Protein AF-A0A820VS15-F1 (afdb_monomer)

Solvent-accessible surface area (backbone atoms only — not comparable to full-atom values): 35017 Å² total; per-residue (Å²): 124,70,59,99,60,93,46,75,66,57,49,56,54,47,49,38,39,74,73,64,60,33,42,81,54,77,65,89,62,62,23,29,46,58,104,88,53,72,44,51,61,71,81,47,76,33,34,84,70,58,46,81,32,54,43,76,52,43,66,37,80,79,81,24,73,90,77,27,42,25,49,75,45,65,45,69,68,70,96,58,81,75,72,72,84,62,80,67,60,41,66,32,73,90,68,40,40,60,69,56,23,52,52,42,31,51,55,49,61,64,72,57,71,96,79,78,78,79,83,51,75,65,49,51,52,53,50,50,49,49,54,53,48,31,50,50,54,17,44,66,77,22,30,52,69,31,78,68,76,71,87,68,77,75,70,48,71,69,38,53,52,29,51,50,51,26,51,53,29,43,55,47,20,75,73,66,70,44,65,72,35,47,52,52,20,52,52,30,49,54,53,30,55,53,40,53,52,49,36,51,49,50,53,50,49,52,49,52,54,54,52,73,73,44,68,56,78,43,65,68,54,57,55,49,53,43,56,72,67,70,51,79,80,73,75,77,69,82,74,60,49,72,57,95,90,45,72,22,80,49,73,64,48,40,52,53,52,48,52,52,47,46,57,67,77,71,45,78,93,67,83,90,82,69,60,70,72,60,61,62,62,58,59,34,54,46,64,56,74,55,96,90,44,71,48,76,74,43,76,52,90,70,85,63,57,87,87,46,86,59,35,64,57,52,49,50,64,75,49,66,63,58,65,70,75,48,50,94,75,50,47,68,36,58,53,93,92,48,76,49,77,51,68,82,63,98,44,69,67,62,37,52,53,52,52,48,53,34,48,53,41,40,51,53,47,30,57,75,70,76,47,80,84,58,72,92,75,63,80,87,86,86,83,76,84,81,65,78,79,72,79,52,74,52,77,64,68,42,83,50,60,29,53,39,77,75,80,54,96,44,79,72,50,49,24,37,34,17,48,43,75,40,86,88,72,28,31,42,25,34,64,63,80,62,29,33,82,68,42,88,74,50,68,86,50,81,86,49,43,49,64,41,17,45,47,76,39,83,89,67,26,30,42,27,33,67,64,76,67,24,20,44,26,57,38,86,88,81,49,57,38,61,48,74,40,81,72,76,74,46,49,54,28,20,46,48,74,38,86,87,78,25,32,39,20,36,60,70,80,60,30,16,46,28,58,46,74,31,23,45,40,40,53,44,82,42,99,84,75,23,34,39,35,37,44,36,29,58,38,94,68,65,64,42,63,49,71,49,45,28,64,74,74,77,39,59,81,68,44,46,25,39,38,27,37,60,84,79,72,39,76,77,49,74,37,60,36,42,52,70,49,75,68,38,42,45,69,32,74,47,45,35,41,39,35,68,57,80,85,126

pLDDT: mean 73.95, std 14.26, range [26.06, 96.38]

Structure (mmCIF, N/CA/C/O backbone):
data_AF-A0A820VS15-F1
#
_entry.id   AF-A0A820VS15-F1
#
loop_
_atom_site.group_PDB
_atom_site.id
_atom_site.type_symbol
_atom_site.label_atom_id
_atom_site.label_alt_id
_atom_site.label_comp_id
_atom_site.label_asym_id
_atom_site.label_entity_id
_atom_site.label_seq_id
_atom_site.pdbx_PDB_ins_code
_atom_site.Cartn_x
_atom_site.Cartn_y
_atom_site.Cartn_z
_atom_site.occupancy
_atom_site.B_iso_or_equiv
_atom_site.auth_seq_id
_atom_site.auth_comp_id
_atom_site.auth_asym_id
_atom_site.auth_atom_id
_atom_site.pdbx_PDB_model_num
ATOM 1 N N . MET A 1 1 ? -3.963 -10.106 38.540 1.00 57.19 1 MET A N 1
ATOM 2 C CA . MET A 1 1 ? -3.828 -9.564 37.169 1.00 57.19 1 MET A CA 1
ATOM 3 C C . MET A 1 1 ? -5.202 -9.360 36.516 1.00 57.19 1 MET A C 1
ATOM 5 O O . MET A 1 1 ? -5.654 -10.214 35.766 1.00 57.19 1 MET A O 1
ATOM 9 N N . GLY A 1 2 ? -5.914 -8.279 36.854 1.00 57.19 2 GLY A N 1
ATOM 10 C CA . GLY A 1 2 ? -7.120 -7.813 36.137 1.00 57.19 2 GLY A CA 1
ATOM 11 C C . GLY A 1 2 ? -8.437 -8.606 36.242 1.00 57.19 2 GLY A C 1
ATOM 12 O O . GLY A 1 2 ? -9.450 -8.146 35.731 1.00 57.19 2 GLY A O 1
ATOM 13 N N . SER A 1 3 ? -8.481 -9.766 36.907 1.00 63.12 3 SER A N 1
ATOM 14 C CA . SER A 1 3 ? -9.743 -10.456 37.231 1.00 63.12 3 SER A CA 1
ATOM 15 C C . SER A 1 3 ? -10.062 -10.340 38.719 1.00 63.12 3 SER A C 1
ATOM 17 O O . SER A 1 3 ? -9.196 -10.596 39.554 1.00 63.12 3 SER A O 1
ATOM 19 N N . ARG A 1 4 ? -11.319 -10.018 39.059 1.00 64.31 4 ARG A N 1
ATOM 20 C CA . ARG A 1 4 ? -11.813 -9.967 40.452 1.00 64.31 4 ARG A CA 1
ATOM 21 C C . ARG A 1 4 ? -12.012 -11.350 41.085 1.00 64.31 4 ARG A C 1
ATOM 23 O O . ARG A 1 4 ? -12.305 -11.438 42.272 1.00 64.31 4 ARG A O 1
ATOM 30 N N . LYS A 1 5 ? -11.883 -12.428 40.302 1.00 69.38 5 LYS A N 1
ATOM 31 C CA . LYS A 1 5 ? -11.987 -13.815 40.769 1.00 69.38 5 LYS A CA 1
ATOM 32 C C . LYS A 1 5 ? -10.745 -14.599 40.359 1.00 69.38 5 LYS A C 1
ATOM 34 O O . LYS A 1 5 ? -10.354 -14.594 39.193 1.00 69.38 5 LYS A O 1
ATOM 39 N N . THR A 1 6 ? -10.154 -15.318 41.305 1.00 73.25 6 THR A N 1
ATOM 40 C CA . THR A 1 6 ? -9.020 -16.209 41.042 1.00 73.25 6 THR A CA 1
ATOM 41 C C . THR A 1 6 ? -9.462 -17.365 40.142 1.00 73.25 6 THR A C 1
ATOM 43 O O . THR A 1 6 ? -10.419 -18.068 40.459 1.00 73.25 6 THR A O 1
ATOM 46 N N . ASN A 1 7 ? -8.769 -17.585 39.023 1.00 81.12 7 ASN A N 1
ATOM 47 C CA . ASN A 1 7 ? -9.028 -18.701 38.109 1.00 81.12 7 ASN A CA 1
ATOM 48 C C . ASN A 1 7 ? -7.788 -19.604 37.969 1.00 81.12 7 ASN A C 1
ATOM 50 O O . ASN A 1 7 ? -6.697 -19.265 38.430 1.00 81.12 7 ASN A O 1
ATOM 54 N N . ALA A 1 8 ? -7.952 -20.784 37.362 1.00 81.56 8 ALA A N 1
ATOM 55 C CA . ALA A 1 8 ? -6.876 -21.773 37.244 1.00 81.56 8 ALA A CA 1
ATOM 56 C C . ALA A 1 8 ? -5.645 -21.246 36.482 1.00 81.56 8 ALA A C 1
ATOM 58 O O . ALA A 1 8 ? -4.520 -21.544 36.866 1.00 81.56 8 ALA A O 1
ATOM 59 N N . ARG A 1 9 ? -5.847 -20.416 35.451 1.00 78.56 9 ARG A N 1
ATOM 60 C CA . ARG A 1 9 ? -4.754 -19.815 34.669 1.00 78.56 9 ARG A CA 1
ATOM 61 C C . ARG A 1 9 ? -3.994 -18.750 35.456 1.00 78.56 9 ARG A C 1
ATOM 63 O O . ARG A 1 9 ? -2.775 -18.701 35.381 1.00 78.56 9 ARG A O 1
ATOM 70 N N . GLY A 1 10 ? -4.702 -17.947 36.248 1.00 80.06 10 GLY A N 1
ATOM 71 C CA . GLY A 1 10 ? -4.102 -16.975 37.157 1.00 80.06 10 GLY A CA 1
ATOM 72 C C . GLY A 1 10 ? -3.250 -17.641 38.236 1.00 80.06 10 GLY A C 1
ATOM 73 O O . GLY A 1 10 ? -2.190 -17.117 38.549 1.00 80.06 10 GLY A O 1
ATOM 74 N N . ARG A 1 11 ? -3.666 -18.814 38.742 1.00 82.81 11 ARG A N 1
ATOM 75 C CA . ARG A 1 11 ? -2.846 -19.626 39.661 1.00 82.81 11 ARG A CA 1
ATOM 76 C C . ARG A 1 11 ? -1.567 -20.124 38.997 1.00 82.81 11 ARG A C 1
ATOM 78 O O . ARG A 1 11 ? -0.503 -19.810 39.493 1.00 82.81 11 ARG A O 1
ATOM 85 N N . GLN A 1 12 ? -1.664 -20.752 37.824 1.00 85.62 12 GLN A N 1
ATOM 86 C CA . GLN A 1 12 ? -0.480 -21.204 37.075 1.00 85.62 12 GLN A CA 1
ATOM 87 C C . GLN A 1 12 ? 0.514 -20.069 36.802 1.00 85.62 12 GLN A C 1
ATOM 89 O O . GLN A 1 12 ? 1.720 -20.248 36.910 1.00 85.62 12 GLN A O 1
ATOM 94 N N . LEU A 1 13 ? 0.009 -18.888 36.448 1.00 82.19 13 LEU A N 1
ATOM 95 C CA . LEU A 1 13 ? 0.856 -17.730 36.202 1.00 82.19 13 LEU A CA 1
ATOM 96 C C . LEU A 1 13 ? 1.487 -17.184 37.493 1.00 82.19 13 LEU A C 1
ATOM 98 O O . LEU A 1 13 ? 2.638 -16.765 37.473 1.00 82.19 13 LEU A O 1
ATOM 102 N N . GLN A 1 14 ? 0.751 -17.212 38.607 1.00 82.88 14 GLN A N 1
ATOM 103 C CA . GLN A 1 14 ? 1.275 -16.869 39.928 1.00 82.88 14 GLN A CA 1
ATOM 104 C C . GLN A 1 14 ? 2.352 -17.862 40.380 1.00 82.88 14 GLN A C 1
ATOM 106 O O . GLN A 1 14 ? 3.358 -17.433 40.934 1.00 82.88 14 GLN A O 1
ATOM 111 N N . ASP A 1 15 ? 2.171 -19.154 40.109 1.00 88.25 15 ASP A N 1
ATOM 112 C CA . ASP A 1 15 ? 3.145 -20.199 40.426 1.00 88.25 15 ASP A CA 1
ATOM 113 C C . ASP A 1 15 ? 4.448 -19.958 39.651 1.00 88.25 15 ASP A C 1
ATOM 115 O O . ASP A 1 15 ? 5.509 -19.892 40.259 1.00 88.25 15 ASP A O 1
ATOM 119 N N . LEU A 1 16 ? 4.374 -19.657 38.347 1.00 86.88 16 LEU A N 1
ATOM 120 C CA . LEU A 1 16 ? 5.550 -19.304 37.533 1.00 86.88 16 LEU A CA 1
ATOM 121 C C . LEU A 1 16 ? 6.292 -18.050 38.027 1.00 86.88 16 LEU A C 1
ATOM 123 O O . LEU A 1 16 ? 7.511 -17.955 37.866 1.00 86.88 16 LEU A O 1
ATOM 127 N N . ILE A 1 17 ? 5.568 -17.086 38.606 1.00 83.75 17 ILE A N 1
ATOM 128 C CA . ILE A 1 17 ? 6.161 -15.890 39.221 1.00 83.75 17 ILE A CA 1
ATOM 129 C C . ILE A 1 17 ? 6.823 -16.242 40.556 1.00 83.75 17 ILE A C 1
ATOM 131 O O . ILE A 1 17 ? 7.958 -15.839 40.801 1.00 83.75 17 ILE A O 1
ATOM 135 N N . ASN A 1 18 ? 6.142 -17.014 41.404 1.00 86.56 18 ASN A N 1
ATOM 136 C CA . ASN A 1 18 ? 6.648 -17.433 42.712 1.00 86.56 18 ASN A CA 1
ATOM 137 C C . ASN A 1 18 ? 7.875 -18.350 42.588 1.00 86.56 18 ASN A C 1
ATOM 139 O O . ASN A 1 18 ? 8.787 -18.275 43.406 1.00 86.56 18 ASN A O 1
ATOM 143 N N . GLU A 1 19 ? 7.906 -19.190 41.555 1.00 88.38 19 GLU A N 1
ATOM 144 C CA . GLU A 1 19 ? 9.021 -20.079 41.217 1.00 88.38 19 GLU A CA 1
ATOM 145 C C . GLU A 1 19 ? 10.185 -19.342 40.525 1.00 88.38 19 GLU A C 1
ATOM 147 O O . GLU A 1 19 ? 11.243 -19.928 40.305 1.00 88.38 19 GLU A O 1
ATOM 152 N N . GLY A 1 20 ? 10.024 -18.054 40.194 1.00 82.81 20 GLY A N 1
ATOM 153 C CA . GLY A 1 20 ? 11.084 -17.212 39.632 1.00 82.81 20 GLY A CA 1
ATOM 154 C C . GLY A 1 20 ? 11.374 -17.433 38.144 1.00 82.81 20 GLY A C 1
ATOM 155 O O . GLY A 1 20 ? 12.362 -16.908 37.632 1.00 82.81 20 GLY A O 1
ATOM 156 N N . TYR A 1 21 ? 10.526 -18.176 37.423 1.00 85.12 21 TYR A N 1
ATOM 157 C CA . TYR A 1 21 ? 10.678 -18.380 35.977 1.00 85.12 21 TYR A CA 1
ATOM 158 C C . TYR A 1 21 ? 10.348 -17.123 35.168 1.00 85.12 21 TYR A C 1
ATOM 160 O O . TYR A 1 21 ? 10.897 -16.912 34.083 1.00 85.12 21 TYR A O 1
ATOM 168 N N . ILE A 1 22 ? 9.431 -16.297 35.675 1.00 87.38 22 ILE A N 1
ATOM 169 C CA . ILE A 1 22 ? 8.965 -15.077 35.019 1.00 87.38 22 ILE A CA 1
ATOM 170 C C . ILE A 1 22 ? 8.866 -13.969 36.062 1.00 87.38 22 ILE A C 1
ATOM 172 O O . ILE A 1 22 ? 8.254 -14.142 37.111 1.00 87.38 22 ILE A O 1
ATOM 176 N N . ASN A 1 23 ? 9.417 -12.803 35.750 1.00 85.81 23 ASN A N 1
ATOM 177 C CA . ASN A 1 23 ? 9.306 -11.614 36.576 1.00 85.81 23 ASN A CA 1
ATOM 178 C C . ASN A 1 23 ? 8.305 -10.637 35.967 1.00 85.81 23 ASN A C 1
ATOM 180 O O . ASN A 1 23 ? 8.228 -10.465 34.747 1.00 85.81 23 ASN A O 1
ATOM 184 N N . CYS A 1 24 ? 7.567 -9.968 36.845 1.00 84.31 24 CYS A N 1
ATOM 185 C CA . CYS A 1 24 ? 6.717 -8.853 36.483 1.00 84.31 24 CYS A CA 1
ATOM 186 C C . CYS A 1 24 ? 7.526 -7.554 36.512 1.00 84.31 24 CYS A C 1
ATOM 188 O O . CYS A 1 24 ? 8.234 -7.299 37.483 1.00 84.31 24 CYS A O 1
ATOM 190 N N . ILE A 1 25 ? 7.436 -6.762 35.446 1.00 83.88 25 ILE A N 1
ATOM 191 C CA . ILE A 1 25 ? 8.106 -5.466 35.318 1.00 83.88 25 ILE A CA 1
ATOM 192 C C . ILE A 1 25 ? 7.035 -4.422 35.055 1.00 83.88 25 ILE A C 1
ATOM 194 O O . ILE A 1 25 ? 6.225 -4.580 34.146 1.00 83.88 25 ILE A O 1
ATOM 198 N N . ASP A 1 26 ? 7.004 -3.360 35.841 1.00 79.31 26 ASP A N 1
ATOM 199 C CA . ASP A 1 26 ? 6.044 -2.284 35.659 1.00 79.31 26 ASP A CA 1
ATOM 200 C C . ASP A 1 26 ? 6.521 -0.996 36.353 1.00 79.31 26 ASP A C 1
ATOM 202 O O . ASP A 1 26 ? 7.593 -0.971 36.955 1.00 79.31 26 ASP A O 1
ATOM 206 N N . ASP A 1 27 ? 5.747 0.078 36.207 1.00 76.56 27 ASP A N 1
ATOM 207 C CA . ASP A 1 27 ? 5.980 1.396 36.807 1.00 76.56 27 ASP A CA 1
ATOM 208 C C . ASP A 1 27 ? 4.975 1.717 37.931 1.00 76.56 27 ASP A C 1
ATOM 210 O O . ASP A 1 27 ? 4.694 2.885 38.193 1.00 76.56 27 ASP A O 1
ATOM 214 N N . ASP A 1 28 ? 4.358 0.689 38.534 1.00 77.44 28 ASP A N 1
ATOM 215 C CA . ASP A 1 28 ? 3.269 0.785 39.525 1.00 77.44 28 ASP A CA 1
ATOM 216 C C . ASP A 1 28 ? 1.990 1.530 39.088 1.00 77.44 28 ASP A C 1
ATOM 218 O O . ASP A 1 28 ? 0.978 1.497 39.794 1.00 77.44 28 ASP A O 1
ATOM 222 N N . SER A 1 29 ? 1.962 2.106 37.887 1.00 79.31 29 SER A N 1
ATOM 223 C CA . SER A 1 29 ? 0.817 2.862 37.390 1.00 79.31 29 SER A CA 1
ATOM 224 C C . SER A 1 29 ? -0.347 1.958 36.978 1.00 79.31 29 SER A C 1
ATOM 226 O O . SER A 1 29 ? -0.192 0.806 36.557 1.00 79.31 29 SER A O 1
ATOM 228 N N . THR A 1 30 ? -1.560 2.503 37.070 1.00 80.50 30 THR A N 1
ATOM 229 C CA . THR A 1 30 ? -2.770 1.856 36.557 1.00 80.50 30 THR A CA 1
ATOM 230 C C . THR A 1 30 ? -2.774 1.921 35.036 1.00 80.50 30 THR A C 1
ATOM 232 O O . THR A 1 30 ? -2.475 2.957 34.447 1.00 80.50 30 THR A O 1
ATOM 235 N N . THR A 1 31 ? -3.121 0.815 34.384 1.00 80.25 31 THR A N 1
ATOM 236 C CA . THR A 1 31 ? -3.110 0.699 32.917 1.00 80.25 31 THR A CA 1
ATOM 237 C C . THR A 1 31 ? -4.502 0.775 32.308 1.00 80.25 31 THR A C 1
ATOM 239 O O . THR A 1 31 ? -4.650 0.787 31.091 1.00 80.25 31 THR A O 1
ATOM 242 N N . PHE A 1 32 ? -5.538 0.902 33.137 1.00 78.19 32 PHE A N 1
ATOM 243 C CA . PHE A 1 32 ? -6.913 1.072 32.700 1.00 78.19 32 PHE A CA 1
ATOM 244 C C . PHE A 1 32 ? -7.690 2.015 33.616 1.00 78.19 32 PHE A C 1
ATOM 246 O O . PHE A 1 32 ? -7.588 1.939 34.838 1.00 78.19 32 PHE A O 1
ATOM 253 N N . GLU A 1 33 ? -8.487 2.893 33.016 1.00 75.69 33 GLU A N 1
ATOM 254 C CA . GLU A 1 33 ? -9.312 3.888 33.695 1.00 75.69 33 GLU A CA 1
ATOM 255 C C . GLU A 1 33 ? -10.688 3.968 33.029 1.00 75.69 33 GLU A C 1
ATOM 257 O O . GLU A 1 33 ? -10.807 4.147 31.811 1.00 75.69 33 GLU A O 1
ATOM 262 N N . LYS A 1 34 ? -11.752 3.857 33.833 1.00 68.00 34 LYS A N 1
ATOM 263 C CA . LYS A 1 34 ? -13.126 4.025 33.354 1.00 68.00 34 LYS A CA 1
ATOM 264 C C . LYS A 1 34 ? -13.999 4.701 34.403 1.00 68.00 34 LYS A C 1
ATOM 266 O O . LYS A 1 34 ? -14.364 4.068 35.388 1.00 68.00 34 LYS A O 1
ATOM 271 N N . ASN A 1 35 ? -14.408 5.936 34.103 1.00 60.00 35 ASN A N 1
ATOM 272 C CA . ASN A 1 35 ? -15.332 6.808 34.843 1.00 60.00 35 ASN A CA 1
ATOM 273 C C . ASN A 1 35 ? -14.988 7.044 36.333 1.00 60.00 35 ASN A C 1
ATOM 275 O O . ASN A 1 35 ? -14.732 8.191 36.669 1.00 60.00 35 ASN A O 1
ATOM 279 N N . ASP A 1 36 ? -14.936 6.003 37.177 1.00 58.91 36 ASP A N 1
ATOM 280 C CA . ASP A 1 36 ? -14.798 6.091 38.645 1.00 58.91 36 ASP A CA 1
ATOM 281 C C . ASP A 1 36 ? -13.816 5.073 39.273 1.00 58.91 36 ASP A C 1
ATOM 283 O O . ASP A 1 36 ? -13.703 5.000 40.496 1.00 58.91 36 ASP A O 1
ATOM 287 N N . TYR A 1 37 ? -13.109 4.252 38.486 1.00 68.44 37 TYR A N 1
ATOM 288 C CA . TYR A 1 37 ? -12.071 3.362 39.024 1.00 68.44 37 TYR A CA 1
ATOM 289 C C . TYR A 1 37 ? -10.889 3.188 38.070 1.00 68.44 37 TYR A C 1
ATOM 291 O O . TYR A 1 37 ? -11.037 3.219 36.842 1.00 68.44 37 TYR A O 1
ATOM 299 N N . GLU A 1 38 ? -9.718 2.977 38.666 1.00 74.06 38 GLU A N 1
ATOM 300 C CA . GLU A 1 38 ? -8.478 2.663 37.971 1.00 74.06 38 GLU A CA 1
ATOM 301 C C . GLU A 1 38 ? -8.000 1.260 38.359 1.00 74.06 38 GLU A C 1
ATOM 303 O O . GLU A 1 38 ? -7.950 0.914 39.539 1.00 74.06 38 GLU A O 1
ATOM 308 N N . GLU A 1 39 ? -7.653 0.439 37.370 1.00 78.50 39 GLU A N 1
ATOM 309 C CA . GLU A 1 39 ? -7.163 -0.926 37.580 1.00 78.50 39 GLU A CA 1
ATOM 310 C C . GLU A 1 39 ? -5.922 -1.193 36.711 1.00 78.50 39 GLU A C 1
ATOM 312 O O . GLU A 1 39 ? -5.727 -0.603 35.645 1.00 78.50 39 GLU A O 1
ATOM 317 N N . LYS A 1 40 ? -5.056 -2.100 37.174 1.00 79.25 40 LYS A N 1
ATOM 318 C CA . LYS A 1 40 ? -3.865 -2.550 36.445 1.00 79.25 40 LYS A CA 1
ATOM 319 C C . LYS A 1 40 ? -4.143 -3.888 35.770 1.00 79.25 40 LYS A C 1
ATOM 321 O O . LYS A 1 40 ? -4.205 -4.942 36.418 1.00 79.25 40 LYS A O 1
ATOM 3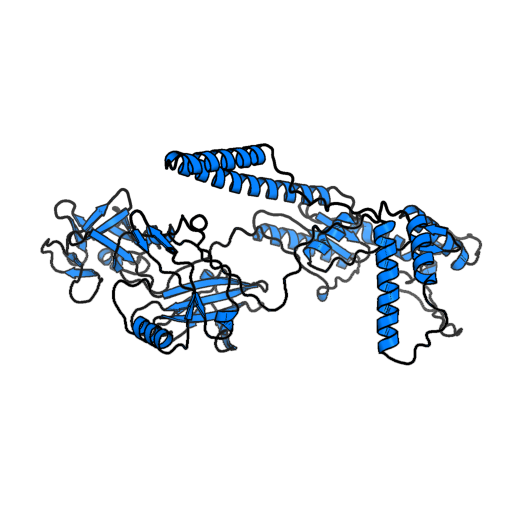26 N N . ILE A 1 41 ? -4.366 -3.836 34.463 1.00 80.06 41 ILE A N 1
ATOM 327 C CA . ILE A 1 41 ? -4.795 -4.993 33.665 1.00 80.06 41 ILE A CA 1
ATOM 328 C C . ILE A 1 41 ? -3.794 -5.370 32.575 1.00 80.06 41 ILE A C 1
ATOM 330 O O . ILE A 1 41 ? -3.727 -6.541 32.213 1.00 80.06 41 ILE A O 1
ATOM 334 N N . ASP A 1 42 ? -2.975 -4.420 32.133 1.00 81.88 42 ASP A N 1
ATOM 335 C CA . ASP A 1 42 ? -1.847 -4.642 31.233 1.00 81.88 42 ASP A CA 1
ATOM 336 C C . ASP A 1 42 ? -0.554 -4.799 32.054 1.00 81.88 42 ASP A C 1
ATOM 338 O O . ASP A 1 42 ? -0.274 -3.976 32.928 1.00 81.88 42 ASP A O 1
ATOM 342 N N . TRP A 1 43 ? 0.201 -5.871 31.795 1.00 82.75 43 TRP A N 1
ATOM 343 C CA . TRP A 1 43 ? 1.391 -6.281 32.554 1.00 82.75 43 TRP A CA 1
ATOM 344 C C . TRP A 1 43 ? 2.543 -6.622 31.600 1.00 82.75 43 TRP A C 1
ATOM 346 O O . TRP A 1 43 ? 2.305 -7.214 30.545 1.00 82.75 43 TRP A O 1
ATOM 356 N N . ILE A 1 44 ? 3.787 -6.306 31.977 1.00 85.81 44 ILE A N 1
ATOM 357 C CA . ILE A 1 44 ? 4.985 -6.758 31.253 1.00 85.81 44 ILE A CA 1
ATOM 358 C C . ILE A 1 44 ? 5.590 -7.923 32.033 1.00 85.81 44 ILE A C 1
ATOM 360 O O . ILE A 1 44 ? 5.938 -7.800 33.206 1.00 85.81 44 ILE A O 1
ATOM 364 N N . LEU A 1 45 ? 5.701 -9.070 31.369 1.00 88.44 45 LEU A N 1
ATOM 365 C CA . LEU A 1 45 ? 6.237 -10.301 31.934 1.00 88.44 45 LEU A CA 1
ATOM 366 C C . LEU A 1 45 ? 7.485 -10.706 31.152 1.00 88.44 45 LEU A C 1
ATOM 368 O O . LEU A 1 45 ? 7.426 -10.840 29.929 1.00 88.44 45 LEU A O 1
ATOM 372 N N . ALA A 1 46 ? 8.603 -10.913 31.843 1.00 87.69 46 ALA A N 1
ATOM 373 C CA . ALA A 1 46 ? 9.857 -11.311 31.214 1.00 87.69 46 ALA A CA 1
ATOM 374 C C . ALA A 1 46 ? 10.622 -12.317 32.076 1.00 87.69 46 ALA A C 1
ATOM 376 O O . ALA A 1 46 ? 10.719 -12.160 33.291 1.00 87.69 46 ALA A O 1
ATOM 377 N N . SER A 1 47 ? 11.196 -13.334 31.438 1.00 89.00 47 SER A N 1
ATOM 378 C CA . SER A 1 47 ? 12.155 -14.245 32.065 1.00 89.00 47 SER A CA 1
ATOM 379 C C . SER A 1 47 ? 13.574 -13.677 31.977 1.00 89.00 47 SER A C 1
ATOM 381 O O . SER A 1 47 ? 13.865 -12.784 31.174 1.00 89.00 47 SER A O 1
ATOM 383 N N . GLN A 1 48 ? 14.503 -14.220 32.757 1.00 82.19 48 GLN A N 1
ATOM 384 C CA . GLN A 1 48 ? 15.928 -13.945 32.558 1.00 82.19 48 GLN A CA 1
ATOM 385 C C . GLN A 1 48 ? 16.428 -14.569 31.235 1.00 82.19 48 GLN A C 1
ATOM 387 O O . GLN A 1 48 ? 15.908 -15.612 30.828 1.00 82.19 48 GLN A O 1
ATOM 392 N N . PRO A 1 49 ? 17.403 -13.951 30.531 1.00 80.38 49 PRO A N 1
ATOM 393 C CA . PRO A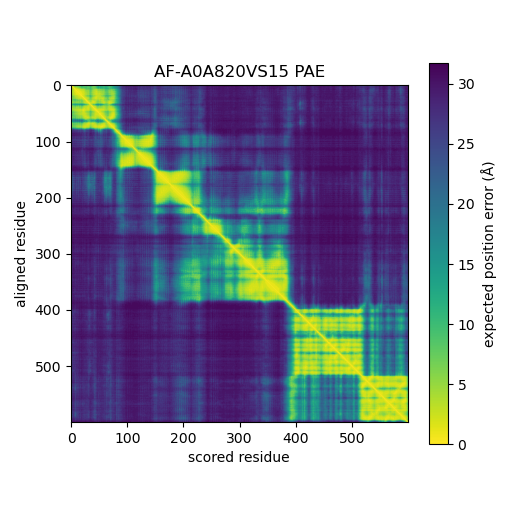 1 49 ? 18.083 -12.687 30.842 1.00 80.38 49 PRO A CA 1
ATOM 394 C C . PRO A 1 49 ? 17.310 -11.436 30.384 1.00 80.38 49 PRO A C 1
ATOM 396 O O . PRO A 1 49 ? 17.739 -10.320 30.656 1.00 80.38 49 PRO A O 1
ATOM 399 N N . LEU A 1 50 ? 16.181 -11.591 29.683 1.00 80.56 50 LEU A N 1
ATOM 400 C CA . LEU A 1 50 ? 15.433 -10.477 29.088 1.00 80.56 50 LEU A CA 1
ATOM 401 C C . LEU A 1 50 ? 14.965 -9.458 30.136 1.00 80.56 50 LEU A C 1
ATOM 403 O O . LEU A 1 50 ? 15.001 -8.261 29.869 1.00 80.56 50 LEU A O 1
ATOM 407 N N . HIS A 1 51 ? 14.600 -9.921 31.334 1.00 82.75 51 HIS A N 1
ATOM 408 C CA . HIS A 1 51 ? 14.256 -9.054 32.462 1.00 82.75 51 HIS A CA 1
ATOM 409 C C . HIS A 1 51 ? 15.347 -8.013 32.761 1.00 82.75 51 HIS A C 1
ATOM 411 O O . HIS A 1 51 ? 15.038 -6.845 32.959 1.00 82.75 51 HIS A O 1
ATOM 417 N N . SER A 1 52 ? 16.623 -8.414 32.715 1.00 82.06 52 SER A N 1
ATOM 418 C CA . SER A 1 52 ? 17.770 -7.526 32.965 1.00 82.06 52 SER A CA 1
ATOM 419 C C . SER A 1 52 ? 18.015 -6.486 31.863 1.00 82.06 52 SER A C 1
ATOM 421 O O . SER A 1 52 ? 18.763 -5.534 32.068 1.00 82.06 52 SER A O 1
ATOM 423 N N . LEU A 1 53 ? 17.389 -6.662 30.696 1.00 83.19 53 LEU A N 1
ATOM 424 C CA . LEU A 1 53 ? 17.534 -5.779 29.538 1.00 83.19 53 LEU A CA 1
ATOM 425 C C . LEU A 1 53 ? 16.397 -4.759 29.425 1.00 83.19 53 LEU A C 1
ATOM 427 O O . LEU A 1 53 ? 16.494 -3.859 28.592 1.00 83.19 53 LEU A O 1
ATOM 431 N N . ILE A 1 54 ? 15.323 -4.911 30.204 1.00 85.38 54 ILE A N 1
ATOM 432 C CA . ILE A 1 54 ? 14.158 -4.028 30.156 1.00 85.38 54 ILE A CA 1
ATOM 433 C C . ILE A 1 54 ? 14.383 -2.826 31.083 1.00 85.38 54 ILE A C 1
ATOM 435 O O . ILE A 1 54 ? 14.693 -2.989 32.260 1.00 85.38 54 ILE A O 1
ATOM 439 N N . SER A 1 55 ? 14.205 -1.614 30.558 1.00 80.94 55 SER A N 1
ATOM 440 C CA . SER A 1 55 ? 14.355 -0.344 31.281 1.00 80.94 55 SER A CA 1
ATOM 441 C C . SER A 1 55 ? 13.298 0.675 30.841 1.00 80.94 55 SER A C 1
ATOM 443 O O . SER A 1 55 ? 12.591 0.443 29.866 1.00 80.94 55 SER A O 1
ATOM 445 N N . ASN A 1 56 ? 13.192 1.818 31.529 1.00 80.50 56 ASN A N 1
ATOM 446 C CA . ASN A 1 56 ? 12.290 2.927 31.167 1.00 80.50 56 ASN A CA 1
ATOM 447 C C . ASN A 1 56 ? 10.829 2.497 30.957 1.00 80.50 56 ASN A C 1
ATOM 449 O O . ASN A 1 56 ? 10.193 2.870 29.970 1.00 80.50 56 ASN A O 1
ATOM 453 N N . VAL A 1 57 ? 10.309 1.668 31.864 1.00 82.31 57 VAL A N 1
ATOM 454 C CA . VAL A 1 57 ? 8.891 1.313 31.832 1.00 82.31 57 VAL A CA 1
ATOM 455 C C . VAL A 1 57 ? 8.069 2.543 32.206 1.00 82.31 57 VAL A C 1
ATOM 457 O O . VAL A 1 57 ? 8.273 3.120 33.268 1.00 82.31 57 VAL A O 1
ATOM 460 N N . GLU A 1 58 ? 7.162 2.947 31.324 1.00 79.31 58 GLU A N 1
ATOM 461 C CA . GLU A 1 58 ? 6.294 4.108 31.504 1.00 79.31 58 GLU A CA 1
ATOM 462 C C . GLU A 1 58 ? 4.881 3.807 31.002 1.00 79.31 58 GLU A C 1
ATOM 464 O O . GLU A 1 58 ? 4.672 3.361 29.868 1.00 79.31 58 GLU A O 1
ATOM 469 N N . THR A 1 59 ? 3.888 4.123 31.823 1.00 78.75 59 THR A N 1
ATOM 470 C CA . THR A 1 59 ? 2.480 4.129 31.444 1.00 78.75 59 THR A CA 1
ATOM 471 C C . THR A 1 59 ? 2.092 5.509 30.909 1.00 78.75 59 THR A C 1
ATOM 473 O O . THR A 1 59 ? 2.266 6.527 31.573 1.00 78.75 59 THR A O 1
ATOM 476 N N . HIS A 1 60 ? 1.519 5.571 29.702 1.00 72.56 60 HIS A N 1
ATOM 477 C CA . HIS A 1 60 ? 1.145 6.816 29.017 1.00 72.56 60 HIS A CA 1
ATOM 478 C C . HIS A 1 60 ? -0.337 7.164 29.229 1.00 72.56 60 HIS A C 1
ATOM 480 O O . HIS A 1 60 ? -1.186 6.775 28.415 1.00 72.56 60 HIS A O 1
ATOM 486 N N . PRO A 1 61 ? -0.698 7.995 30.228 1.00 58.22 61 PRO A N 1
ATOM 487 C CA . PRO A 1 61 ? -2.095 8.244 30.605 1.00 58.22 61 PRO A CA 1
ATOM 488 C C . PRO A 1 61 ? -2.914 8.985 29.535 1.00 58.22 61 PRO A C 1
ATOM 490 O O . PRO A 1 61 ? -4.126 9.136 29.650 1.00 58.22 61 PRO A O 1
ATOM 493 N N . THR A 1 62 ? -2.275 9.487 28.474 1.00 53.56 62 THR A N 1
ATOM 494 C CA . THR A 1 62 ? -2.918 10.356 27.475 1.00 53.56 62 THR A CA 1
ATOM 495 C C . THR A 1 62 ? -3.155 9.702 26.112 1.00 53.56 62 THR A C 1
ATOM 497 O O . THR A 1 62 ? -3.900 10.264 25.303 1.00 53.56 62 THR A O 1
ATOM 500 N N . ILE A 1 63 ? -2.578 8.523 25.843 1.00 51.25 63 ILE A N 1
ATOM 501 C CA . ILE A 1 63 ? -2.537 7.934 24.490 1.00 51.25 63 ILE A CA 1
ATOM 502 C C . ILE A 1 63 ? -3.721 6.979 24.207 1.00 51.25 63 ILE A C 1
ATOM 504 O O . ILE A 1 63 ? -4.074 6.804 23.042 1.00 51.25 63 ILE A O 1
ATOM 508 N N . GLY A 1 64 ? -4.433 6.465 25.223 1.00 46.00 64 GLY A N 1
ATOM 509 C CA . GLY A 1 64 ? -5.538 5.497 25.040 1.00 46.00 64 GLY A CA 1
ATOM 510 C C . GLY A 1 64 ? -6.897 5.852 25.677 1.00 46.00 64 GLY A C 1
ATOM 511 O O . GLY A 1 64 ? -7.790 5.007 25.762 1.00 46.00 64 GLY A O 1
ATOM 512 N N . THR A 1 65 ? -7.115 7.132 25.998 1.00 49.16 65 THR A N 1
ATOM 513 C CA . THR A 1 65 ? -8.324 7.680 26.668 1.00 49.16 65 THR A CA 1
ATOM 514 C C . THR A 1 65 ? -9.681 7.432 25.978 1.00 49.16 65 THR A C 1
ATOM 516 O O . THR A 1 65 ? -10.716 7.762 26.546 1.00 49.16 65 THR A O 1
ATOM 519 N N . LEU A 1 66 ? -9.715 6.855 24.770 1.00 47.50 66 LEU A N 1
ATOM 520 C CA . LEU A 1 66 ? -10.953 6.446 24.083 1.00 47.50 66 LEU A CA 1
ATOM 521 C C . LEU A 1 66 ? -11.395 5.010 24.419 1.00 47.50 66 LEU A C 1
ATOM 523 O O . LEU A 1 66 ? -12.563 4.690 24.229 1.00 47.50 66 LEU A O 1
ATOM 527 N N . SER A 1 67 ? -10.479 4.155 24.889 1.00 59.47 67 SER A N 1
ATOM 528 C CA . SER A 1 67 ? -10.754 2.749 25.245 1.00 59.47 67 SER A CA 1
ATOM 529 C C . SER A 1 67 ? -10.719 2.478 26.751 1.00 59.47 67 SER A C 1
ATOM 531 O O . SER A 1 67 ? -11.120 1.404 27.186 1.00 59.47 67 SER A O 1
ATOM 533 N N . GLY A 1 68 ? -10.219 3.437 27.534 1.00 67.38 68 GLY A N 1
ATOM 534 C CA . GLY A 1 68 ? -9.903 3.270 28.952 1.00 67.38 68 GLY A CA 1
ATOM 535 C C . GLY A 1 68 ? -8.495 2.728 29.206 1.00 67.38 68 GLY A C 1
ATOM 536 O O . GLY A 1 68 ? -7.940 3.006 30.257 1.00 67.38 68 GLY A O 1
ATOM 537 N N . HIS A 1 69 ? -7.861 2.048 28.244 1.00 77.94 69 HIS A N 1
ATOM 538 C CA . HIS A 1 69 ? -6.479 1.578 28.398 1.00 77.94 69 HIS A CA 1
ATOM 539 C C . HIS A 1 69 ? -5.455 2.719 28.291 1.00 77.94 69 HIS A C 1
ATOM 541 O O . HIS A 1 69 ? -5.560 3.587 27.422 1.00 77.94 69 HIS A O 1
ATOM 547 N N . LYS A 1 70 ? -4.427 2.691 29.139 1.00 77.81 70 LYS A N 1
ATOM 548 C CA . LYS A 1 70 ? -3.257 3.574 29.146 1.00 77.81 70 LYS A CA 1
ATOM 549 C C . LYS A 1 70 ? -2.066 2.753 28.611 1.00 77.81 70 LYS A C 1
ATOM 551 O O . LYS A 1 70 ? -1.688 1.772 29.241 1.00 77.81 70 LYS A O 1
ATOM 556 N N . PRO A 1 71 ? -1.503 3.081 27.433 1.00 78.56 71 PRO A N 1
ATOM 557 C CA . PRO A 1 71 ? -0.435 2.278 26.831 1.00 78.56 71 PRO A CA 1
ATOM 558 C C . PRO A 1 71 ? 0.832 2.224 27.689 1.00 78.56 71 PRO A C 1
ATOM 560 O O . PRO A 1 71 ? 1.282 3.266 28.153 1.00 78.56 71 PRO A O 1
ATOM 563 N N . LEU A 1 72 ? 1.433 1.040 27.814 1.00 79.12 72 LEU A N 1
ATOM 564 C CA . LEU A 1 72 ? 2.757 0.831 28.407 1.00 79.12 72 LEU A CA 1
ATOM 565 C C . LEU A 1 72 ? 3.850 0.931 27.336 1.00 79.12 72 LEU A C 1
ATOM 567 O O . LEU A 1 72 ? 3.726 0.349 26.255 1.00 79.12 72 LEU A O 1
ATOM 571 N N . THR A 1 73 ? 4.937 1.625 27.648 1.00 80.88 73 THR A N 1
ATOM 572 C CA . THR A 1 73 ? 6.183 1.605 26.875 1.00 80.88 73 THR A CA 1
ATOM 573 C C . THR A 1 73 ? 7.324 1.156 27.759 1.00 80.88 73 THR A C 1
ATOM 575 O O . THR A 1 73 ? 7.315 1.433 28.949 1.00 80.88 73 THR A O 1
ATOM 578 N N . PHE A 1 74 ? 8.306 0.487 27.175 1.00 85.69 74 PHE A N 1
ATOM 579 C CA . PHE A 1 74 ? 9.551 0.131 27.832 1.00 85.69 74 PHE A CA 1
ATOM 580 C C . PHE A 1 74 ? 10.641 -0.005 26.776 1.00 85.69 74 PHE A C 1
ATOM 582 O O . PHE A 1 74 ? 10.359 -0.314 25.614 1.00 85.69 74 PHE A O 1
ATOM 589 N N . ASP A 1 75 ? 11.878 0.203 27.192 1.00 80.19 75 ASP A N 1
ATOM 590 C CA . ASP A 1 75 ? 13.058 0.017 26.367 1.00 80.19 75 ASP A CA 1
ATOM 591 C C . ASP A 1 75 ? 13.644 -1.371 26.608 1.00 80.19 75 ASP A C 1
ATOM 593 O O . ASP A 1 75 ? 13.670 -1.860 27.735 1.00 80.19 75 ASP A O 1
ATOM 597 N N . ILE A 1 76 ? 14.143 -2.002 25.545 1.00 83.56 76 ILE A N 1
ATOM 598 C CA . ILE A 1 76 ? 14.966 -3.209 25.645 1.00 83.56 76 ILE A CA 1
ATOM 599 C C . ILE A 1 76 ? 16.365 -2.836 25.170 1.00 83.56 76 ILE A C 1
ATOM 601 O O . ILE A 1 76 ? 16.578 -2.554 23.987 1.00 83.56 76 ILE A O 1
ATOM 605 N N . SER A 1 77 ? 17.326 -2.850 26.086 1.00 72.06 77 SER A N 1
ATOM 606 C CA . SER A 1 77 ? 18.724 -2.522 25.816 1.00 72.06 77 SER A CA 1
ATOM 607 C C . SER A 1 77 ? 19.424 -3.674 25.089 1.00 72.06 77 SER A C 1
ATOM 609 O O . SER A 1 77 ? 20.176 -4.450 25.670 1.00 72.06 77 SER A O 1
ATOM 611 N N . ILE A 1 78 ? 19.175 -3.812 23.786 1.00 71.25 78 ILE A N 1
ATOM 612 C CA . ILE A 1 78 ? 19.825 -4.822 22.939 1.00 71.25 78 ILE A CA 1
ATOM 613 C C . ILE A 1 78 ? 21.147 -4.253 22.419 1.00 71.25 78 ILE A C 1
ATOM 615 O O . ILE A 1 78 ? 21.197 -3.800 21.281 1.00 71.25 78 ILE A O 1
ATOM 619 N N . GLY A 1 79 ? 22.187 -4.240 23.266 1.00 55.38 79 GLY A N 1
ATOM 620 C CA . GLY A 1 79 ? 23.633 -4.255 22.943 1.00 55.38 79 GLY A CA 1
ATOM 621 C C . GLY A 1 79 ? 24.202 -3.343 21.842 1.00 55.38 79 GLY A C 1
ATOM 622 O O . GLY A 1 79 ? 25.369 -3.457 21.487 1.00 55.38 79 GLY A O 1
ATOM 623 N N . THR A 1 80 ? 23.412 -2.444 21.283 1.00 47.50 80 THR A N 1
ATOM 624 C CA . THR A 1 80 ? 23.775 -1.498 20.244 1.00 47.50 80 THR A CA 1
ATOM 625 C C . THR A 1 80 ? 22.926 -0.280 20.517 1.00 47.50 80 THR A C 1
ATOM 627 O O . THR A 1 80 ? 21.722 -0.290 20.268 1.00 47.50 80 THR A O 1
ATOM 630 N N . GLU A 1 81 ? 23.532 0.761 21.085 1.00 41.47 81 GLU A N 1
ATOM 631 C CA . GLU A 1 81 ? 22.872 2.058 21.108 1.00 41.47 81 GLU A CA 1
ATOM 632 C C . GLU A 1 81 ? 22.427 2.358 19.670 1.00 41.47 81 GLU A C 1
ATOM 634 O O . GLU A 1 81 ? 23.274 2.376 18.760 1.00 41.47 81 GLU A O 1
ATOM 639 N N . PRO A 1 82 ? 21.122 2.556 19.401 1.00 44.47 82 PRO A N 1
ATOM 640 C CA . PRO A 1 82 ? 20.737 3.147 18.141 1.00 44.47 82 PRO A CA 1
ATOM 641 C C . PRO A 1 82 ? 21.465 4.482 18.111 1.00 44.47 82 PRO A C 1
ATOM 643 O O . PRO A 1 82 ? 21.200 5.335 18.958 1.00 44.47 82 PRO A O 1
ATOM 646 N N . LYS A 1 83 ? 22.429 4.629 17.183 1.00 41.00 83 LYS A N 1
ATOM 647 C CA . LYS A 1 83 ? 23.155 5.890 16.990 1.00 41.00 83 LYS A CA 1
ATOM 648 C C . LYS A 1 83 ? 22.126 7.006 17.140 1.00 41.00 83 LYS A C 1
ATOM 650 O O . LYS A 1 83 ? 21.136 6.949 16.394 1.00 41.00 83 LYS A O 1
ATOM 655 N N . PRO A 1 84 ? 22.310 7.963 18.077 1.00 40.88 84 PRO A N 1
ATOM 656 C CA . PRO A 1 84 ? 21.367 9.059 18.226 1.00 40.88 84 PRO A CA 1
ATOM 657 C C . PRO A 1 84 ? 21.116 9.593 16.829 1.00 40.88 84 PRO A C 1
ATOM 659 O O . PRO A 1 84 ? 22.062 9.659 16.034 1.00 40.88 84 PRO A O 1
ATOM 662 N N . ALA A 1 85 ? 19.851 9.859 16.493 1.00 42.09 85 ALA A N 1
ATOM 663 C CA . ALA A 1 85 ? 19.498 10.413 15.199 1.00 42.09 85 ALA A CA 1
ATOM 664 C C . ALA A 1 85 ? 20.232 11.746 15.073 1.00 42.09 85 ALA A C 1
ATOM 666 O O . ALA A 1 85 ? 19.731 12.796 15.471 1.00 42.09 85 ALA A O 1
ATOM 667 N N . SER A 1 86 ? 21.464 11.691 14.571 1.00 42.19 86 SER A N 1
ATOM 668 C CA . SER A 1 86 ? 22.259 12.862 14.321 1.00 42.19 86 SER A CA 1
ATOM 669 C C . SER A 1 86 ? 21.413 13.676 13.360 1.00 42.19 86 SER A C 1
ATOM 671 O O . SER A 1 86 ? 20.825 13.097 12.430 1.00 42.19 86 SER A O 1
ATOM 673 N N . PRO A 1 87 ? 21.257 14.993 13.585 1.00 42.28 87 PRO A N 1
ATOM 674 C CA . PRO A 1 87 ? 20.674 15.829 12.558 1.00 42.28 87 PRO A CA 1
ATOM 675 C C . PRO A 1 87 ? 21.457 15.483 11.298 1.00 42.28 87 PRO A C 1
ATOM 677 O O . PRO A 1 87 ? 22.678 15.639 11.282 1.00 42.28 87 PRO A O 1
ATOM 680 N N . ARG A 1 88 ? 20.789 14.876 10.305 1.00 46.59 88 ARG A N 1
ATOM 681 C CA . ARG A 1 88 ? 21.422 14.475 9.048 1.00 46.59 88 ARG A CA 1
ATOM 682 C C . ARG A 1 88 ? 21.758 15.766 8.318 1.00 46.59 88 ARG A C 1
ATOM 684 O O . ARG A 1 88 ? 21.032 16.208 7.433 1.00 46.59 88 ARG A O 1
ATOM 691 N N . LEU A 1 89 ? 22.823 16.413 8.773 1.00 53.88 89 LEU A N 1
ATOM 692 C CA . LEU A 1 89 ? 23.492 17.512 8.125 1.00 53.88 89 LEU A CA 1
ATOM 693 C C . LEU A 1 89 ? 24.014 16.915 6.828 1.00 53.88 89 LEU A C 1
ATOM 695 O O . LEU A 1 89 ? 24.990 16.171 6.794 1.00 53.88 89 LEU A O 1
ATOM 699 N N . SER A 1 90 ? 23.252 17.143 5.769 1.00 59.09 90 SER A N 1
ATOM 700 C CA . SER A 1 90 ? 23.561 16.642 4.444 1.00 59.09 90 SER A CA 1
ATOM 701 C C . SER A 1 90 ? 24.562 17.613 3.842 1.00 59.09 90 SER A C 1
ATOM 703 O O . SER A 1 90 ? 24.286 18.813 3.755 1.00 59.09 90 SER A O 1
ATOM 705 N N . LEU A 1 91 ? 25.731 17.114 3.458 1.00 73.50 91 LEU A N 1
ATOM 706 C CA . LEU A 1 91 ? 26.753 17.906 2.785 1.00 73.50 91 LEU A CA 1
ATOM 707 C C . LEU A 1 91 ? 26.176 18.541 1.515 1.00 73.50 91 LEU A C 1
ATOM 709 O O . LEU A 1 91 ? 25.604 17.856 0.665 1.00 73.50 91 LEU A O 1
ATOM 713 N N . ASN A 1 92 ? 26.306 19.859 1.387 1.00 77.69 92 ASN A N 1
ATOM 714 C CA . ASN A 1 92 ? 25.860 20.579 0.205 1.00 77.69 92 ASN A CA 1
ATOM 715 C C . ASN A 1 92 ? 26.965 20.587 -0.854 1.00 77.69 92 ASN A C 1
ATOM 717 O O . ASN A 1 92 ? 27.704 21.560 -0.995 1.00 77.69 92 ASN A O 1
ATOM 721 N N . PHE A 1 93 ? 27.043 19.512 -1.637 1.00 76.94 93 PHE A N 1
ATOM 722 C CA . PHE A 1 93 ? 28.037 19.383 -2.707 1.00 76.94 93 PHE A CA 1
ATOM 723 C C . PHE A 1 93 ? 27.920 20.458 -3.802 1.00 76.94 93 PHE A C 1
ATOM 725 O O . PHE A 1 93 ? 28.899 20.711 -4.498 1.00 76.94 93 PHE A O 1
ATOM 732 N N . LYS A 1 94 ? 26.768 21.137 -3.942 1.00 72.31 94 LYS A N 1
ATOM 733 C CA . LYS A 1 94 ? 26.625 22.267 -4.880 1.00 72.31 94 LYS A CA 1
ATOM 734 C C . LYS A 1 94 ? 27.387 23.513 -4.428 1.00 72.31 94 LYS A C 1
ATOM 736 O O . LYS A 1 94 ? 27.777 24.312 -5.266 1.00 72.31 94 LYS A O 1
ATOM 741 N N . ALA A 1 95 ? 27.588 23.671 -3.122 1.00 78.56 95 ALA A N 1
ATOM 742 C CA . ALA A 1 95 ? 28.352 24.766 -2.529 1.00 78.56 95 ALA A CA 1
ATOM 743 C C . ALA A 1 95 ? 29.761 24.317 -2.090 1.00 78.56 95 ALA A C 1
ATOM 745 O O . ALA A 1 95 ? 30.391 24.982 -1.270 1.00 78.56 95 ALA A O 1
ATOM 746 N N . ALA A 1 96 ? 30.243 23.172 -2.587 1.00 85.88 96 ALA A N 1
ATOM 747 C CA . ALA A 1 96 ? 31.555 22.641 -2.237 1.00 85.88 96 ALA A CA 1
ATOM 748 C C . ALA A 1 96 ? 32.686 23.524 -2.785 1.00 85.88 96 ALA A C 1
ATOM 750 O O . ALA A 1 96 ? 32.735 23.827 -3.978 1.00 85.88 96 ALA A O 1
ATOM 751 N N . ASN A 1 97 ? 33.644 23.876 -1.926 1.00 89.31 97 ASN A N 1
ATOM 752 C CA . ASN A 1 97 ? 34.875 24.544 -2.336 1.00 89.31 97 ASN A CA 1
ATOM 753 C C . ASN A 1 97 ? 35.911 23.495 -2.774 1.00 89.31 97 ASN A C 1
ATOM 755 O O . ASN A 1 97 ? 36.764 23.067 -1.995 1.00 89.31 97 ASN A O 1
ATOM 759 N N . TRP A 1 98 ? 35.822 23.055 -4.031 1.00 85.81 98 TRP A N 1
ATOM 760 C CA . TRP A 1 98 ? 36.706 22.026 -4.594 1.00 85.81 98 TRP A CA 1
ATOM 761 C C . TRP A 1 98 ? 38.208 22.368 -4.550 1.00 85.81 98 TRP A C 1
ATOM 763 O O . TRP A 1 98 ? 38.994 21.463 -4.259 1.00 85.81 98 TRP A O 1
ATOM 773 N N . PRO A 1 99 ? 38.645 23.628 -4.760 1.00 90.44 99 PRO A N 1
ATOM 774 C CA . PRO A 1 99 ? 40.043 24.009 -4.550 1.00 90.44 99 PRO A CA 1
ATOM 775 C C . PRO A 1 99 ? 40.523 23.783 -3.109 1.00 90.44 99 PRO A C 1
ATOM 777 O O . PRO A 1 99 ? 41.577 23.178 -2.902 1.00 90.44 99 PRO A O 1
ATOM 780 N N . LYS A 1 100 ? 39.726 24.189 -2.108 1.00 89.88 100 LYS A N 1
ATOM 781 C CA . LYS A 1 100 ? 40.028 23.943 -0.687 1.00 89.88 100 LYS A CA 1
ATOM 782 C C . LYS A 1 100 ? 40.042 22.444 -0.378 1.00 89.88 100 LYS A C 1
ATOM 784 O O . LYS A 1 100 ? 40.953 21.980 0.303 1.00 89.88 100 LYS A O 1
ATOM 789 N N . PHE A 1 101 ? 39.085 21.686 -0.923 1.00 91.25 101 PHE A N 1
ATOM 790 C CA . PHE A 1 101 ? 39.021 20.227 -0.780 1.00 91.25 101 PHE A CA 1
ATOM 791 C C . PHE A 1 101 ? 40.293 19.559 -1.303 1.00 91.25 101 PHE A C 1
ATOM 793 O O . PHE A 1 101 ? 40.904 18.763 -0.599 1.00 91.25 101 PHE A O 1
ATOM 800 N N . ARG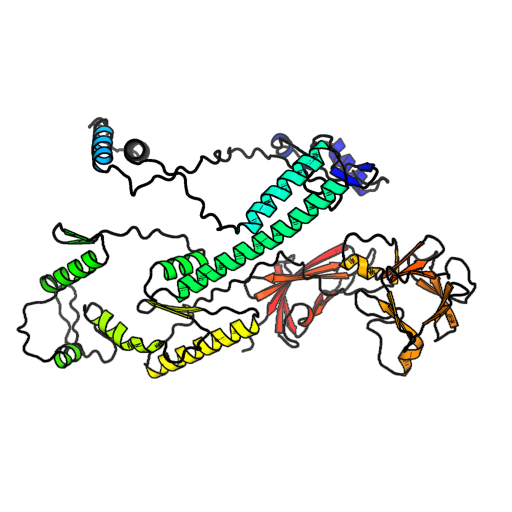 A 1 102 ? 40.722 19.915 -2.520 1.00 88.62 102 ARG A N 1
ATOM 801 C CA . ARG A 1 102 ? 41.924 19.355 -3.148 1.00 88.62 102 ARG A CA 1
ATOM 802 C C . ARG A 1 102 ? 43.185 19.699 -2.358 1.00 88.62 102 ARG A C 1
ATOM 804 O O . ARG A 1 102 ? 44.001 18.814 -2.132 1.00 88.62 102 ARG A O 1
ATOM 811 N N . SER A 1 103 ? 43.328 20.951 -1.921 1.00 91.50 103 SER A N 1
ATOM 812 C CA . SER A 1 103 ? 44.468 21.383 -1.103 1.00 91.50 103 SER A CA 1
ATOM 813 C C . SER A 1 103 ? 44.547 20.593 0.208 1.00 91.50 103 SER A C 1
ATOM 815 O O . SER A 1 103 ? 45.576 19.990 0.506 1.00 91.50 103 SER A O 1
ATOM 817 N N . LYS A 1 104 ? 43.425 20.487 0.933 1.00 88.25 104 LYS A N 1
ATOM 818 C CA . LYS A 1 104 ? 43.372 19.758 2.206 1.00 88.25 104 LYS A CA 1
ATOM 819 C C . LYS A 1 104 ? 43.526 18.252 2.047 1.00 88.25 104 LYS A C 1
ATOM 821 O O . LYS A 1 104 ? 44.192 17.635 2.867 1.00 88.25 104 LYS A O 1
ATOM 826 N N . LEU A 1 105 ? 42.966 17.654 0.998 1.00 90.44 105 LEU A N 1
ATOM 827 C CA . LEU A 1 105 ? 43.164 16.232 0.726 1.00 90.44 105 LEU A CA 1
ATOM 828 C C . LEU A 1 105 ? 44.636 15.931 0.428 1.00 90.44 105 LEU A C 1
ATOM 830 O O . LEU A 1 105 ? 45.180 14.981 0.978 1.00 90.44 105 LEU A O 1
ATOM 834 N N . ASN A 1 106 ? 45.291 16.761 -0.386 1.00 88.06 106 ASN A N 1
ATOM 835 C CA . ASN A 1 106 ? 46.712 16.603 -0.680 1.00 88.06 106 ASN A CA 1
ATOM 836 C C . ASN A 1 106 ? 47.568 16.762 0.583 1.00 88.06 106 ASN A C 1
ATOM 838 O O . ASN A 1 106 ? 48.426 15.924 0.826 1.00 88.06 106 ASN A O 1
ATOM 842 N N . GLU A 1 107 ? 47.305 17.767 1.421 1.00 87.94 107 GLU A N 1
ATOM 843 C CA . GLU A 1 107 ? 47.983 17.937 2.716 1.00 87.94 107 GLU A CA 1
ATOM 844 C C . GLU A 1 107 ? 47.833 16.690 3.603 1.00 87.94 107 GLU A C 1
ATOM 846 O O . GLU A 1 107 ? 48.820 16.182 4.127 1.00 87.94 107 GLU A O 1
ATOM 851 N N . GLN A 1 108 ? 46.619 16.140 3.704 1.00 84.75 108 GLN A N 1
ATOM 852 C CA . GLN A 1 108 ? 46.337 14.950 4.511 1.00 84.75 108 GLN A CA 1
ATOM 853 C C . GLN A 1 108 ? 47.010 13.685 3.967 1.00 84.75 108 GLN A C 1
ATOM 855 O O . GLN A 1 108 ? 47.501 12.873 4.745 1.00 84.75 108 GLN A O 1
ATOM 860 N N . LEU A 1 109 ? 47.066 13.512 2.645 1.00 83.31 109 LEU A N 1
ATOM 861 C CA . LEU A 1 109 ? 47.733 12.365 2.025 1.00 83.31 109 LEU A CA 1
ATOM 862 C C . LEU A 1 109 ? 49.265 12.446 2.142 1.00 83.31 109 LEU A C 1
ATOM 864 O O . LEU A 1 109 ? 49.923 11.409 2.205 1.00 83.31 109 LEU A O 1
ATOM 868 N N . MET A 1 110 ? 49.828 13.657 2.225 1.00 81.06 110 MET A N 1
ATOM 869 C CA . MET A 1 110 ? 51.271 13.889 2.393 1.00 81.06 110 MET A CA 1
ATOM 870 C C . MET A 1 110 ? 51.776 13.597 3.813 1.00 81.06 110 MET A C 1
ATOM 872 O O . MET A 1 110 ? 52.977 13.423 3.998 1.00 81.06 110 MET A O 1
ATOM 876 N N . LEU A 1 111 ? 50.884 13.487 4.806 1.00 75.62 111 LEU A N 1
ATOM 877 C CA . LEU A 1 111 ? 51.233 13.099 6.181 1.00 75.62 111 LEU A CA 1
ATOM 878 C C . LEU A 1 111 ? 51.631 11.620 6.318 1.00 75.62 111 LEU A C 1
ATOM 880 O O . LEU A 1 111 ? 52.096 11.202 7.378 1.00 75.62 111 LEU A O 1
ATOM 884 N N . ARG A 1 112 ? 51.472 10.808 5.265 1.00 69.94 112 ARG A N 1
ATOM 885 C CA . ARG A 1 112 ? 51.905 9.410 5.291 1.00 69.94 112 ARG A CA 1
ATOM 886 C C . ARG A 1 112 ? 53.417 9.302 5.112 1.00 69.94 112 ARG A C 1
ATOM 888 O O . ARG A 1 112 ? 53.999 9.838 4.172 1.00 69.94 112 ARG A O 1
ATOM 895 N N . ASN A 1 113 ? 54.039 8.489 5.959 1.00 61.09 113 ASN A N 1
ATOM 896 C CA . ASN A 1 113 ? 55.442 8.130 5.823 1.00 61.09 113 ASN A CA 1
ATOM 897 C C . ASN A 1 113 ? 55.646 7.205 4.597 1.00 61.09 113 ASN A C 1
ATOM 899 O O . ASN A 1 113 ? 54.924 6.219 4.427 1.00 61.09 113 ASN A O 1
ATOM 903 N N . LYS A 1 114 ? 56.623 7.505 3.725 1.00 58.50 114 LYS A N 1
ATOM 904 C CA . LYS A 1 114 ? 56.856 6.813 2.431 1.00 58.50 114 LYS A CA 1
ATOM 905 C C . LYS A 1 114 ? 57.220 5.315 2.531 1.00 58.50 114 LYS A C 1
ATOM 907 O O . LYS A 1 114 ? 57.325 4.666 1.499 1.00 58.50 114 LYS A O 1
ATOM 912 N N . HIS A 1 115 ? 57.375 4.761 3.735 1.00 53.00 115 HIS A N 1
ATOM 913 C CA . HIS A 1 115 ? 58.043 3.471 3.974 1.00 53.00 115 HIS A CA 1
ATOM 914 C C . HIS A 1 115 ? 57.130 2.325 4.439 1.00 53.00 115 HIS A C 1
ATOM 916 O O . HIS A 1 115 ? 57.617 1.287 4.871 1.00 53.00 115 HIS A O 1
ATOM 922 N N . CYS A 1 116 ? 55.808 2.474 4.370 1.00 57.81 116 CYS A N 1
ATOM 923 C CA . CYS A 1 116 ? 54.904 1.389 4.753 1.00 57.81 116 CYS A CA 1
ATOM 924 C C . CYS A 1 116 ? 54.629 0.486 3.535 1.00 57.81 116 CYS A C 1
ATOM 926 O O . CYS A 1 116 ? 53.845 0.847 2.647 1.00 57.81 116 CYS A O 1
ATOM 928 N N . HIS A 1 117 ? 55.353 -0.640 3.492 1.00 63.09 117 HIS A N 1
ATOM 929 C CA . HIS A 1 117 ? 55.172 -1.747 2.555 1.00 63.09 117 HIS A CA 1
ATOM 930 C C . HIS A 1 117 ? 53.938 -2.557 2.955 1.00 63.09 117 HIS A C 1
ATOM 932 O O . HIS A 1 117 ? 53.829 -2.988 4.095 1.00 63.09 117 HIS A O 1
ATOM 938 N N . ILE A 1 118 ? 53.017 -2.755 2.014 1.00 73.25 118 ILE A N 1
ATOM 939 C CA . ILE A 1 118 ? 51.799 -3.538 2.236 1.00 73.25 118 ILE A CA 1
ATOM 940 C C . ILE A 1 118 ? 52.179 -5.014 2.100 1.00 73.25 118 ILE A C 1
ATOM 942 O O . ILE A 1 118 ? 52.422 -5.476 0.984 1.00 73.25 118 ILE A O 1
ATOM 946 N N . THR A 1 119 ? 52.274 -5.738 3.214 1.00 76.25 119 THR A N 1
ATOM 947 C CA . THR A 1 119 ? 52.654 -7.162 3.221 1.00 76.25 119 THR A CA 1
ATOM 948 C C . THR A 1 119 ? 51.590 -8.057 3.851 1.00 76.25 119 THR A C 1
ATOM 950 O O . THR A 1 119 ? 51.617 -9.268 3.636 1.00 76.25 119 THR A O 1
ATOM 953 N N . SER A 1 120 ? 50.614 -7.484 4.561 1.00 79.75 120 SER A N 1
ATOM 954 C CA . SER A 1 120 ? 49.520 -8.203 5.216 1.00 79.75 120 SER A CA 1
ATOM 955 C C . SER A 1 120 ? 48.140 -7.601 4.916 1.00 79.75 120 SER A C 1
ATOM 957 O O . SER A 1 120 ? 48.004 -6.462 4.470 1.00 79.75 120 SER A O 1
ATOM 959 N N . SER A 1 121 ? 47.082 -8.369 5.193 1.00 76.25 121 SER A N 1
ATOM 960 C CA . SER A 1 121 ? 45.696 -7.890 5.104 1.00 76.25 121 SER A CA 1
ATOM 961 C C . SER A 1 121 ? 45.385 -6.773 6.105 1.00 76.25 121 SER A C 1
ATOM 963 O O . SER A 1 121 ? 44.551 -5.919 5.820 1.00 76.25 121 SER A O 1
ATOM 965 N N . LEU A 1 122 ? 46.079 -6.745 7.246 1.00 75.56 122 LEU A N 1
ATOM 966 C CA . LEU A 1 122 ? 45.921 -5.707 8.263 1.00 75.56 122 LEU A CA 1
ATOM 967 C C . LEU A 1 122 ? 46.429 -4.347 7.754 1.00 75.56 122 LEU A C 1
ATOM 969 O O . LEU A 1 122 ? 45.772 -3.327 7.953 1.00 75.56 122 LEU A O 1
ATOM 973 N N . ASP A 1 123 ? 47.526 -4.346 6.991 1.00 75.19 123 ASP A N 1
ATOM 974 C CA . ASP A 1 123 ? 48.073 -3.129 6.373 1.00 75.19 123 ASP A CA 1
ATOM 975 C C . ASP A 1 123 ? 47.105 -2.527 5.341 1.00 75.19 123 ASP A C 1
ATOM 977 O O . ASP A 1 123 ? 47.035 -1.309 5.166 1.00 75.19 123 ASP A O 1
ATOM 981 N N . ILE A 1 124 ? 46.331 -3.376 4.651 1.00 75.00 124 ILE A N 1
ATOM 982 C CA . ILE A 1 124 ? 45.302 -2.943 3.692 1.00 75.00 124 ILE A CA 1
ATOM 983 C C . ILE A 1 124 ? 44.156 -2.238 4.423 1.00 75.00 124 ILE A C 1
ATOM 985 O O . ILE A 1 124 ? 43.677 -1.197 3.960 1.00 75.00 124 ILE A O 1
ATOM 989 N N . GLU A 1 125 ? 43.710 -2.779 5.556 1.00 76.88 125 GLU A N 1
ATOM 990 C CA . GLU A 1 125 ? 42.651 -2.176 6.371 1.00 76.88 125 GLU A CA 1
ATOM 991 C C . GLU A 1 125 ? 43.097 -0.837 6.963 1.00 76.88 125 GLU A C 1
ATOM 993 O O . GLU A 1 125 ? 42.362 0.152 6.874 1.00 76.88 125 GLU A O 1
ATOM 998 N N . GLU A 1 126 ? 44.326 -0.766 7.475 1.00 78.50 126 GLU A N 1
ATOM 999 C CA . GLU A 1 126 ? 44.915 0.469 7.992 1.00 78.50 126 GLU A CA 1
ATOM 1000 C C . GLU A 1 126 ? 45.048 1.530 6.889 1.00 78.50 126 GLU A C 1
ATOM 1002 O O . GLU A 1 126 ? 44.651 2.686 7.070 1.00 78.50 126 GLU A O 1
ATOM 1007 N N . TYR A 1 127 ? 45.504 1.133 5.697 1.00 80.69 127 TYR A N 1
ATOM 1008 C CA . TYR A 1 127 ? 45.612 2.027 4.545 1.00 80.69 127 TYR A CA 1
ATOM 1009 C C . TYR A 1 127 ? 44.248 2.539 4.066 1.00 80.69 127 TYR A C 1
ATOM 1011 O O . TYR A 1 127 ? 44.073 3.729 3.784 1.00 80.69 127 TYR A O 1
ATOM 1019 N N . THR A 1 128 ? 43.256 1.653 4.016 1.00 79.06 128 THR A N 1
ATOM 1020 C CA . THR A 1 128 ? 41.886 2.002 3.627 1.00 79.06 128 THR A CA 1
ATOM 1021 C C . THR A 1 128 ? 41.265 2.957 4.642 1.00 79.06 128 THR A C 1
ATOM 1023 O O . THR A 1 128 ? 40.623 3.941 4.258 1.00 79.06 128 THR A O 1
ATOM 1026 N N . SER A 1 129 ? 41.500 2.719 5.935 1.00 80.81 129 SER A N 1
ATOM 1027 C CA . SER A 1 129 ? 41.068 3.596 7.023 1.00 80.81 129 SER A CA 1
ATOM 1028 C C . SER A 1 129 ? 41.718 4.978 6.919 1.00 80.81 129 SER A C 1
ATOM 1030 O O . SER A 1 129 ? 41.017 5.992 6.983 1.00 80.81 129 SER A O 1
ATOM 1032 N N . PHE A 1 130 ? 43.026 5.036 6.645 1.00 84.31 130 PHE A N 1
ATOM 1033 C CA . PHE A 1 130 ? 43.762 6.284 6.448 1.00 84.31 130 PHE A CA 1
ATOM 1034 C C . PHE A 1 130 ? 43.181 7.116 5.299 1.00 84.31 130 PHE A C 1
ATOM 1036 O O . PHE A 1 130 ? 42.764 8.251 5.528 1.00 84.31 130 PHE A O 1
ATOM 1043 N N . ILE A 1 131 ? 43.057 6.546 4.093 1.00 82.62 131 ILE A N 1
ATOM 1044 C CA . ILE A 1 131 ? 42.489 7.252 2.929 1.00 82.62 131 ILE A CA 1
ATOM 1045 C C . ILE A 1 131 ? 41.070 7.735 3.227 1.00 82.62 131 ILE A C 1
ATOM 1047 O O . ILE A 1 131 ? 40.720 8.885 2.946 1.00 82.62 131 ILE A O 1
ATOM 1051 N N . THR A 1 132 ? 40.248 6.866 3.816 1.00 80.12 132 THR A N 1
ATOM 1052 C CA . THR A 1 132 ? 38.863 7.194 4.159 1.00 80.12 132 THR A CA 1
ATOM 1053 C C . THR A 1 132 ? 38.810 8.373 5.130 1.00 80.12 132 THR A C 1
ATOM 1055 O O . THR A 1 132 ? 38.000 9.288 4.958 1.00 80.12 132 THR A O 1
ATOM 1058 N N . ASN A 1 133 ? 39.704 8.404 6.119 1.00 84.44 133 ASN A N 1
ATOM 1059 C CA . ASN A 1 133 ? 39.777 9.487 7.086 1.00 84.44 133 ASN A CA 1
ATOM 1060 C C . ASN A 1 133 ? 40.304 10.791 6.462 1.00 84.44 133 ASN A C 1
ATOM 1062 O O . ASN A 1 133 ? 39.725 11.849 6.711 1.00 84.44 133 ASN A O 1
ATOM 1066 N N . SER A 1 134 ? 41.314 10.729 5.589 1.00 87.38 134 SER A N 1
ATOM 1067 C CA . SER A 1 134 ? 41.826 11.892 4.846 1.00 87.38 134 SER A CA 1
ATOM 1068 C C . SER A 1 134 ? 40.738 12.534 3.978 1.00 87.38 134 SER A C 1
ATOM 1070 O O . SER A 1 134 ? 40.551 13.753 4.009 1.00 87.38 134 SER A O 1
ATOM 1072 N N . ILE A 1 135 ? 39.957 11.719 3.259 1.00 85.56 135 ILE A N 1
ATOM 1073 C CA . ILE A 1 135 ? 38.814 12.185 2.460 1.00 85.56 135 ILE A CA 1
ATOM 1074 C C . ILE A 1 135 ? 37.752 12.813 3.363 1.00 85.56 135 ILE A C 1
ATOM 1076 O O . ILE A 1 135 ? 37.227 13.884 3.046 1.00 85.56 135 ILE A O 1
ATOM 1080 N N . ARG A 1 136 ? 37.437 12.189 4.502 1.00 83.62 136 ARG A N 1
ATOM 1081 C CA . ARG A 1 136 ? 36.441 12.696 5.453 1.00 83.62 136 ARG A CA 1
ATOM 1082 C C . ARG A 1 136 ? 36.838 14.059 6.028 1.00 83.62 136 ARG A C 1
ATOM 1084 O O . ARG A 1 136 ? 35.990 14.947 6.080 1.00 83.62 136 ARG A O 1
ATOM 1091 N N . ILE A 1 137 ? 38.102 14.242 6.411 1.00 85.56 137 ILE A N 1
ATOM 1092 C CA . ILE A 1 137 ? 38.628 15.512 6.939 1.00 85.56 137 ILE A CA 1
ATOM 1093 C C . ILE A 1 137 ? 38.548 16.606 5.868 1.00 85.56 137 ILE A C 1
ATOM 1095 O O . ILE A 1 137 ? 37.976 17.668 6.113 1.00 85.56 137 ILE A O 1
ATOM 1099 N N . ALA A 1 138 ? 39.022 16.327 4.648 1.00 88.56 138 ALA A N 1
ATOM 1100 C CA . ALA A 1 138 ? 38.931 17.276 3.537 1.00 88.56 138 ALA A CA 1
ATOM 1101 C C . ALA A 1 138 ? 37.472 17.645 3.210 1.00 88.56 138 ALA A C 1
ATOM 1103 O O . ALA A 1 138 ? 37.161 18.802 2.923 1.00 88.56 138 ALA A O 1
ATOM 1104 N N . THR A 1 139 ? 36.562 16.672 3.306 1.00 85.25 139 THR A N 1
ATOM 1105 C CA . THR A 1 139 ? 35.122 16.860 3.091 1.00 85.25 139 THR A CA 1
ATOM 1106 C C . THR A 1 139 ? 34.513 17.809 4.125 1.00 85.25 139 THR A C 1
ATOM 1108 O O . THR A 1 139 ? 33.779 18.719 3.751 1.00 85.25 139 THR A O 1
ATOM 1111 N N . GLN A 1 140 ? 34.825 17.623 5.411 1.00 84.38 140 GLN A N 1
ATOM 1112 C CA . GLN A 1 140 ? 34.301 18.459 6.499 1.00 84.38 140 GLN A CA 1
ATOM 1113 C C . GLN A 1 140 ? 34.788 19.910 6.410 1.00 84.38 140 GLN A C 1
ATOM 1115 O O . GLN A 1 140 ? 34.036 20.831 6.712 1.00 84.38 140 GLN A O 1
ATOM 1120 N N . GLU A 1 141 ? 36.021 20.110 5.950 1.00 87.75 141 GLU A N 1
ATOM 1121 C CA . GLU A 1 141 ? 36.638 21.430 5.807 1.00 87.75 141 GLU A CA 1
ATOM 1122 C C . GLU A 1 141 ? 36.146 22.216 4.587 1.00 87.75 141 GLU A C 1
ATOM 1124 O O . GLU A 1 141 ? 36.100 23.450 4.607 1.00 87.75 141 GLU A O 1
ATOM 1129 N N . ALA A 1 142 ? 35.835 21.524 3.492 1.00 88.12 142 ALA A N 1
ATOM 1130 C CA . ALA A 1 142 ? 35.585 22.159 2.202 1.00 88.12 142 ALA A CA 1
ATOM 1131 C C . ALA A 1 142 ? 34.117 22.166 1.767 1.00 88.12 142 ALA A C 1
ATOM 1133 O O . ALA A 1 142 ? 33.769 22.908 0.844 1.00 88.12 142 ALA A O 1
ATOM 1134 N N . ILE A 1 143 ? 33.260 21.351 2.390 1.00 88.75 143 ILE A N 1
ATOM 1135 C CA . ILE A 1 143 ? 31.865 21.198 1.973 1.00 88.75 143 ILE A CA 1
ATOM 1136 C C . ILE A 1 143 ? 30.929 21.634 3.107 1.00 88.75 143 ILE A C 1
ATOM 1138 O O . ILE A 1 143 ? 30.841 20.950 4.129 1.00 88.75 143 ILE A O 1
ATOM 1142 N N . PRO A 1 144 ? 30.192 22.750 2.943 1.00 84.19 144 PRO A N 1
ATOM 1143 C CA . PRO A 1 144 ? 29.280 23.227 3.970 1.00 84.19 144 PRO A CA 1
ATOM 1144 C C . PRO A 1 144 ? 28.122 22.245 4.171 1.00 84.19 144 PRO A C 1
ATOM 1146 O O . PRO A 1 144 ? 27.619 21.619 3.231 1.00 84.19 144 PRO A O 1
ATOM 1149 N N . THR A 1 145 ? 27.659 22.127 5.412 1.00 75.25 145 THR A N 1
ATOM 1150 C CA . THR A 1 145 ? 26.494 21.306 5.740 1.00 75.25 145 THR A CA 1
ATOM 1151 C C . THR A 1 145 ? 25.201 22.068 5.455 1.00 75.25 145 THR A C 1
ATOM 1153 O O . THR A 1 145 ? 25.059 23.246 5.771 1.00 75.25 145 THR A O 1
ATOM 1156 N N . SER A 1 146 ? 24.228 21.391 4.848 1.00 60.69 146 SER A N 1
ATOM 1157 C CA . SER A 1 146 ? 22.857 21.890 4.720 1.00 60.69 146 SER A CA 1
ATOM 1158 C C . SER A 1 146 ? 21.944 21.176 5.709 1.00 60.69 146 SER A C 1
ATOM 1160 O O . SER A 1 146 ? 22.026 19.956 5.896 1.00 60.69 146 SER A O 1
ATOM 1162 N N . LYS A 1 147 ? 21.020 21.927 6.315 1.00 52.62 147 LYS A N 1
ATOM 1163 C CA . LYS A 1 147 ? 19.827 21.323 6.911 1.00 52.62 147 LYS A CA 1
ATOM 1164 C C . LYS A 1 147 ? 19.014 20.736 5.761 1.00 52.62 147 LYS A C 1
ATOM 1166 O O . LYS A 1 147 ? 18.685 21.465 4.825 1.00 52.62 147 LYS A O 1
ATOM 1171 N N . GLN A 1 148 ? 18.693 19.441 5.811 1.00 44.97 148 GLN A N 1
ATOM 1172 C CA . GLN A 1 148 ? 17.705 18.891 4.888 1.00 44.97 148 GLN A CA 1
ATOM 1173 C C . GLN A 1 148 ? 16.422 19.718 5.018 1.00 44.97 148 GLN A C 1
ATOM 1175 O O . GLN A 1 148 ? 15.802 19.756 6.081 1.00 44.97 148 GLN A O 1
ATOM 1180 N N . LEU A 1 149 ? 16.019 20.379 3.933 1.00 42.41 149 LEU A N 1
ATOM 1181 C CA . LEU A 1 149 ? 14.642 20.814 3.788 1.00 42.41 149 LEU A CA 1
ATOM 1182 C C . LEU A 1 149 ? 13.817 19.533 3.712 1.00 42.41 149 LEU A C 1
ATOM 1184 O O . LEU A 1 149 ? 13.805 18.851 2.686 1.00 42.41 149 LEU A O 1
ATOM 1188 N N . ASN A 1 150 ? 13.152 19.189 4.817 1.00 39.81 150 ASN A N 1
ATOM 1189 C CA . ASN A 1 150 ? 12.017 18.285 4.758 1.00 39.81 150 ASN A CA 1
ATOM 1190 C C . ASN A 1 150 ? 11.130 18.768 3.610 1.00 39.81 150 ASN A C 1
ATOM 1192 O O . ASN A 1 150 ? 10.825 19.960 3.519 1.00 39.81 150 ASN A O 1
ATOM 1196 N N . THR A 1 151 ? 10.747 17.862 2.713 1.00 44.34 151 THR A N 1
ATOM 1197 C CA . THR A 1 151 ? 9.712 18.121 1.713 1.00 44.34 151 THR A CA 1
ATOM 1198 C C . THR A 1 151 ? 8.414 18.370 2.472 1.00 44.34 151 THR A C 1
ATOM 1200 O O . THR A 1 151 ? 7.633 17.451 2.720 1.00 44.34 151 THR A O 1
ATOM 1203 N N . ASN A 1 152 ? 8.238 19.597 2.952 1.00 49.62 152 ASN A N 1
ATOM 1204 C CA . ASN A 1 152 ? 7.092 19.982 3.741 1.00 49.62 152 ASN A CA 1
ATOM 1205 C C . ASN A 1 152 ? 5.882 19.892 2.820 1.00 49.62 152 ASN A C 1
ATOM 1207 O O . ASN A 1 152 ? 5.806 20.578 1.800 1.00 49.62 152 ASN A O 1
ATOM 1211 N N . ILE A 1 153 ? 4.945 19.019 3.183 1.00 58.19 153 ILE A N 1
ATOM 1212 C CA . ILE A 1 153 ? 3.580 19.059 2.667 1.00 58.19 153 ILE A CA 1
ATOM 1213 C C . ILE A 1 153 ? 3.128 20.514 2.813 1.00 58.19 153 ILE A C 1
ATOM 1215 O O . ILE A 1 153 ? 3.147 21.053 3.921 1.00 58.19 153 ILE A O 1
ATOM 1219 N N . ARG A 1 154 ? 2.788 21.175 1.703 1.00 66.56 154 ARG A N 1
ATOM 1220 C CA . ARG A 1 154 ? 2.327 22.563 1.734 1.00 66.56 154 ARG A CA 1
ATOM 1221 C C . ARG A 1 154 ? 0.944 22.549 2.383 1.00 66.56 154 ARG A C 1
ATOM 1223 O O . ARG A 1 154 ? -0.008 22.062 1.777 1.00 66.56 154 ARG A O 1
ATOM 1230 N N . LEU A 1 155 ? 0.879 22.958 3.649 1.00 78.56 155 LEU A N 1
ATOM 1231 C CA . LEU A 1 155 ? -0.356 22.994 4.432 1.00 78.56 155 LEU A CA 1
ATOM 1232 C C . LEU A 1 155 ? -1.150 24.252 4.083 1.00 78.56 155 LEU A C 1
ATOM 1234 O O . LEU A 1 155 ? -0.564 25.334 3.973 1.00 78.56 155 LEU A O 1
ATOM 1238 N N . SER A 1 156 ? -2.465 24.112 3.931 1.00 82.19 156 SER A N 1
ATOM 1239 C CA . SER A 1 156 ? -3.364 25.249 3.740 1.00 82.19 156 SER A CA 1
ATOM 1240 C C . SER A 1 156 ? -3.440 26.105 5.005 1.00 82.19 156 SER A C 1
ATOM 1242 O O . SER A 1 156 ? -3.189 25.634 6.118 1.00 82.19 156 SER A O 1
ATOM 1244 N N . GLU A 1 157 ? -3.800 27.377 4.842 1.00 84.69 157 GLU A N 1
ATOM 1245 C CA . GLU A 1 157 ? -3.915 28.309 5.968 1.00 84.69 157 GLU A CA 1
ATOM 1246 C C . GLU A 1 157 ? -4.972 27.841 6.978 1.00 84.69 157 GLU A C 1
ATOM 1248 O O . GLU A 1 157 ? -4.739 27.852 8.185 1.00 84.69 157 GLU A O 1
ATOM 1253 N N . ALA A 1 158 ? -6.077 27.272 6.486 1.00 82.56 158 ALA A N 1
ATOM 1254 C CA . ALA A 1 158 ? -7.094 26.630 7.314 1.00 82.56 158 ALA A CA 1
ATOM 1255 C C . ALA A 1 158 ? -6.515 25.503 8.190 1.00 82.56 158 ALA A C 1
ATOM 1257 O O . ALA A 1 158 ? -6.792 25.444 9.389 1.00 82.56 158 ALA A O 1
ATOM 1258 N N . THR A 1 159 ? -5.658 24.635 7.638 1.00 83.69 159 THR A N 1
ATOM 1259 C CA . THR A 1 159 ? -4.985 23.586 8.420 1.00 83.69 159 THR A CA 1
ATOM 1260 C C . THR A 1 159 ? -4.074 24.187 9.491 1.00 83.69 159 THR A C 1
ATOM 1262 O O . THR A 1 159 ? -4.065 23.693 10.619 1.00 83.69 159 THR A O 1
ATOM 1265 N N . LYS A 1 160 ? -3.332 25.260 9.190 1.00 87.50 160 LYS A N 1
ATOM 1266 C CA . LYS A 1 160 ? -2.470 25.926 10.181 1.00 87.50 160 LYS A CA 1
ATOM 1267 C C . LYS A 1 160 ? -3.281 26.506 11.343 1.00 87.50 160 LYS A C 1
ATOM 1269 O O . LYS A 1 160 ? -2.932 26.256 12.497 1.00 87.50 160 LYS A O 1
ATOM 1274 N N . HIS A 1 161 ? -4.404 27.167 11.058 1.00 87.62 161 HIS A N 1
ATOM 1275 C CA . HIS A 1 161 ? -5.332 27.649 12.087 1.00 87.62 161 HIS A CA 1
ATOM 1276 C C . HIS A 1 161 ? -5.912 26.505 12.932 1.00 87.62 161 HIS A C 1
ATOM 1278 O O . HIS A 1 161 ? -5.998 26.609 14.155 1.00 87.62 161 HIS A O 1
ATOM 1284 N N . LEU A 1 162 ? -6.244 25.365 12.317 1.00 84.38 162 LEU A N 1
ATOM 1285 C CA . LEU A 1 162 ? -6.710 24.181 13.045 1.00 84.38 162 LEU A CA 1
ATOM 1286 C C . LEU A 1 162 ? -5.626 23.580 13.956 1.00 84.38 162 LEU A C 1
ATOM 1288 O O . LEU A 1 162 ? -5.945 23.125 15.055 1.00 84.38 162 LEU A O 1
ATOM 1292 N N . ILE A 1 163 ? -4.350 23.600 13.549 1.00 84.94 163 ILE A N 1
ATOM 1293 C CA . ILE A 1 163 ? -3.220 23.201 14.410 1.00 84.94 163 ILE A CA 1
ATOM 1294 C C . ILE A 1 163 ? -3.133 24.128 15.623 1.00 84.94 163 ILE A C 1
ATOM 1296 O O . ILE A 1 163 ? -3.023 23.648 16.755 1.00 84.94 163 ILE A O 1
ATOM 1300 N N . GLN A 1 164 ? -3.203 25.439 15.387 1.00 90.00 164 GLN A N 1
ATOM 1301 C CA . GLN A 1 164 ? -3.148 26.450 16.435 1.00 90.00 164 GLN A CA 1
ATOM 1302 C C . GLN A 1 164 ? -4.283 26.260 17.450 1.00 90.00 164 GLN A C 1
ATOM 1304 O O . GLN A 1 164 ? -4.012 26.056 18.634 1.00 90.00 164 GLN A O 1
ATOM 1309 N N . HIS A 1 165 ? -5.538 26.201 16.999 1.00 81.25 165 HIS A N 1
ATOM 1310 C CA . HIS A 1 165 ? -6.685 26.020 17.890 1.00 81.25 165 HIS A CA 1
ATOM 1311 C C . HIS A 1 165 ? -6.675 24.674 18.620 1.00 81.25 165 HIS A C 1
ATOM 1313 O O . HIS A 1 165 ? -7.044 24.613 19.795 1.00 81.25 165 HIS A O 1
ATOM 1319 N N . LYS A 1 166 ? -6.184 23.595 17.991 1.00 89.88 166 LYS A N 1
ATOM 1320 C CA . LYS A 1 166 ? -5.972 22.307 18.675 1.00 89.88 166 LYS A CA 1
ATOM 1321 C C . LYS A 1 166 ? -4.966 22.444 19.825 1.00 89.88 166 LYS A C 1
ATOM 1323 O O . LYS A 1 166 ? -5.169 21.866 20.887 1.00 89.88 166 LYS A O 1
ATOM 1328 N N . HIS A 1 167 ? -3.873 23.184 19.637 1.00 81.12 167 HIS A N 1
ATOM 1329 C CA . HIS A 1 167 ? -2.881 23.401 20.695 1.00 81.12 167 HIS A CA 1
ATOM 1330 C C . HIS A 1 167 ? -3.385 24.339 21.796 1.00 81.12 167 HIS A C 1
ATOM 1332 O O . HIS A 1 167 ? -3.166 24.059 22.971 1.00 81.12 167 HIS A O 1
ATOM 1338 N N . GLU A 1 168 ? -4.092 25.413 21.448 1.00 86.38 168 GLU A N 1
ATOM 1339 C CA . GLU A 1 168 ? -4.683 26.345 22.415 1.00 86.38 168 GLU A CA 1
ATOM 1340 C C . GLU A 1 168 ? -5.724 25.670 23.314 1.00 86.38 168 GLU A C 1
ATOM 1342 O O . GLU A 1 168 ? -5.706 25.856 24.529 1.00 86.38 168 GLU A O 1
ATOM 1347 N N . THR A 1 169 ? -6.622 24.876 22.727 1.00 78.56 169 THR A N 1
ATOM 1348 C CA . THR A 1 169 ? -7.657 24.137 23.472 1.00 78.56 169 THR A CA 1
ATOM 1349 C C . THR A 1 169 ? -7.056 23.023 24.322 1.00 78.56 169 THR A C 1
ATOM 1351 O O . THR A 1 169 ? -7.479 22.842 25.458 1.00 78.56 169 THR A O 1
ATOM 1354 N N . TYR A 1 170 ? -6.004 22.349 23.843 1.00 73.19 170 TYR A N 1
ATOM 1355 C CA . TYR A 1 170 ? -5.243 21.390 24.646 1.00 73.19 170 TYR A CA 1
ATOM 1356 C C . TYR A 1 170 ? -4.580 22.043 25.867 1.00 73.19 170 TYR A C 1
ATOM 1358 O O . TYR A 1 170 ? -4.684 21.519 26.973 1.00 73.19 170 TYR A O 1
ATOM 1366 N N . ARG A 1 171 ? -3.922 23.199 25.687 1.00 81.81 171 ARG A N 1
ATOM 1367 C CA . ARG A 1 171 ? -3.277 23.936 26.789 1.00 81.81 171 ARG A CA 1
ATOM 1368 C C . ARG A 1 171 ? -4.294 24.410 27.825 1.00 81.81 171 ARG A C 1
ATOM 1370 O O . ARG A 1 171 ? -4.032 24.293 29.017 1.00 81.81 171 ARG A O 1
ATOM 1377 N N . ARG A 1 172 ? -5.444 24.921 27.373 1.00 78.38 172 ARG A N 1
ATOM 1378 C CA . ARG A 1 172 ? -6.550 25.327 28.251 1.00 78.38 172 ARG A CA 1
ATOM 1379 C C . ARG A 1 172 ? -7.100 24.137 29.033 1.00 78.38 172 ARG A C 1
ATOM 1381 O O . ARG A 1 172 ? -7.045 24.169 30.258 1.00 78.38 172 ARG A O 1
ATOM 1388 N N . TRP A 1 173 ? -7.439 23.042 28.350 1.00 79.56 173 TRP A N 1
ATOM 1389 C CA . TRP A 1 173 ? -7.909 21.817 28.998 1.00 79.56 173 TRP A CA 1
ATOM 1390 C C . TRP A 1 173 ? -6.911 21.289 30.038 1.00 79.56 173 TRP A C 1
ATOM 1392 O O . TRP A 1 173 ? -7.302 20.967 31.155 1.00 79.56 173 TRP A O 1
ATOM 1402 N N . LYS A 1 174 ? -5.611 21.263 29.718 1.00 74.25 174 LYS A N 1
ATOM 1403 C CA . LYS A 1 174 ? -4.568 20.832 30.662 1.00 74.25 174 LYS A CA 1
ATOM 1404 C C . LYS A 1 174 ? -4.417 21.744 31.880 1.00 74.25 174 LYS A C 1
ATOM 1406 O O . LYS A 1 174 ? -3.968 21.268 32.913 1.00 74.25 174 LYS A O 1
ATOM 1411 N N . LYS A 1 175 ? -4.785 23.023 31.770 1.00 75.19 175 LYS A N 1
ATOM 1412 C CA . LYS A 1 175 ? -4.740 23.986 32.877 1.00 75.19 175 LYS A CA 1
ATOM 1413 C C . LYS A 1 175 ? -6.011 23.963 33.733 1.00 75.19 175 LYS A C 1
ATOM 1415 O O . LYS A 1 175 ? -5.926 24.193 34.931 1.00 75.19 175 LYS A O 1
ATOM 1420 N N . THR A 1 176 ? -7.178 23.746 33.128 1.00 79.62 176 THR A N 1
ATOM 1421 C CA . THR A 1 176 ? -8.479 23.897 33.803 1.00 79.62 176 THR A CA 1
ATOM 1422 C C . THR A 1 176 ? -9.132 22.572 34.194 1.00 79.62 176 THR A C 1
ATOM 1424 O O . THR A 1 176 ? -10.009 22.573 35.051 1.00 79.62 176 THR A O 1
ATOM 1427 N N . GLY A 1 177 ? -8.779 21.464 33.534 1.00 71.06 177 GLY A N 1
ATOM 1428 C CA . GLY A 1 177 ? -9.415 20.155 33.709 1.00 71.06 177 GLY A CA 1
ATOM 1429 C C . GLY A 1 177 ? -10.865 20.057 33.210 1.00 71.06 177 GLY A C 1
ATOM 1430 O O . GLY A 1 177 ? -11.469 18.995 33.326 1.00 71.06 177 GLY A O 1
ATOM 1431 N N . LYS A 1 178 ? -11.446 21.122 32.636 1.00 77.31 178 LYS A N 1
ATOM 1432 C CA . LYS A 1 178 ? -12.876 21.174 32.280 1.00 77.31 178 LYS A CA 1
ATOM 1433 C C . LYS A 1 178 ? -13.215 20.296 31.072 1.00 77.31 178 LYS A C 1
ATOM 1435 O O . LYS A 1 178 ? -12.568 20.375 30.025 1.00 77.31 178 LYS A O 1
ATOM 1440 N N . ASP A 1 179 ? -14.305 19.535 31.179 1.00 62.84 179 ASP A N 1
ATOM 1441 C CA . ASP A 1 179 ? -14.733 18.598 30.131 1.00 62.84 179 ASP A CA 1
ATOM 1442 C C . ASP A 1 179 ? -15.216 19.306 28.846 1.00 62.84 179 ASP A C 1
ATOM 1444 O O . ASP A 1 179 ? -15.006 18.824 27.732 1.00 62.84 179 ASP A O 1
ATOM 1448 N N . SER A 1 180 ? -15.743 20.530 28.959 1.00 70.06 180 SER A N 1
ATOM 1449 C CA . SER A 1 180 ? -16.102 21.364 27.802 1.00 70.06 180 SER A CA 1
ATOM 1450 C C . SER A 1 180 ? -14.891 21.742 26.932 1.00 70.06 180 SER A C 1
ATOM 1452 O O . SER A 1 180 ? -14.982 21.759 25.702 1.00 70.06 180 SER A O 1
ATOM 1454 N N . GLU A 1 181 ? -13.725 21.983 27.538 1.00 70.38 181 GLU A N 1
ATOM 1455 C CA . GLU A 1 181 ? -12.482 22.286 26.815 1.00 70.38 181 GLU A CA 1
ATOM 1456 C C . GLU A 1 181 ? -11.858 21.021 26.204 1.00 70.38 181 GLU A C 1
ATOM 1458 O O . GLU A 1 181 ? -11.305 21.072 25.100 1.00 70.38 181 GLU A O 1
ATOM 1463 N N . LYS A 1 182 ? -12.037 19.862 26.857 1.00 66.19 182 LYS A N 1
ATOM 1464 C CA . LYS A 1 182 ? -11.696 18.539 26.310 1.00 66.19 182 LYS A CA 1
ATOM 1465 C C . LYS A 1 182 ? -12.492 18.249 25.033 1.00 66.19 182 LYS A C 1
ATOM 1467 O O . LYS A 1 182 ? -11.909 17.860 24.019 1.00 66.19 182 LYS A O 1
ATOM 1472 N N . GLN A 1 183 ? -13.802 18.501 25.037 1.00 64.38 183 GLN A N 1
ATOM 1473 C CA . GLN A 1 183 ? -14.661 18.336 23.858 1.00 64.38 183 GLN A CA 1
ATOM 1474 C C . GLN A 1 183 ? -14.251 19.271 22.708 1.00 64.38 183 GLN A C 1
ATOM 1476 O O . GLN A 1 183 ? -14.179 18.840 21.552 1.00 64.38 183 GLN A O 1
ATOM 1481 N N . GLN A 1 184 ? -13.901 20.529 23.005 1.00 64.88 184 GLN A N 1
ATOM 1482 C CA . GLN A 1 184 ? -13.386 21.466 21.998 1.00 64.88 184 GLN A CA 1
ATOM 1483 C C . GLN A 1 184 ? -12.049 21.007 21.396 1.00 64.88 184 GLN A C 1
ATOM 1485 O O . GLN A 1 184 ? -11.880 21.058 20.175 1.00 64.88 184 GLN A O 1
ATOM 1490 N N . TYR A 1 185 ? -11.124 20.499 22.213 1.00 77.19 185 TYR A N 1
ATOM 1491 C CA . TYR A 1 185 ? -9.877 19.899 21.732 1.00 77.19 185 TYR A CA 1
ATOM 1492 C C . TYR A 1 185 ? -10.138 18.733 20.764 1.00 77.19 185 TYR A C 1
ATOM 1494 O O . TYR A 1 185 ? -9.564 18.690 19.670 1.00 77.19 185 TYR A O 1
ATOM 1502 N N . TYR A 1 186 ? -11.047 17.818 21.115 1.00 60.00 186 TYR A N 1
ATOM 1503 C CA . TYR A 1 186 ? -11.408 16.693 20.250 1.00 60.00 186 TYR A CA 1
ATOM 1504 C C . TYR A 1 186 ? -12.069 17.139 18.941 1.00 60.00 186 TYR A C 1
ATOM 1506 O O . TYR A 1 186 ? -11.730 16.607 17.879 1.00 60.00 186 TYR A O 1
ATOM 1514 N N . LYS A 1 187 ? -12.926 18.166 18.980 1.00 72.69 187 LYS A N 1
ATOM 1515 C CA . LYS A 1 187 ? -13.507 18.782 17.778 1.00 72.69 187 LYS A CA 1
ATOM 1516 C C . LYS A 1 187 ? -12.414 19.282 16.827 1.00 72.69 187 LYS A C 1
ATOM 1518 O O . LYS A 1 187 ? -12.398 18.899 15.656 1.00 72.69 187 LYS A O 1
ATOM 1523 N N . TYR A 1 188 ? -11.456 20.070 17.322 1.00 68.94 188 TYR A N 1
ATOM 1524 C CA . TYR A 1 188 ? -10.356 20.579 16.492 1.00 68.94 188 TYR A CA 1
ATOM 1525 C C . TYR A 1 188 ? -9.390 19.481 16.033 1.00 68.94 188 TYR A C 1
ATOM 1527 O O . TYR A 1 188 ? -8.881 19.553 14.917 1.00 68.94 188 TYR A O 1
ATOM 1535 N N . LYS A 1 189 ? -9.187 18.417 16.820 1.00 70.50 189 LYS A N 1
ATOM 1536 C CA . LYS A 1 189 ? -8.401 17.239 16.413 1.00 70.50 189 LYS A CA 1
ATOM 1537 C C . LYS A 1 189 ? -9.022 16.523 15.205 1.00 70.50 189 LYS A C 1
ATOM 1539 O O . LYS A 1 189 ? -8.302 16.166 14.268 1.00 70.50 189 LYS A O 1
ATOM 1544 N N . VAL A 1 190 ? -10.342 16.328 15.200 1.00 61.81 190 VAL A N 1
ATOM 1545 C CA . VAL A 1 190 ? -11.065 15.699 14.078 1.00 61.81 190 VAL A CA 1
ATOM 1546 C C . VAL A 1 190 ? -11.027 16.593 12.839 1.00 61.81 190 VAL A C 1
ATOM 1548 O O . VAL A 1 190 ? -10.669 16.124 11.756 1.00 61.81 190 VAL A O 1
ATOM 1551 N N . LEU A 1 191 ? -11.318 17.888 12.999 1.00 67.81 191 LEU A N 1
ATOM 1552 C CA . LEU A 1 191 ? -11.264 18.862 11.904 1.00 67.81 191 LEU A CA 1
ATOM 1553 C C . LEU A 1 191 ? -9.862 18.946 11.288 1.00 67.81 191 LEU A C 1
ATOM 1555 O O . LEU A 1 191 ? -9.725 18.877 10.067 1.00 67.81 191 LEU A O 1
ATOM 1559 N N . LEU A 1 192 ? -8.814 18.990 12.116 1.00 72.69 192 LEU A N 1
ATOM 1560 C CA . LEU A 1 192 ? -7.425 18.979 11.662 1.00 72.69 192 LEU A CA 1
ATOM 1561 C C . LEU A 1 192 ? -7.091 17.707 10.876 1.00 72.69 192 LEU A C 1
ATOM 1563 O O . LEU A 1 192 ? -6.448 17.775 9.831 1.00 72.69 192 LEU A O 1
ATOM 1567 N N . THR A 1 193 ? -7.546 16.544 11.347 1.00 62.62 193 THR A N 1
ATOM 1568 C CA . THR A 1 193 ? -7.316 15.265 10.659 1.00 62.62 193 THR A CA 1
ATOM 1569 C C . THR A 1 193 ? -7.927 15.273 9.256 1.00 62.62 193 THR A C 1
ATOM 1571 O O . THR A 1 193 ? -7.294 14.818 8.301 1.00 62.62 193 THR A O 1
ATOM 1574 N N . ASN A 1 194 ? -9.132 15.825 9.106 1.00 63.97 194 ASN A N 1
ATOM 1575 C CA . ASN A 1 194 ? -9.791 15.962 7.808 1.00 63.97 194 ASN A CA 1
ATOM 1576 C C . ASN A 1 194 ? -9.095 16.999 6.913 1.00 63.97 194 ASN A C 1
ATOM 1578 O O . ASN A 1 194 ? -8.868 16.724 5.736 1.00 63.97 194 ASN A O 1
ATOM 1582 N N . SER A 1 195 ? -8.675 18.137 7.470 1.00 72.12 195 SER A N 1
ATOM 1583 C CA . SER A 1 195 ? -7.950 19.177 6.729 1.00 72.12 195 SER A CA 1
ATOM 1584 C C . SER A 1 195 ? -6.595 18.679 6.215 1.00 72.12 195 SER A C 1
ATOM 1586 O O . SER A 1 195 ? -6.286 18.815 5.035 1.00 72.12 195 SER A O 1
ATOM 1588 N N . LEU A 1 196 ? -5.829 17.960 7.045 1.00 73.69 196 LEU A N 1
ATOM 1589 C CA . LEU A 1 196 ? -4.567 17.328 6.640 1.00 73.69 196 LEU A CA 1
ATOM 1590 C C . LEU A 1 196 ? -4.759 16.271 5.544 1.00 73.69 196 LEU A C 1
ATOM 1592 O O . LEU A 1 196 ? -3.905 16.120 4.668 1.00 73.69 196 LEU A O 1
ATOM 1596 N N . ARG A 1 197 ? -5.870 15.522 5.570 1.00 64.56 197 ARG A N 1
ATOM 1597 C CA . ARG A 1 197 ? -6.221 14.588 4.487 1.00 64.56 197 ARG A CA 1
ATOM 1598 C C . ARG A 1 197 ? -6.503 15.334 3.183 1.00 64.56 197 ARG A C 1
ATOM 1600 O O . ARG A 1 197 ? -6.048 14.882 2.133 1.00 64.56 197 ARG A O 1
ATOM 1607 N N . ASN A 1 198 ? -7.210 16.459 3.251 1.00 70.44 198 ASN A N 1
ATOM 1608 C CA . ASN A 1 198 ? -7.512 17.288 2.087 1.00 70.44 198 ASN A CA 1
ATOM 1609 C C . ASN A 1 198 ? -6.249 17.941 1.512 1.00 70.44 198 ASN A C 1
ATOM 1611 O O . ASN A 1 198 ? -6.032 17.848 0.308 1.00 70.44 198 ASN A O 1
ATOM 1615 N N . ASP A 1 199 ? -5.361 18.481 2.349 1.00 75.00 199 ASP A N 1
ATOM 1616 C CA . ASP A 1 199 ? -4.078 19.049 1.910 1.00 75.00 199 ASP A CA 1
ATOM 1617 C C . ASP A 1 199 ? -3.183 17.993 1.244 1.00 75.00 199 ASP A C 1
ATOM 1619 O O . ASP A 1 199 ? -2.518 18.263 0.243 1.00 75.00 199 ASP A O 1
ATOM 1623 N N . ARG A 1 200 ? -3.174 16.752 1.753 1.00 67.62 200 ARG A N 1
ATOM 1624 C CA . ARG A 1 200 ? -2.467 15.635 1.102 1.00 67.62 200 ARG A CA 1
ATOM 1625 C C . ARG A 1 200 ? -3.079 15.279 -0.252 1.00 67.62 200 ARG A C 1
ATOM 1627 O O . ARG A 1 200 ? -2.331 15.039 -1.195 1.00 67.62 200 ARG A O 1
ATOM 1634 N N . LYS A 1 201 ? -4.414 15.268 -0.356 1.00 63.03 201 LYS A N 1
ATOM 1635 C CA . LYS A 1 201 ? -5.137 15.030 -1.617 1.00 63.03 201 LYS A CA 1
ATOM 1636 C C . LYS A 1 201 ? -4.810 16.111 -2.648 1.00 63.03 201 LYS A C 1
ATOM 1638 O O . LYS A 1 201 ? -4.452 15.782 -3.770 1.00 63.03 201 LYS A O 1
ATOM 1643 N N . LEU A 1 202 ? -4.880 17.381 -2.254 1.00 70.56 202 LEU A N 1
ATOM 1644 C CA . LEU A 1 202 ? -4.553 18.524 -3.108 1.00 70.56 202 LEU A CA 1
ATOM 1645 C C . LEU A 1 202 ? -3.099 18.479 -3.574 1.00 70.56 202 LEU A C 1
ATOM 1647 O O . LEU A 1 202 ? -2.842 18.609 -4.762 1.00 70.56 202 LEU A O 1
ATOM 1651 N N . ASN A 1 203 ? -2.151 18.212 -2.675 1.00 68.25 203 ASN A N 1
ATOM 1652 C CA . ASN A 1 203 ? -0.742 18.097 -3.051 1.00 68.25 203 ASN A CA 1
ATOM 1653 C C . ASN A 1 203 ? -0.476 16.922 -4.008 1.00 68.25 203 ASN A C 1
ATOM 1655 O O . ASN A 1 203 ? 0.327 17.064 -4.927 1.00 68.25 203 ASN A O 1
ATOM 1659 N N . PHE A 1 204 ? -1.151 15.781 -3.829 1.00 64.88 204 PHE A N 1
ATOM 1660 C CA . PHE A 1 204 ? -1.044 14.653 -4.760 1.00 64.88 204 PHE A CA 1
ATOM 1661 C C . PHE A 1 204 ? -1.654 14.978 -6.127 1.00 64.88 204 PHE A C 1
ATOM 1663 O O . PHE A 1 204 ? -1.017 14.732 -7.146 1.00 64.88 204 PHE A O 1
ATOM 1670 N N . ASN A 1 205 ? -2.842 15.583 -6.152 1.00 64.25 205 ASN A N 1
ATOM 1671 C CA . ASN A 1 205 ? -3.489 16.001 -7.393 1.00 64.25 205 ASN A CA 1
ATOM 1672 C C . ASN A 1 205 ? -2.636 17.032 -8.137 1.00 64.25 205 ASN A C 1
ATOM 1674 O O . ASN A 1 205 ? -2.384 16.858 -9.318 1.00 64.25 205 ASN A O 1
ATOM 1678 N N . ASN A 1 206 ? -2.101 18.035 -7.437 1.00 67.25 206 ASN A N 1
ATOM 1679 C CA . ASN A 1 206 ? -1.203 19.032 -8.017 1.00 67.25 206 ASN A CA 1
ATOM 1680 C C . ASN A 1 206 ? 0.084 18.401 -8.562 1.00 67.25 206 ASN A C 1
ATOM 1682 O O . ASN A 1 206 ? 0.568 18.815 -9.611 1.00 67.25 206 ASN A O 1
ATOM 1686 N N . LEU A 1 207 ? 0.639 17.396 -7.872 1.00 67.94 207 LEU A N 1
ATOM 1687 C CA . LEU A 1 207 ? 1.776 16.633 -8.382 1.00 67.94 207 LEU A CA 1
ATOM 1688 C C . LEU A 1 207 ? 1.400 15.905 -9.676 1.00 67.94 207 LEU A C 1
ATOM 1690 O O . LEU A 1 207 ? 2.137 16.017 -10.646 1.00 67.94 207 LEU A O 1
ATOM 1694 N N . MET A 1 208 ? 0.270 15.193 -9.707 1.00 62.62 208 MET A N 1
ATOM 1695 C CA . MET A 1 208 ? -0.177 14.480 -10.908 1.00 62.62 208 MET A CA 1
ATOM 1696 C C . MET A 1 208 ? -0.449 15.445 -12.061 1.00 62.62 208 MET A C 1
ATOM 1698 O O . MET A 1 208 ? 0.134 15.270 -13.122 1.00 62.62 208 MET A O 1
ATOM 1702 N N . SER A 1 209 ? -1.198 16.527 -11.838 1.00 63.19 209 SER A N 1
ATOM 1703 C CA . SER A 1 209 ? -1.430 17.567 -12.847 1.00 63.19 209 SER A CA 1
ATOM 1704 C C . SER A 1 209 ? -0.127 18.213 -13.330 1.00 63.19 209 SER A C 1
ATOM 1706 O O . SER A 1 209 ? 0.025 18.460 -14.521 1.00 63.19 209 SER A O 1
ATOM 1708 N N . SER A 1 210 ? 0.850 18.440 -12.445 1.00 65.12 210 SER A N 1
ATOM 1709 C CA . SER A 1 210 ? 2.172 18.946 -12.838 1.00 65.12 210 SER A CA 1
ATOM 1710 C C . SER A 1 210 ? 2.967 17.951 -13.682 1.00 65.12 210 SER A C 1
ATOM 1712 O O . SER A 1 210 ? 3.800 18.391 -14.473 1.00 65.12 210 SER A O 1
ATOM 1714 N N . LEU A 1 211 ? 2.794 16.644 -13.480 1.00 63.66 211 LEU A N 1
ATOM 1715 C CA . LEU A 1 211 ? 3.429 15.632 -14.321 1.00 63.66 211 LEU A CA 1
ATOM 1716 C C . LEU A 1 211 ? 2.746 15.567 -15.689 1.00 63.66 211 LEU A C 1
ATOM 1718 O O . LEU A 1 211 ? 3.458 15.530 -16.683 1.00 63.66 211 LEU A O 1
ATOM 1722 N N . CYS A 1 212 ? 1.413 15.657 -15.734 1.00 57.62 212 CYS A N 1
ATOM 1723 C CA . CYS A 1 212 ? 0.632 15.729 -16.975 1.00 57.62 212 CYS A CA 1
ATOM 1724 C C . CYS A 1 212 ? 0.968 16.971 -17.820 1.00 57.62 212 CYS A C 1
ATOM 1726 O O . CYS A 1 212 ? 1.008 16.913 -19.039 1.00 57.62 212 CYS A O 1
ATOM 1728 N N . GLN A 1 213 ? 1.257 18.112 -17.185 1.00 58.56 213 GLN A N 1
ATOM 1729 C CA . GLN A 1 213 ? 1.579 19.364 -17.888 1.00 58.56 213 GLN A CA 1
ATOM 1730 C C . GLN A 1 213 ? 3.029 19.454 -18.395 1.00 58.56 213 GLN A C 1
ATOM 1732 O O . GLN A 1 213 ? 3.360 20.361 -19.162 1.00 58.56 213 GLN A O 1
ATOM 1737 N N . LYS A 1 214 ? 3.934 18.575 -17.951 1.00 56.56 214 LYS A N 1
ATOM 1738 C CA . LYS A 1 214 ? 5.347 18.607 -18.361 1.00 56.56 214 LYS A CA 1
ATOM 1739 C C . LYS A 1 214 ? 5.558 17.804 -19.640 1.00 56.56 214 LYS A C 1
ATOM 1741 O O . LYS A 1 214 ? 5.010 16.722 -19.794 1.00 56.56 214 LYS A O 1
ATOM 1746 N N . LYS A 1 215 ? 6.437 18.298 -20.526 1.00 53.78 215 LYS A N 1
ATOM 1747 C CA . LYS A 1 215 ? 6.848 17.562 -21.733 1.00 53.78 215 LYS A CA 1
ATOM 1748 C C . LYS A 1 215 ? 7.365 16.161 -21.364 1.00 53.78 215 LYS A C 1
ATOM 1750 O O . LYS A 1 215 ? 8.142 16.011 -20.416 1.00 53.78 215 LYS A O 1
ATOM 1755 N N . MET A 1 216 ? 6.959 15.177 -22.169 1.00 48.50 216 MET A N 1
ATOM 1756 C CA . MET A 1 216 ? 7.109 13.723 -21.976 1.00 48.50 216 MET A CA 1
ATOM 1757 C C . MET A 1 216 ? 8.540 13.235 -21.685 1.00 48.50 216 MET A C 1
ATOM 1759 O O . MET A 1 216 ? 8.718 12.174 -21.098 1.00 48.50 216 MET A O 1
ATOM 1763 N N . TYR A 1 217 ? 9.556 14.033 -22.021 1.00 53.31 217 TYR A N 1
ATOM 1764 C CA . TYR A 1 217 ? 10.975 13.698 -21.867 1.00 53.31 217 TYR A CA 1
ATOM 1765 C C . TYR A 1 217 ? 11.606 14.175 -20.547 1.00 53.31 217 TYR A C 1
ATOM 1767 O O . TYR A 1 217 ? 12.822 14.114 -20.390 1.00 53.31 217 TYR A O 1
ATOM 1775 N N . SER A 1 218 ? 10.828 14.701 -19.590 1.00 59.19 218 SER A N 1
ATOM 1776 C CA . SER A 1 218 ? 11.421 15.247 -18.362 1.00 59.19 218 SER A CA 1
ATOM 1777 C C . SER A 1 218 ? 11.863 14.154 -17.379 1.00 59.19 218 SER A C 1
ATOM 1779 O O . SER A 1 218 ? 11.063 13.311 -16.962 1.00 59.19 218 SER A O 1
ATOM 1781 N N . ASP A 1 219 ? 13.099 14.261 -16.882 1.00 59.53 219 ASP A N 1
ATOM 1782 C CA . ASP A 1 219 ? 13.631 13.442 -15.779 1.00 59.53 219 ASP A CA 1
ATOM 1783 C C . ASP A 1 219 ? 12.686 13.383 -14.574 1.00 59.53 219 ASP A C 1
ATOM 1785 O O . ASP A 1 219 ? 12.629 12.394 -13.845 1.00 59.53 219 ASP A O 1
ATOM 1789 N N . SER A 1 220 ? 11.900 14.440 -14.349 1.00 59.50 220 SER A N 1
ATOM 1790 C CA . SER A 1 220 ? 10.979 14.506 -13.218 1.00 59.50 220 SER A CA 1
ATOM 1791 C C . SER A 1 220 ? 9.839 13.481 -13.279 1.00 59.50 220 SER A C 1
ATOM 1793 O O . SER A 1 220 ? 9.419 13.002 -12.222 1.00 59.50 220 SER A O 1
ATOM 1795 N N . VAL A 1 221 ? 9.384 13.098 -14.477 1.00 62.91 221 VAL A N 1
ATOM 1796 C CA . VAL A 1 221 ? 8.368 12.048 -14.672 1.00 62.91 221 VAL A CA 1
ATOM 1797 C C . VAL A 1 221 ? 8.984 10.687 -14.353 1.00 62.91 221 VAL A C 1
ATOM 1799 O O . VAL A 1 221 ? 8.521 9.994 -13.444 1.00 62.91 221 VAL A O 1
ATOM 1802 N N . TRP A 1 222 ? 10.115 10.358 -14.980 1.00 63.91 222 TRP A N 1
ATOM 1803 C CA . TRP A 1 222 ? 10.800 9.077 -14.787 1.00 63.91 222 TRP A CA 1
ATOM 1804 C C . TRP A 1 222 ? 11.344 8.873 -13.370 1.00 63.91 222 TRP A C 1
ATOM 1806 O O . TRP A 1 222 ? 11.225 7.782 -12.812 1.00 63.91 222 TRP A O 1
ATOM 1816 N N . LEU A 1 223 ? 11.874 9.915 -12.721 1.00 65.94 223 LEU A N 1
ATOM 1817 C CA . LEU A 1 223 ? 12.280 9.852 -11.313 1.00 65.94 223 LEU A CA 1
ATOM 1818 C C . LEU A 1 223 ? 11.086 9.596 -10.386 1.00 65.94 223 LEU A C 1
ATOM 1820 O O . LEU A 1 223 ? 11.239 8.930 -9.360 1.00 65.94 223 LEU A O 1
ATOM 1824 N N . THR A 1 224 ? 9.902 10.111 -10.724 1.00 66.44 224 THR A N 1
ATOM 1825 C CA . THR A 1 224 ? 8.683 9.881 -9.937 1.00 66.44 224 THR A CA 1
ATOM 1826 C C . THR A 1 224 ? 8.159 8.457 -10.124 1.00 66.44 224 THR A C 1
ATOM 1828 O O . THR A 1 224 ? 7.857 7.799 -9.127 1.00 66.44 224 THR A O 1
ATOM 1831 N N . ILE A 1 225 ? 8.171 7.932 -11.354 1.00 64.94 225 ILE A N 1
ATOM 1832 C CA . ILE A 1 225 ? 7.851 6.526 -11.653 1.00 64.94 225 ILE A CA 1
ATOM 1833 C C . ILE A 1 225 ? 8.805 5.587 -10.895 1.00 64.94 225 ILE A C 1
ATOM 1835 O O . ILE A 1 225 ? 8.360 4.714 -10.149 1.00 64.94 225 ILE A O 1
ATOM 1839 N N . ARG A 1 226 ? 10.124 5.822 -10.958 1.00 64.81 226 ARG A N 1
ATOM 1840 C CA . ARG A 1 226 ? 11.124 5.012 -10.229 1.00 64.81 226 ARG A CA 1
ATOM 1841 C C . ARG A 1 226 ? 10.921 5.040 -8.711 1.00 64.81 226 ARG A C 1
ATOM 1843 O O . ARG A 1 226 ? 11.055 4.004 -8.063 1.00 64.81 226 ARG A O 1
ATOM 1850 N N . LYS A 1 227 ? 10.551 6.197 -8.141 1.00 65.25 227 LYS A N 1
ATOM 1851 C CA . LYS A 1 227 ? 10.171 6.315 -6.718 1.00 65.25 227 LYS A CA 1
ATOM 1852 C C . LYS A 1 227 ? 8.940 5.480 -6.382 1.00 65.25 227 LYS A C 1
ATOM 1854 O O . LYS A 1 227 ? 8.868 4.922 -5.292 1.00 65.25 227 LYS A O 1
ATOM 1859 N N . PHE A 1 228 ? 7.964 5.402 -7.284 1.00 62.12 228 PHE A N 1
ATOM 1860 C CA . PHE A 1 228 ? 6.770 4.588 -7.072 1.00 62.12 228 PHE A CA 1
ATOM 1861 C C . PHE A 1 228 ? 7.061 3.085 -7.083 1.00 62.12 228 PHE A C 1
ATOM 1863 O O . PHE A 1 228 ? 6.424 2.367 -6.320 1.00 62.12 228 PHE A O 1
ATOM 1870 N N . HIS A 1 229 ? 8.077 2.638 -7.822 1.00 54.44 229 HIS A N 1
ATOM 1871 C CA . HIS A 1 229 ? 8.537 1.245 -7.813 1.00 54.44 229 HIS A CA 1
ATOM 1872 C C . HIS A 1 229 ? 9.355 0.839 -6.575 1.00 54.44 229 HIS A C 1
ATOM 1874 O O . HIS A 1 229 ? 9.834 -0.290 -6.521 1.00 54.44 229 HIS A O 1
ATOM 1880 N N . ASN A 1 230 ? 9.571 1.725 -5.589 1.00 52.44 230 ASN A N 1
ATOM 1881 C CA . ASN A 1 230 ? 10.428 1.458 -4.419 1.00 52.44 230 ASN A CA 1
ATOM 1882 C C . ASN A 1 230 ? 11.856 0.974 -4.774 1.00 52.44 230 ASN A C 1
ATOM 1884 O O . ASN A 1 230 ? 12.594 0.499 -3.909 1.00 52.44 230 ASN A O 1
ATOM 1888 N N . LYS A 1 231 ? 12.283 1.118 -6.037 1.00 45.19 231 LYS A N 1
ATOM 1889 C CA . LYS A 1 231 ? 13.644 0.807 -6.476 1.00 45.19 231 LYS A CA 1
ATOM 1890 C C . LYS A 1 231 ? 14.559 1.861 -5.841 1.00 45.19 231 LYS A C 1
ATOM 1892 O O . LYS A 1 231 ? 14.296 3.062 -5.947 1.00 45.19 231 LYS A O 1
ATOM 1897 N N . ARG A 1 232 ? 15.608 1.421 -5.126 1.00 38.94 232 ARG A N 1
ATOM 1898 C CA . ARG A 1 232 ? 16.617 2.310 -4.515 1.00 38.94 232 ARG A CA 1
ATOM 1899 C C . ARG A 1 232 ? 17.052 3.313 -5.583 1.00 38.94 232 ARG A C 1
ATOM 1901 O O . ARG A 1 232 ? 17.502 2.904 -6.652 1.00 38.94 232 ARG A O 1
ATOM 1908 N N . ILE A 1 233 ? 16.898 4.609 -5.308 1.00 41.16 233 ILE A N 1
ATOM 1909 C CA . ILE A 1 233 ? 17.359 5.660 -6.215 1.00 41.16 233 ILE A CA 1
ATOM 1910 C C . ILE A 1 233 ? 18.883 5.550 -6.245 1.00 41.16 233 ILE A C 1
ATOM 1912 O O . ILE A 1 233 ? 19.560 6.084 -5.369 1.00 41.16 233 ILE A O 1
ATOM 1916 N N . LYS A 1 234 ? 19.444 4.849 -7.236 1.00 37.78 234 LYS A N 1
ATOM 1917 C CA . LYS A 1 234 ? 20.799 5.171 -7.667 1.00 37.78 234 LYS A CA 1
ATOM 1918 C C . LYS A 1 234 ? 20.682 6.596 -8.180 1.00 37.78 234 LYS A C 1
ATOM 1920 O O . LYS A 1 234 ? 20.001 6.828 -9.177 1.00 37.78 234 LYS A O 1
ATOM 1925 N N . GLN A 1 235 ? 21.239 7.558 -7.446 1.00 38.91 235 GLN A N 1
ATOM 1926 C CA . GLN A 1 235 ? 21.519 8.852 -8.045 1.00 38.91 235 GLN A CA 1
ATOM 1927 C C . GLN A 1 235 ? 22.329 8.528 -9.296 1.00 38.91 235 GLN A C 1
ATOM 1929 O O . GLN A 1 235 ? 23.439 8.011 -9.190 1.00 38.91 235 GLN A O 1
ATOM 1934 N N . SER A 1 236 ? 21.755 8.748 -10.477 1.00 38.56 236 SER A N 1
ATOM 1935 C CA . SER A 1 236 ? 22.589 8.948 -11.646 1.00 38.56 236 SER A CA 1
ATOM 1936 C C . SER A 1 236 ? 23.340 10.227 -11.326 1.00 38.56 236 SER A C 1
ATOM 1938 O O . SER A 1 236 ? 22.790 11.325 -11.428 1.00 38.56 236 SER A O 1
ATOM 1940 N N . HIS A 1 237 ? 24.559 10.096 -10.807 1.00 41.22 237 HIS A N 1
ATOM 1941 C CA . HIS A 1 237 ? 25.476 11.211 -10.883 1.00 41.22 237 HIS A CA 1
ATOM 1942 C C . HIS A 1 237 ? 25.492 11.616 -12.352 1.00 41.22 237 HIS A C 1
ATOM 1944 O O . HIS A 1 237 ? 25.578 10.758 -13.233 1.00 41.22 237 HIS A O 1
ATOM 1950 N N . 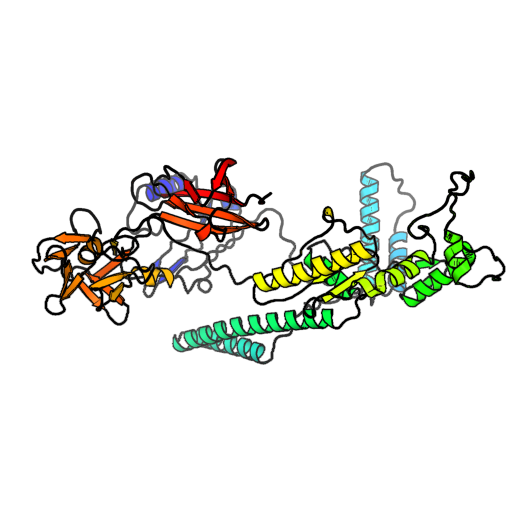PHE A 1 238 ? 25.267 12.904 -12.606 1.00 42.31 238 PHE A N 1
ATOM 1951 C CA . PHE A 1 238 ? 25.480 13.474 -13.921 1.00 42.31 238 PHE A CA 1
ATOM 1952 C C . PHE A 1 238 ? 26.929 13.154 -14.270 1.00 42.31 238 PHE A C 1
ATOM 1954 O O . PHE A 1 238 ? 27.848 13.777 -13.743 1.00 42.31 238 PHE A O 1
ATOM 1961 N N . ASN A 1 239 ? 27.136 12.103 -15.060 1.00 48.12 239 ASN A N 1
ATOM 1962 C CA . ASN A 1 239 ? 28.459 11.779 -15.540 1.00 48.12 239 ASN A CA 1
ATOM 1963 C C . ASN A 1 239 ? 28.800 12.896 -16.514 1.00 48.12 239 ASN A C 1
ATOM 1965 O O . ASN A 1 239 ? 28.172 13.035 -17.565 1.00 48.12 239 ASN A O 1
ATOM 1969 N N . ASN A 1 240 ? 29.733 13.746 -16.105 1.00 52.94 240 ASN A N 1
ATOM 1970 C CA . ASN A 1 240 ? 30.321 14.714 -17.004 1.00 52.94 240 ASN A CA 1
ATOM 1971 C C . ASN A 1 240 ? 30.991 13.924 -18.126 1.00 52.94 240 ASN A C 1
ATOM 1973 O O . ASN A 1 240 ? 31.844 13.074 -17.857 1.00 52.94 240 ASN A O 1
ATOM 1977 N N . ILE A 1 241 ? 30.580 14.175 -19.363 1.00 60.69 241 ILE A N 1
ATOM 1978 C CA . ILE A 1 241 ? 31.176 13.513 -20.519 1.00 60.69 241 ILE A CA 1
ATOM 1979 C C . ILE A 1 241 ? 32.447 14.283 -20.845 1.00 60.69 241 ILE A C 1
ATOM 1981 O O . ILE A 1 241 ? 32.413 15.508 -20.968 1.00 60.69 241 ILE A O 1
ATOM 1985 N N . LYS A 1 242 ? 33.574 13.573 -20.910 1.00 64.81 242 LYS A N 1
ATOM 1986 C CA . LYS A 1 242 ? 34.862 14.148 -21.289 1.00 64.81 242 LYS A CA 1
ATOM 1987 C C . LYS A 1 242 ? 35.290 13.582 -22.628 1.00 64.81 242 LYS A C 1
ATOM 1989 O O . LYS A 1 242 ? 35.449 12.372 -22.742 1.00 64.81 242 LYS A O 1
ATOM 1994 N N . ASN A 1 243 ? 35.514 14.464 -23.590 1.00 62.31 243 ASN A N 1
ATOM 1995 C CA . ASN A 1 243 ? 36.161 14.142 -24.853 1.00 62.31 243 ASN A CA 1
ATOM 1996 C C . ASN A 1 243 ? 37.191 15.237 -25.154 1.00 62.31 243 ASN A C 1
ATOM 1998 O O . ASN A 1 243 ? 36.880 16.414 -24.983 1.00 62.31 243 ASN A O 1
ATOM 2002 N N . ASN A 1 244 ? 38.423 14.863 -25.511 1.00 58.16 244 ASN A N 1
ATOM 2003 C CA . ASN A 1 244 ? 39.519 15.785 -25.854 1.00 58.16 244 ASN A CA 1
ATOM 2004 C C . ASN A 1 244 ? 39.663 17.005 -24.914 1.00 58.16 244 ASN A C 1
ATOM 2006 O O . ASN A 1 244 ? 39.732 18.147 -25.353 1.00 58.16 244 ASN A O 1
ATOM 2010 N N . ASN A 1 245 ? 39.704 16.763 -23.596 1.00 68.38 245 ASN A N 1
ATOM 2011 C CA . ASN A 1 245 ? 39.784 17.773 -22.521 1.00 68.38 245 ASN A CA 1
ATOM 2012 C C . ASN A 1 245 ? 38.569 18.705 -22.341 1.00 68.38 245 ASN A C 1
ATOM 2014 O O . ASN A 1 245 ? 38.539 19.462 -21.368 1.00 68.38 245 ASN A O 1
ATOM 2018 N N . VAL A 1 246 ? 37.532 18.609 -23.172 1.00 69.62 246 VAL A N 1
ATOM 2019 C CA . VAL A 1 246 ? 36.272 19.337 -22.979 1.00 69.62 246 VAL A CA 1
ATOM 2020 C C . VAL A 1 246 ? 35.361 18.518 -22.069 1.00 69.62 246 VAL A C 1
ATOM 2022 O O . VAL A 1 246 ? 35.147 17.327 -22.282 1.00 69.62 246 VAL A O 1
ATOM 2025 N N . THR A 1 247 ? 34.859 19.144 -21.002 1.00 76.88 247 THR A N 1
ATOM 2026 C CA . THR A 1 247 ? 33.958 18.507 -20.031 1.00 76.88 247 THR A CA 1
ATOM 2027 C C . THR A 1 247 ? 32.554 19.064 -20.217 1.00 76.88 247 THR A C 1
ATOM 2029 O O . THR A 1 247 ? 32.302 20.205 -19.843 1.00 76.88 247 THR A O 1
ATOM 2032 N N . ALA A 1 248 ? 31.642 18.259 -20.756 1.00 74.31 248 ALA A N 1
ATOM 2033 C CA . ALA A 1 248 ? 30.249 18.642 -20.940 1.00 74.31 248 ALA A CA 1
ATOM 2034 C C . ALA A 1 248 ? 29.422 18.352 -19.680 1.00 74.31 248 ALA A C 1
ATOM 2036 O O . ALA A 1 248 ? 29.366 17.215 -19.194 1.00 74.31 248 ALA A O 1
ATOM 2037 N N . THR A 1 249 ? 28.763 19.385 -19.156 1.00 65.25 249 THR A N 1
ATOM 2038 C CA . THR A 1 249 ? 27.993 19.332 -17.903 1.00 65.25 249 THR A CA 1
ATOM 2039 C C . THR A 1 249 ? 26.495 19.499 -18.135 1.00 65.25 249 THR A C 1
ATOM 2041 O O . THR A 1 249 ? 25.695 18.804 -17.497 1.00 65.25 249 THR A O 1
ATOM 2044 N N . THR A 1 250 ? 26.108 20.345 -19.092 1.00 68.00 250 THR A N 1
ATOM 2045 C CA . THR A 1 250 ? 24.710 20.552 -19.493 1.00 68.00 250 THR A CA 1
ATOM 2046 C C . THR A 1 250 ? 24.287 19.579 -20.595 1.00 68.00 250 THR A C 1
ATOM 2048 O O . THR A 1 250 ? 25.124 19.037 -21.314 1.00 68.00 250 THR A O 1
ATOM 2051 N N . ASP A 1 251 ? 22.983 19.330 -20.746 1.00 63.16 251 ASP A N 1
ATOM 2052 C CA . ASP A 1 251 ? 22.482 18.403 -21.777 1.00 63.16 251 ASP A CA 1
ATOM 2053 C C . ASP A 1 251 ? 22.772 18.904 -23.196 1.00 63.16 251 ASP A C 1
ATOM 2055 O O . ASP A 1 251 ? 23.056 18.103 -24.082 1.00 63.16 251 ASP A O 1
ATOM 2059 N N . LYS A 1 252 ? 22.790 20.230 -23.386 1.00 74.12 252 LYS A N 1
ATOM 2060 C CA . LYS A 1 252 ? 23.200 20.860 -24.642 1.00 74.12 252 LYS A CA 1
ATOM 2061 C C . LYS A 1 252 ? 24.686 20.634 -24.925 1.00 74.12 252 LYS A C 1
ATOM 2063 O O . LYS A 1 252 ? 25.013 20.115 -25.980 1.00 74.12 252 LYS A O 1
ATOM 2068 N N . GLU A 1 253 ? 25.565 20.931 -23.965 1.00 74.19 253 GLU A N 1
ATOM 2069 C CA . GLU A 1 253 ? 27.009 20.684 -24.118 1.00 74.19 253 GLU A CA 1
ATOM 2070 C C . GLU A 1 253 ? 27.308 19.213 -24.416 1.00 74.19 253 GLU A C 1
ATOM 2072 O O . GLU A 1 253 ? 28.201 18.910 -25.197 1.00 74.19 253 GLU A O 1
ATOM 2077 N N . LYS A 1 254 ? 26.567 18.285 -23.798 1.00 70.50 254 LYS A N 1
ATOM 2078 C CA . LYS A 1 254 ? 26.731 16.850 -24.057 1.00 70.50 254 LYS A CA 1
ATOM 2079 C C . LYS A 1 254 ? 26.294 16.497 -25.471 1.00 70.50 254 LYS A C 1
ATOM 2081 O O . LYS A 1 254 ? 26.999 15.745 -26.132 1.00 70.50 254 LYS A O 1
ATOM 2086 N N . ALA A 1 255 ? 25.154 17.022 -25.923 1.00 70.56 255 ALA A N 1
ATOM 2087 C CA . ALA A 1 255 ? 24.667 16.812 -27.282 1.00 70.56 255 ALA A CA 1
ATOM 2088 C C . ALA A 1 255 ? 25.653 17.363 -28.325 1.00 70.56 255 ALA A C 1
ATOM 2090 O O . ALA A 1 255 ? 25.983 16.653 -29.271 1.00 70.56 255 ALA A O 1
ATOM 2091 N N . ASP A 1 256 ? 26.174 18.572 -28.105 1.00 76.56 256 ASP A N 1
ATOM 2092 C CA . ASP A 1 256 ? 27.152 19.217 -28.987 1.00 76.56 256 ASP A CA 1
ATOM 2093 C C . ASP A 1 256 ? 28.474 18.422 -29.025 1.00 76.56 256 ASP A C 1
ATOM 2095 O O . ASP A 1 256 ? 29.010 18.148 -30.096 1.00 76.56 256 ASP A O 1
ATOM 2099 N N . LEU A 1 257 ? 28.957 17.952 -27.869 1.00 77.31 257 LEU A N 1
ATOM 2100 C CA . LEU A 1 257 ? 30.183 17.154 -27.761 1.00 77.31 257 LEU A CA 1
ATOM 2101 C C . LEU A 1 257 ? 30.035 15.756 -28.385 1.00 77.31 257 LEU A C 1
ATOM 2103 O O . LEU A 1 257 ? 30.983 15.242 -28.981 1.00 77.31 257 LEU A O 1
ATOM 2107 N N . PHE A 1 258 ? 28.848 15.146 -28.301 1.00 68.81 258 PHE A N 1
ATOM 2108 C CA . PHE A 1 258 ? 28.538 13.936 -29.064 1.00 68.81 258 PHE A CA 1
ATOM 2109 C C . PHE A 1 258 ? 28.525 14.211 -30.566 1.00 68.81 258 PHE A C 1
ATOM 2111 O O . PHE A 1 258 ? 29.102 13.427 -31.316 1.00 68.81 258 PHE A O 1
ATOM 2118 N N . ALA A 1 259 ? 27.898 15.304 -31.009 1.00 70.19 259 ALA A N 1
ATOM 2119 C CA . ALA A 1 259 ? 27.851 15.665 -32.423 1.00 70.19 259 ALA A CA 1
ATOM 2120 C C . ALA A 1 259 ? 29.264 15.839 -33.004 1.00 70.19 259 ALA A C 1
ATOM 2122 O O . ALA A 1 259 ? 29.567 15.256 -34.043 1.00 70.19 259 ALA A O 1
ATOM 2123 N N . GLU A 1 260 ? 30.144 16.546 -32.290 1.00 72.19 260 GLU A N 1
ATOM 2124 C CA . GLU A 1 260 ? 31.546 16.734 -32.674 1.00 72.19 260 GLU A CA 1
ATOM 2125 C C . GLU A 1 260 ? 32.334 15.413 -32.691 1.00 72.19 260 GLU A C 1
ATOM 2127 O O . GLU A 1 260 ? 33.047 15.130 -33.654 1.00 72.19 260 GLU A O 1
ATOM 2132 N N . TYR A 1 261 ? 32.179 14.568 -31.663 1.00 70.75 261 TYR A N 1
ATOM 2133 C CA . TYR A 1 261 ? 32.808 13.242 -31.620 1.00 70.75 261 TYR A CA 1
ATOM 2134 C C . TYR A 1 261 ? 32.400 12.385 -32.822 1.00 70.75 261 TYR A C 1
ATOM 2136 O O . TYR A 1 261 ? 33.257 11.858 -33.525 1.00 70.75 261 TYR A O 1
ATOM 2144 N N . PHE A 1 262 ? 31.096 12.271 -33.091 1.00 62.34 262 PHE A N 1
ATOM 2145 C CA . PHE A 1 262 ? 30.607 11.469 -34.208 1.00 62.34 262 PHE A CA 1
ATOM 2146 C C . PHE A 1 262 ? 31.085 12.027 -35.550 1.00 62.34 262 PHE A C 1
ATOM 2148 O O . PHE A 1 262 ? 31.515 11.247 -36.397 1.00 62.34 262 PHE A O 1
ATOM 2155 N N . GLN A 1 263 ? 31.069 13.353 -35.728 1.00 65.94 263 GLN A N 1
ATOM 2156 C CA . GLN A 1 263 ? 31.556 14.010 -36.942 1.00 65.94 263 GLN A CA 1
ATOM 2157 C C . GLN A 1 263 ? 33.028 13.691 -37.239 1.00 65.94 263 GLN A C 1
ATOM 2159 O O . GLN A 1 263 ? 33.371 13.491 -38.402 1.00 65.94 263 GLN A O 1
ATOM 2164 N N . ASN A 1 264 ? 33.878 13.644 -36.212 1.00 65.25 264 ASN A N 1
ATOM 2165 C CA . ASN A 1 264 ? 35.327 13.530 -36.382 1.00 65.25 264 ASN A CA 1
ATOM 2166 C C . ASN A 1 264 ? 35.851 12.085 -36.331 1.00 65.25 264 ASN A C 1
ATOM 2168 O O . ASN A 1 264 ? 36.764 11.752 -37.080 1.00 65.25 264 ASN A O 1
ATOM 2172 N N . GLU A 1 265 ? 35.292 11.237 -35.465 1.00 60.09 265 GLU A N 1
ATOM 2173 C CA . GLU A 1 265 ? 35.826 9.894 -35.173 1.00 60.09 265 GLU A CA 1
ATOM 2174 C C . GLU A 1 265 ? 35.066 8.772 -35.892 1.00 60.09 265 GLU A C 1
ATOM 2176 O O . GLU A 1 265 ? 35.601 7.683 -36.087 1.00 60.09 265 GLU A O 1
ATOM 2181 N N . VAL A 1 266 ? 33.808 9.009 -36.282 1.00 53.69 266 VAL A N 1
ATOM 2182 C CA . VAL A 1 266 ? 32.935 7.967 -36.857 1.00 53.69 266 VAL A CA 1
ATOM 2183 C C . VAL A 1 266 ? 32.691 8.167 -38.354 1.00 53.69 266 VAL A C 1
ATOM 2185 O O . VAL A 1 266 ? 32.492 7.187 -39.073 1.00 53.69 266 VAL A O 1
ATOM 2188 N N . TYR A 1 267 ? 32.757 9.399 -38.867 1.00 54.78 267 TYR A N 1
ATOM 2189 C CA . TYR A 1 267 ? 32.583 9.672 -40.295 1.00 54.78 267 TYR A CA 1
ATOM 2190 C C . TYR A 1 267 ? 33.919 9.956 -40.995 1.00 54.78 267 TYR A C 1
ATOM 2192 O O . TYR A 1 267 ? 34.552 10.990 -40.796 1.00 54.78 267 TYR A O 1
ATOM 2200 N N . VAL A 1 268 ? 34.316 9.069 -41.911 1.00 50.22 268 VAL A N 1
ATOM 2201 C CA . VAL A 1 268 ? 35.301 9.401 -42.952 1.00 50.22 268 VAL A CA 1
ATOM 2202 C C . VAL A 1 268 ? 34.636 10.398 -43.903 1.00 50.22 268 VAL A C 1
ATOM 2204 O O . VAL A 1 268 ? 33.508 10.157 -44.329 1.00 50.22 268 VAL A O 1
ATOM 2207 N N . LYS A 1 269 ? 35.315 11.506 -44.241 1.00 49.47 269 LYS A N 1
ATOM 2208 C CA . LYS A 1 269 ? 34.858 12.517 -45.217 1.00 49.47 269 LYS A CA 1
ATOM 2209 C C . LYS A 1 269 ? 34.523 11.868 -46.569 1.00 49.47 269 LYS A C 1
ATOM 2211 O O . LYS A 1 269 ? 35.360 11.820 -47.466 1.00 49.47 269 LYS A O 1
ATOM 2216 N N . ALA A 1 270 ? 33.300 11.381 -46.727 1.00 48.12 270 ALA A N 1
ATOM 2217 C CA . ALA A 1 270 ? 32.725 11.064 -48.019 1.00 48.12 270 ALA A CA 1
ATOM 2218 C C . ALA A 1 270 ? 32.050 12.343 -48.541 1.00 48.12 270 ALA A C 1
ATOM 2220 O O . ALA A 1 270 ? 31.304 12.970 -47.791 1.00 48.12 270 ALA A O 1
ATOM 2221 N N . PRO A 1 271 ? 32.314 12.777 -49.783 1.00 49.16 271 PRO A N 1
ATOM 2222 C CA . PRO A 1 271 ? 31.663 13.957 -50.335 1.00 49.16 271 PRO A CA 1
ATOM 2223 C C . PRO A 1 271 ? 30.145 13.733 -50.416 1.00 49.16 271 PRO A C 1
ATOM 2225 O O . PRO A 1 271 ? 29.673 12.845 -51.134 1.00 49.16 271 PRO A O 1
ATOM 2228 N N . ASP A 1 272 ? 29.397 14.551 -49.670 1.00 53.69 272 ASP A N 1
ATOM 2229 C CA . ASP A 1 272 ? 27.932 14.604 -49.634 1.00 53.69 272 ASP A CA 1
ATOM 2230 C C . ASP A 1 272 ? 27.368 14.965 -51.014 1.00 53.69 272 ASP A C 1
ATOM 2232 O O . ASP A 1 272 ? 27.138 16.123 -51.349 1.00 53.69 272 ASP A O 1
ATOM 2236 N N . THR A 1 273 ? 27.171 13.952 -51.852 1.00 52.50 273 THR A N 1
ATOM 2237 C CA . THR A 1 273 ? 26.671 14.105 -53.229 1.00 52.50 273 THR A CA 1
ATOM 2238 C C . THR A 1 273 ? 25.296 13.474 -53.438 1.00 52.50 273 THR A C 1
ATOM 2240 O O . THR A 1 273 ? 24.734 13.579 -54.525 1.00 52.50 273 THR A O 1
ATOM 2243 N N . LEU A 1 274 ? 24.722 12.835 -52.411 1.00 52.69 274 LEU A N 1
ATOM 2244 C CA . LEU A 1 274 ? 23.447 12.121 -52.509 1.00 52.69 274 LEU A CA 1
ATOM 2245 C C . LEU A 1 274 ? 22.354 12.792 -51.655 1.00 52.69 274 LEU A C 1
ATOM 2247 O O . LEU A 1 274 ? 22.628 13.174 -50.518 1.00 52.69 274 LEU A O 1
ATOM 2251 N N . PRO A 1 275 ? 21.105 12.886 -52.151 1.00 56.91 275 PRO A N 1
ATOM 2252 C CA . PRO A 1 275 ? 19.955 13.351 -51.376 1.00 56.91 275 PRO A CA 1
ATOM 2253 C C . PRO A 1 275 ? 19.754 12.560 -50.071 1.00 56.91 275 PRO A C 1
ATOM 2255 O O . PRO A 1 275 ? 19.933 11.342 -50.048 1.00 56.91 275 PRO A O 1
ATOM 2258 N N . PHE A 1 276 ? 19.285 13.227 -49.007 1.00 56.72 276 PHE A N 1
ATOM 2259 C CA . PHE A 1 276 ? 19.084 12.666 -47.655 1.00 56.72 276 PHE A CA 1
ATOM 2260 C C . PHE A 1 276 ? 18.347 11.312 -47.635 1.00 56.72 276 PHE A C 1
ATOM 2262 O O . PHE A 1 276 ? 18.755 10.385 -46.939 1.00 56.72 276 PHE A O 1
ATOM 2269 N N . HIS A 1 277 ? 17.311 11.144 -48.466 1.00 54.34 277 HIS A N 1
ATOM 2270 C CA . HIS A 1 277 ? 16.590 9.873 -48.602 1.00 54.34 277 HIS A CA 1
ATOM 2271 C C . HIS A 1 277 ? 17.511 8.713 -49.026 1.00 54.34 277 HIS A C 1
ATOM 2273 O O . HIS A 1 277 ? 17.416 7.617 -48.482 1.00 54.34 277 HIS A O 1
ATOM 2279 N N . GLN A 1 278 ? 18.436 8.952 -49.961 1.00 54.28 278 GLN A N 1
ATOM 2280 C CA . GLN A 1 278 ? 19.377 7.937 -50.443 1.00 54.28 278 GLN A CA 1
ATOM 2281 C C . GLN A 1 278 ? 20.469 7.600 -49.418 1.00 54.28 278 GLN A C 1
ATOM 2283 O O . GLN A 1 278 ? 20.947 6.464 -49.396 1.00 54.28 278 GLN A O 1
ATOM 2288 N N . GLN A 1 279 ? 20.826 8.545 -48.539 1.00 58.50 279 GLN A N 1
ATOM 2289 C CA . GLN A 1 279 ? 21.734 8.301 -47.413 1.00 58.50 279 GLN A CA 1
ATOM 2290 C C . GLN A 1 279 ? 21.095 7.371 -46.366 1.00 58.50 279 GLN A C 1
ATOM 2292 O O . GLN A 1 279 ? 21.745 6.441 -45.892 1.00 58.50 279 GLN A O 1
ATOM 2297 N N . VAL A 1 280 ? 19.802 7.556 -46.075 1.00 55.84 280 VAL A N 1
ATOM 2298 C CA . VAL A 1 280 ? 19.039 6.700 -45.149 1.00 55.84 280 VAL A CA 1
ATOM 2299 C C . VAL A 1 280 ? 18.800 5.302 -45.740 1.00 55.84 280 VAL A C 1
ATOM 2301 O O . VAL A 1 280 ? 18.987 4.304 -45.048 1.00 55.84 280 VAL A O 1
ATOM 2304 N N . THR A 1 281 ? 18.473 5.185 -47.034 1.00 51.25 281 THR A N 1
ATOM 2305 C CA . THR A 1 281 ? 18.227 3.876 -47.678 1.00 51.25 281 THR A CA 1
ATOM 2306 C C . THR A 1 281 ? 19.493 3.061 -47.977 1.00 51.25 281 THR A C 1
ATOM 2308 O O . THR A 1 281 ? 19.397 1.855 -48.205 1.00 51.25 281 THR A O 1
ATOM 2311 N N . ARG A 1 282 ? 20.692 3.669 -47.963 1.00 54.78 282 ARG A N 1
ATOM 2312 C CA . ARG A 1 282 ? 21.977 2.946 -48.092 1.00 54.78 282 ARG A CA 1
ATOM 2313 C C . ARG A 1 282 ? 22.366 2.153 -46.841 1.00 54.78 282 ARG A C 1
ATOM 2315 O O . ARG A 1 282 ? 23.209 1.269 -46.932 1.00 54.78 282 ARG A O 1
ATOM 2322 N N . GLN A 1 283 ? 21.720 2.398 -45.701 1.00 58.53 283 GLN A N 1
ATOM 2323 C CA . GLN A 1 283 ? 21.915 1.612 -44.476 1.00 58.53 283 GLN A CA 1
ATOM 2324 C C . GLN A 1 283 ? 21.280 0.208 -44.536 1.00 58.53 283 GLN A C 1
ATOM 2326 O O . GLN A 1 283 ? 21.230 -0.498 -43.534 1.00 58.53 283 GLN A O 1
ATOM 2331 N N . THR A 1 284 ? 20.800 -0.212 -45.709 1.00 58.22 284 THR A N 1
ATOM 2332 C CA . THR A 1 284 ? 20.229 -1.538 -45.959 1.00 58.22 284 THR A CA 1
ATOM 2333 C C . THR A 1 284 ? 21.278 -2.633 -46.076 1.00 58.22 284 THR A C 1
ATOM 2335 O O . THR A 1 284 ? 20.881 -3.784 -46.098 1.00 58.22 284 THR A O 1
ATOM 2338 N N . THR A 1 285 ? 22.580 -2.329 -46.105 1.00 67.31 285 THR A N 1
ATOM 2339 C CA . THR A 1 285 ? 23.667 -3.325 -46.081 1.00 67.31 285 THR A CA 1
ATOM 2340 C C . THR A 1 285 ? 24.611 -3.096 -44.905 1.00 67.31 285 THR A C 1
ATOM 2342 O O . THR A 1 285 ? 25.070 -1.974 -44.706 1.00 67.31 285 THR A O 1
ATOM 2345 N N . ALA A 1 286 ? 24.952 -4.153 -44.168 1.00 72.31 286 ALA A N 1
ATOM 2346 C CA . ALA A 1 286 ? 25.911 -4.136 -43.063 1.00 72.31 286 ALA A CA 1
ATOM 2347 C C . ALA A 1 286 ? 26.989 -5.218 -43.235 1.00 72.31 286 ALA A C 1
ATOM 2349 O O . ALA A 1 286 ? 26.775 -6.217 -43.917 1.00 72.31 286 ALA A O 1
ATOM 2350 N N . ALA A 1 287 ? 28.146 -5.020 -42.607 1.00 76.12 287 ALA A N 1
ATOM 2351 C CA . ALA A 1 287 ? 29.211 -6.011 -42.468 1.00 76.12 287 ALA A CA 1
ATOM 2352 C C . ALA A 1 287 ? 29.745 -5.954 -41.029 1.00 76.12 287 ALA A C 1
ATOM 2354 O O . ALA A 1 287 ? 29.656 -4.912 -40.381 1.00 76.12 287 ALA A O 1
ATOM 2355 N N . ILE A 1 288 ? 30.251 -7.074 -40.519 1.00 78.12 288 ILE A N 1
ATOM 2356 C CA . ILE A 1 288 ? 30.764 -7.195 -39.150 1.00 78.12 288 ILE A CA 1
ATOM 2357 C C . ILE A 1 288 ? 32.276 -7.381 -39.227 1.00 78.12 288 ILE A C 1
ATOM 2359 O O . ILE A 1 288 ? 32.743 -8.226 -39.987 1.00 78.12 288 ILE A O 1
ATOM 2363 N N . GLU A 1 289 ? 33.023 -6.616 -38.436 1.00 81.88 289 GLU A N 1
ATOM 2364 C CA . GLU A 1 289 ? 34.470 -6.764 -38.286 1.00 81.88 289 GLU A CA 1
ATOM 2365 C C . GLU A 1 289 ? 34.795 -7.369 -36.917 1.00 81.88 289 GLU A C 1
ATOM 2367 O O . GLU A 1 289 ? 34.344 -6.866 -35.887 1.00 81.88 289 GLU A O 1
ATOM 2372 N N . ILE A 1 290 ? 35.563 -8.460 -36.903 1.00 81.00 290 ILE A N 1
ATOM 2373 C CA . ILE A 1 290 ? 36.091 -9.084 -35.682 1.00 81.00 290 ILE A CA 1
ATOM 2374 C C . ILE A 1 290 ? 37.586 -9.291 -35.897 1.00 81.00 290 ILE A C 1
ATOM 2376 O O . ILE A 1 290 ? 37.968 -9.934 -36.868 1.00 81.00 290 ILE A O 1
ATOM 2380 N N . GLU A 1 291 ? 38.423 -8.741 -35.012 1.00 77.00 291 GLU A N 1
ATOM 2381 C CA . GLU A 1 291 ? 39.888 -8.915 -35.058 1.00 77.00 291 GLU A CA 1
ATOM 2382 C C . GLU A 1 291 ? 40.497 -8.607 -36.447 1.00 77.00 291 GLU A C 1
ATOM 2384 O O . GLU A 1 291 ? 41.359 -9.330 -36.941 1.00 77.00 291 GLU A O 1
ATOM 2389 N N . ASN A 1 292 ? 40.039 -7.519 -37.082 1.00 83.00 292 ASN A N 1
ATOM 2390 C CA . ASN A 1 292 ? 40.425 -7.056 -38.427 1.00 83.00 292 ASN A CA 1
ATOM 2391 C C . ASN A 1 292 ? 39.973 -7.949 -39.598 1.00 83.00 292 ASN A C 1
ATOM 2393 O O . ASN A 1 292 ? 40.463 -7.812 -40.721 1.00 83.00 292 ASN A O 1
ATOM 2397 N N . ILE A 1 293 ? 39.036 -8.868 -39.362 1.00 78.94 293 ILE A N 1
ATOM 2398 C CA . ILE A 1 293 ? 38.429 -9.698 -40.402 1.00 78.94 293 ILE A CA 1
ATOM 2399 C C . ILE A 1 293 ? 37.007 -9.201 -40.652 1.00 78.94 293 ILE A C 1
ATOM 2401 O O . ILE A 1 293 ? 36.135 -9.303 -39.787 1.00 78.94 293 ILE A O 1
ATOM 2405 N N . LEU A 1 294 ? 36.772 -8.678 -41.856 1.00 86.50 294 LEU A N 1
ATOM 2406 C CA . LEU A 1 294 ? 35.476 -8.158 -42.286 1.00 86.50 294 LEU A CA 1
ATOM 2407 C C . LEU A 1 294 ? 34.612 -9.266 -42.906 1.00 86.50 294 LEU A C 1
ATOM 2409 O O . LEU A 1 294 ? 35.053 -10.006 -43.789 1.00 86.50 294 LEU A O 1
ATOM 2413 N N . SER A 1 295 ? 33.352 -9.364 -42.485 1.00 86.12 295 SER A N 1
ATOM 2414 C CA . SER A 1 295 ? 32.379 -10.269 -43.093 1.00 86.12 295 SER A CA 1
ATOM 2415 C C . SER A 1 295 ? 31.975 -9.811 -44.498 1.00 86.12 295 SER A C 1
ATOM 2417 O O . SER A 1 295 ? 32.057 -8.634 -44.848 1.00 86.12 295 SER A O 1
ATOM 2419 N N . ARG A 1 296 ? 31.402 -10.727 -45.289 1.00 83.56 296 ARG A N 1
ATOM 2420 C CA . ARG A 1 296 ? 30.660 -10.328 -46.494 1.00 83.56 296 ARG A CA 1
ATOM 2421 C C . ARG A 1 296 ? 29.498 -9.387 -46.118 1.00 83.56 296 ARG A C 1
ATOM 2423 O O . ARG A 1 296 ? 28.853 -9.643 -45.093 1.00 83.56 296 ARG A O 1
ATOM 2430 N N . PRO A 1 297 ? 29.206 -8.346 -46.917 1.00 81.25 297 PRO A N 1
ATOM 2431 C CA . PRO A 1 297 ? 28.042 -7.497 -46.695 1.00 81.25 297 PRO A CA 1
ATOM 2432 C C . PRO A 1 297 ? 26.735 -8.301 -46.749 1.00 81.25 297 PRO A C 1
ATOM 2434 O O . PRO A 1 297 ? 26.584 -9.198 -47.581 1.00 81.25 297 PRO A O 1
ATOM 2437 N N . PHE A 1 298 ? 25.784 -7.977 -45.877 1.00 79.25 298 PHE A N 1
ATOM 2438 C CA . PHE A 1 298 ? 24.451 -8.580 -45.829 1.00 79.25 298 PHE A CA 1
ATOM 2439 C C . PHE A 1 298 ? 23.368 -7.512 -45.704 1.00 79.25 298 PHE A C 1
ATOM 2441 O O . PHE A 1 298 ? 23.609 -6.439 -45.154 1.00 79.25 298 PHE A O 1
ATOM 2448 N N . ASN A 1 299 ? 22.162 -7.815 -46.193 1.00 77.88 299 ASN A N 1
ATOM 2449 C CA . ASN A 1 299 ? 21.054 -6.868 -46.165 1.00 77.88 299 ASN A CA 1
ATOM 2450 C C . ASN A 1 299 ? 20.339 -6.837 -44.801 1.00 77.88 299 ASN A C 1
ATOM 2452 O O . ASN A 1 299 ? 19.954 -7.877 -44.263 1.00 77.88 299 ASN A O 1
ATOM 2456 N N . LEU A 1 300 ? 20.105 -5.637 -44.276 1.00 71.25 300 LEU A N 1
ATOM 2457 C CA . LEU A 1 300 ? 19.234 -5.341 -43.147 1.00 71.25 300 LEU A CA 1
ATOM 2458 C C . LEU A 1 300 ? 17.811 -5.104 -43.663 1.00 71.25 300 LEU A C 1
ATOM 2460 O O . LEU A 1 300 ? 17.484 -4.043 -44.187 1.00 71.25 300 LEU A O 1
ATOM 2464 N N . ASN A 1 301 ? 16.955 -6.113 -43.503 1.00 69.50 301 ASN A N 1
ATOM 2465 C CA . ASN A 1 301 ? 15.568 -6.077 -43.982 1.00 69.50 301 ASN A CA 1
ATOM 2466 C C . ASN A 1 301 ? 14.594 -5.402 -42.995 1.00 69.50 301 ASN A C 1
ATOM 2468 O O . ASN A 1 301 ? 13.429 -5.186 -43.326 1.00 69.50 301 ASN A O 1
ATOM 2472 N N . SER A 1 302 ? 15.037 -5.113 -41.769 1.00 68.44 302 SER A N 1
ATOM 2473 C CA . SER A 1 302 ? 14.212 -4.511 -40.719 1.00 68.44 302 SER A CA 1
ATOM 2474 C C . SER A 1 302 ? 15.068 -3.816 -39.666 1.00 68.44 302 SER A C 1
ATOM 2476 O O . SER A 1 302 ? 16.077 -4.375 -39.234 1.00 68.44 302 SER A O 1
ATOM 2478 N N . GLY A 1 303 ? 14.601 -2.662 -39.191 1.00 68.25 303 GLY A N 1
ATOM 2479 C CA . GLY A 1 303 ? 15.293 -1.862 -38.183 1.00 68.25 303 GLY A CA 1
ATOM 2480 C C . GLY A 1 303 ? 16.357 -0.944 -38.779 1.00 68.25 303 GLY A C 1
ATOM 2481 O O . GLY A 1 303 ? 16.561 -0.891 -39.989 1.00 68.25 303 GLY A O 1
ATOM 2482 N N . THR A 1 304 ? 17.015 -0.192 -37.909 1.00 71.44 304 THR A N 1
ATOM 2483 C CA . THR A 1 304 ? 18.148 0.670 -38.251 1.00 71.44 304 THR A CA 1
ATOM 2484 C C . THR A 1 304 ? 19.438 0.032 -37.719 1.00 71.44 304 THR A C 1
ATOM 2486 O O . THR A 1 304 ? 19.383 -0.692 -36.719 1.00 71.44 304 THR A O 1
ATOM 2489 N N . PRO A 1 305 ? 20.607 0.242 -38.354 1.00 67.25 305 PRO A N 1
ATOM 2490 C CA . PRO A 1 305 ? 21.861 -0.320 -37.864 1.00 67.25 305 PRO A CA 1
ATOM 2491 C C . PRO A 1 305 ? 22.121 0.127 -36.423 1.00 67.25 305 PRO A C 1
ATOM 2493 O O . PRO A 1 305 ? 22.168 1.326 -36.123 1.00 67.25 305 PRO A O 1
ATOM 2496 N N . GLN A 1 306 ? 22.276 -0.824 -35.507 1.00 57.53 306 GLN A N 1
ATOM 2497 C CA . GLN A 1 306 ? 22.590 -0.509 -34.119 1.00 57.53 306 GLN A CA 1
ATOM 2498 C C . GLN A 1 306 ? 24.007 0.081 -34.056 1.00 57.53 306 GLN A C 1
ATOM 2500 O O . GLN A 1 306 ? 24.947 -0.514 -34.571 1.00 57.53 306 GLN A O 1
ATOM 2505 N N . GLY A 1 307 ? 24.146 1.276 -33.476 1.00 60.16 307 GLY A N 1
ATOM 2506 C CA . GLY A 1 307 ? 25.397 2.048 -33.491 1.00 60.16 307 GLY A CA 1
ATOM 2507 C C . GLY A 1 307 ? 25.442 3.170 -34.535 1.00 60.16 307 GLY A C 1
ATOM 2508 O O . GLY A 1 307 ? 26.306 4.036 -34.438 1.00 60.16 307 GLY A O 1
ATOM 2509 N N . SER A 1 308 ? 24.488 3.230 -35.477 1.00 66.75 308 SER A N 1
ATOM 2510 C CA . SER A 1 308 ? 24.339 4.405 -36.350 1.00 66.75 308 SER A CA 1
ATOM 2511 C C . SER A 1 308 ? 23.813 5.608 -35.541 1.00 66.75 308 SER A C 1
ATOM 2513 O O . SER A 1 308 ? 22.802 5.473 -34.843 1.00 66.75 308 SER A O 1
ATOM 2515 N N . PRO A 1 309 ? 24.436 6.799 -35.646 1.00 60.28 309 PRO A N 1
ATOM 2516 C CA . PRO A 1 309 ? 23.986 8.007 -34.941 1.00 60.28 309 PRO A CA 1
ATOM 2517 C C . PRO A 1 309 ? 22.591 8.489 -35.361 1.00 60.28 309 PRO A C 1
ATOM 2519 O O . PRO A 1 309 ? 21.919 9.182 -34.601 1.00 60.28 309 PRO A O 1
ATOM 2522 N N . LEU A 1 310 ? 22.134 8.108 -36.560 1.00 67.56 310 LEU A N 1
ATOM 2523 C CA . LEU A 1 310 ? 20.797 8.438 -37.065 1.00 67.56 310 LEU A CA 1
ATOM 2524 C C . LEU A 1 310 ? 19.720 7.479 -36.547 1.00 67.56 310 LEU A C 1
ATOM 2526 O O . LEU A 1 310 ? 18.545 7.841 -36.521 1.00 67.56 310 LEU A O 1
ATOM 2530 N N . SER A 1 311 ? 20.099 6.278 -36.104 1.00 71.88 311 SER A N 1
ATOM 2531 C CA . SER A 1 311 ? 19.162 5.239 -35.667 1.00 71.88 311 SER A CA 1
ATOM 2532 C C . SER A 1 311 ? 18.210 5.699 -34.552 1.00 71.88 311 SER A C 1
ATOM 2534 O O . SER A 1 311 ? 17.009 5.460 -34.697 1.00 71.88 311 SER A O 1
ATOM 2536 N N . PRO A 1 312 ? 18.663 6.404 -33.490 1.00 72.75 312 PRO A N 1
ATOM 2537 C CA . PRO A 1 312 ? 17.764 6.914 -32.453 1.00 72.75 312 PRO A CA 1
ATOM 2538 C C . PRO A 1 312 ? 16.786 7.977 -32.967 1.00 72.75 312 PRO A C 1
ATOM 2540 O O . PRO A 1 312 ? 15.611 7.948 -32.613 1.00 72.75 312 PRO A O 1
ATOM 2543 N N . LEU A 1 313 ? 17.243 8.897 -33.826 1.00 73.81 313 LEU A N 1
ATOM 2544 C CA . LEU A 1 313 ? 16.389 9.949 -34.388 1.00 73.81 313 LEU A CA 1
ATOM 2545 C C . LEU A 1 313 ? 15.317 9.358 -35.310 1.00 73.81 313 LEU A C 1
ATOM 2547 O O . LEU A 1 313 ? 14.143 9.702 -35.194 1.00 73.81 313 LEU A O 1
ATOM 2551 N N . LEU A 1 314 ? 15.712 8.436 -36.190 1.00 76.00 314 LEU A N 1
ATOM 2552 C CA . LEU A 1 314 ? 14.792 7.732 -37.081 1.00 76.00 314 LEU A CA 1
ATOM 2553 C C . LEU A 1 314 ? 13.761 6.922 -36.291 1.00 76.00 314 LEU A C 1
ATOM 2555 O O . LEU A 1 314 ? 12.592 6.910 -36.659 1.00 76.00 314 LEU A O 1
ATOM 2559 N N . TYR A 1 315 ? 14.165 6.303 -35.179 1.00 79.38 315 TYR A N 1
ATOM 2560 C CA . TYR A 1 315 ? 13.248 5.592 -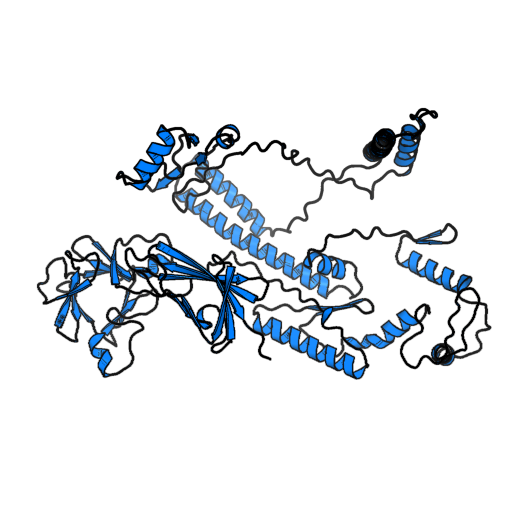34.293 1.00 79.38 315 TYR A CA 1
ATOM 2561 C C . TYR A 1 315 ? 12.246 6.530 -33.595 1.00 79.38 315 TYR A C 1
ATOM 2563 O O . TYR A 1 315 ? 11.062 6.207 -33.499 1.00 79.38 315 TYR A O 1
ATOM 2571 N N . ILE A 1 316 ? 12.678 7.717 -33.154 1.00 78.62 316 ILE A N 1
ATOM 2572 C CA . ILE A 1 316 ? 11.770 8.731 -32.588 1.00 78.62 316 ILE A CA 1
ATOM 2573 C C . ILE A 1 316 ? 10.749 9.184 -33.637 1.00 78.62 316 ILE A C 1
ATOM 2575 O O . ILE A 1 316 ? 9.567 9.275 -33.328 1.00 78.62 316 ILE A O 1
ATOM 2579 N N . ILE A 1 317 ? 11.179 9.425 -34.880 1.00 80.69 317 ILE A N 1
ATOM 2580 C CA . ILE A 1 317 ? 10.271 9.788 -35.980 1.00 80.69 317 ILE A CA 1
ATOM 2581 C C . ILE A 1 317 ? 9.295 8.640 -36.273 1.00 80.69 317 ILE A C 1
ATOM 2583 O O . ILE A 1 317 ? 8.098 8.875 -36.403 1.00 80.69 317 ILE A O 1
ATOM 2587 N N . TYR A 1 318 ? 9.793 7.402 -36.322 1.00 83.44 318 TYR A N 1
ATOM 2588 C CA . TYR A 1 318 ? 9.001 6.192 -36.556 1.00 83.44 318 TYR A CA 1
ATOM 2589 C C . TYR A 1 318 ? 7.914 5.956 -35.499 1.00 83.44 318 TYR A C 1
ATOM 2591 O O . TYR A 1 318 ? 6.879 5.378 -35.801 1.00 83.44 318 TYR A O 1
ATOM 2599 N N . THR A 1 319 ? 8.150 6.388 -34.259 1.00 85.50 319 THR A N 1
ATOM 2600 C CA . THR A 1 319 ? 7.236 6.194 -33.122 1.00 85.50 319 THR A CA 1
ATOM 2601 C C . THR A 1 319 ? 6.495 7.470 -32.713 1.00 85.50 319 THR A C 1
ATOM 2603 O O . THR A 1 319 ? 5.788 7.476 -31.702 1.00 85.50 319 THR A O 1
ATOM 2606 N N . ALA A 1 320 ? 6.631 8.559 -33.477 1.00 83.38 320 ALA A N 1
ATOM 2607 C CA . ALA A 1 320 ? 6.122 9.880 -33.106 1.00 83.38 320 ALA A CA 1
ATOM 2608 C C . ALA A 1 320 ? 4.593 9.928 -32.961 1.00 83.38 320 ALA A C 1
ATOM 2610 O O . ALA A 1 320 ? 4.072 10.712 -32.171 1.00 83.38 320 ALA A O 1
ATOM 2611 N N . ASP A 1 321 ? 3.878 9.081 -33.700 1.00 87.12 321 ASP A N 1
ATOM 2612 C CA . ASP A 1 321 ? 2.421 8.973 -33.706 1.00 87.12 321 ASP A CA 1
ATOM 2613 C C . ASP A 1 321 ? 1.899 7.841 -32.802 1.00 87.12 321 ASP A C 1
ATOM 2615 O O . ASP A 1 321 ? 0.703 7.559 -32.797 1.00 87.12 321 ASP A O 1
ATOM 2619 N N . SER A 1 322 ? 2.772 7.208 -32.010 1.00 85.12 322 SER A N 1
ATOM 2620 C CA . SER A 1 322 ? 2.457 6.007 -31.218 1.00 85.12 322 SER A CA 1
ATOM 2621 C C . SER A 1 322 ? 1.334 6.148 -30.204 1.00 85.12 322 SER A C 1
ATOM 2623 O O . SER A 1 322 ? 0.734 5.158 -29.787 1.00 85.12 322 SER A O 1
ATOM 2625 N N . MET A 1 323 ? 1.032 7.384 -29.831 1.00 86.88 323 MET A N 1
ATOM 2626 C CA . MET A 1 323 ? 0.019 7.728 -28.841 1.00 86.88 323 MET A CA 1
ATOM 2627 C C . MET A 1 323 ? -1.282 8.219 -29.492 1.00 86.88 323 MET A C 1
ATOM 2629 O O . MET A 1 323 ? -2.241 8.549 -28.791 1.00 86.88 323 MET A O 1
ATOM 2633 N N . ASN A 1 324 ? -1.350 8.248 -30.828 1.00 83.88 324 ASN A N 1
ATOM 2634 C CA . ASN A 1 324 ? -2.564 8.602 -31.549 1.00 83.88 324 ASN A CA 1
ATOM 2635 C C . ASN A 1 324 ? -3.635 7.530 -31.305 1.00 83.88 324 ASN A C 1
ATOM 2637 O O . ASN A 1 324 ? -3.469 6.368 -31.668 1.00 83.88 324 ASN A O 1
ATOM 2641 N N . GLY A 1 325 ? -4.748 7.933 -30.686 1.00 80.62 325 GLY A N 1
ATOM 2642 C CA . GLY A 1 325 ? -5.860 7.039 -30.346 1.00 80.62 325 GLY A CA 1
ATOM 2643 C C . GLY A 1 325 ? -5.892 6.572 -28.888 1.00 80.62 325 GLY A C 1
ATOM 2644 O O . GLY A 1 325 ? -6.816 5.852 -28.514 1.00 80.62 325 GLY A O 1
ATOM 2645 N N . ILE A 1 326 ? -4.944 7.001 -28.046 1.00 86.62 326 ILE A N 1
ATOM 2646 C CA . ILE A 1 326 ? -5.056 6.815 -26.594 1.00 86.62 326 ILE A CA 1
ATOM 2647 C C . ILE A 1 326 ? -6.227 7.671 -26.055 1.00 86.62 326 ILE A C 1
ATOM 2649 O O . ILE A 1 326 ? -6.322 8.850 -26.404 1.00 86.62 326 ILE A O 1
ATOM 2653 N N . PRO A 1 327 ? -7.126 7.117 -25.213 1.00 83.00 327 PRO A N 1
ATOM 2654 C CA . PRO A 1 327 ? -8.244 7.849 -24.615 1.00 83.00 327 PRO A CA 1
ATOM 2655 C C . PRO A 1 327 ? -7.830 9.127 -23.869 1.00 83.00 327 PRO A C 1
ATOM 2657 O O . PRO A 1 327 ? -6.859 9.116 -23.118 1.00 83.00 327 PRO A O 1
ATOM 2660 N N . GLU A 1 328 ? -8.648 10.183 -23.961 1.00 75.56 328 GLU A N 1
ATOM 2661 C CA . GLU A 1 328 ? -8.402 11.529 -23.394 1.00 75.56 328 GLU A CA 1
ATOM 2662 C C . GLU A 1 328 ? -8.095 11.547 -21.880 1.00 75.56 328 GLU A C 1
ATOM 2664 O O . GLU A 1 328 ? -7.438 12.446 -21.370 1.00 75.56 328 GLU A O 1
ATOM 2669 N N . HIS A 1 329 ? -8.547 10.538 -21.131 1.00 77.50 329 HIS A N 1
ATOM 2670 C CA . HIS A 1 329 ? -8.310 10.418 -19.686 1.00 77.50 329 HIS A CA 1
ATOM 2671 C C . HIS A 1 329 ? -7.094 9.556 -19.322 1.00 77.50 329 HIS A C 1
ATOM 2673 O O . HIS A 1 329 ? -6.949 9.152 -18.159 1.00 77.50 329 HIS A O 1
ATOM 2679 N N . THR A 1 330 ? -6.256 9.236 -20.304 1.00 80.75 330 THR A N 1
ATOM 2680 C CA . THR A 1 330 ? -5.013 8.497 -20.124 1.00 80.75 330 THR A CA 1
ATOM 2681 C C . THR A 1 330 ? -3.841 9.339 -20.580 1.00 80.75 330 THR A C 1
ATOM 2683 O O . THR A 1 330 ? -3.749 9.783 -21.718 1.00 80.75 330 THR A O 1
ATOM 2686 N N . GLU A 1 331 ? -2.917 9.509 -19.657 1.00 82.06 331 GLU A N 1
ATOM 2687 C CA . GLU A 1 331 ? -1.678 10.233 -19.851 1.00 82.06 331 GLU A CA 1
ATOM 2688 C C . GLU A 1 331 ? -0.566 9.241 -20.165 1.00 82.06 331 GLU A C 1
ATOM 2690 O O . GLU A 1 331 ? -0.659 8.052 -19.830 1.00 82.06 331 GLU A O 1
ATOM 2695 N N . HIS A 1 332 ? 0.492 9.721 -20.806 1.00 80.06 332 HIS A N 1
ATOM 2696 C CA . HIS A 1 332 ? 1.533 8.846 -21.314 1.00 80.06 332 HIS A CA 1
ATOM 2697 C C . HIS A 1 332 ? 2.921 9.494 -21.309 1.00 80.06 332 HIS A C 1
ATOM 2699 O O . HIS A 1 332 ? 3.081 10.715 -21.282 1.00 80.06 332 HIS A O 1
ATOM 2705 N N . GLY A 1 333 ? 3.953 8.654 -21.315 1.00 75.81 333 GLY A N 1
ATOM 2706 C CA . GLY A 1 333 ? 5.355 9.053 -21.328 1.00 75.81 333 GLY A CA 1
ATOM 2707 C C . GLY A 1 333 ? 6.171 8.088 -22.174 1.00 75.81 333 GLY A C 1
ATOM 2708 O O . GLY A 1 333 ? 5.989 6.877 -22.074 1.00 75.81 333 GLY A O 1
ATOM 2709 N N . LEU A 1 334 ? 7.065 8.636 -22.994 1.00 74.88 334 LEU A N 1
ATOM 2710 C CA . LEU A 1 334 ? 7.907 7.879 -23.915 1.00 74.88 334 LEU A CA 1
ATOM 2711 C C . LEU A 1 334 ? 9.377 8.159 -23.625 1.00 74.88 334 LEU A C 1
ATOM 2713 O O . LEU A 1 334 ? 9.772 9.306 -23.395 1.00 74.88 334 LEU A O 1
ATOM 2717 N N . PHE A 1 335 ? 10.190 7.112 -23.651 1.00 71.38 335 PHE A N 1
ATOM 2718 C CA . PHE A 1 335 ? 11.639 7.214 -23.615 1.00 71.38 335 PHE A CA 1
ATOM 2719 C C . PHE A 1 335 ? 12.248 6.089 -24.441 1.00 71.38 335 PHE A C 1
ATOM 2721 O O . PHE A 1 335 ? 12.361 4.968 -23.961 1.00 71.38 335 PHE A O 1
ATOM 2728 N N . ALA A 1 336 ? 12.644 6.396 -25.678 1.00 72.44 336 ALA A N 1
ATOM 2729 C CA . ALA A 1 336 ? 13.099 5.386 -26.631 1.00 72.44 336 ALA A CA 1
ATOM 2730 C C . ALA A 1 336 ? 12.113 4.196 -26.692 1.00 72.44 336 ALA A C 1
ATOM 2732 O O . ALA A 1 336 ? 10.972 4.376 -27.111 1.00 72.44 336 ALA A O 1
ATOM 2733 N N . ASP A 1 337 ? 12.534 3.002 -26.283 1.00 75.81 337 ASP A N 1
ATOM 2734 C CA . ASP A 1 337 ? 11.730 1.780 -26.247 1.00 75.81 337 ASP A CA 1
ATOM 2735 C C . ASP A 1 337 ? 10.787 1.667 -25.032 1.00 75.81 337 ASP A C 1
ATOM 2737 O O . ASP A 1 337 ? 9.849 0.868 -25.062 1.00 75.81 337 ASP A O 1
ATOM 2741 N N . ASP A 1 338 ? 10.967 2.489 -23.994 1.00 80.56 338 ASP A N 1
ATOM 2742 C CA . ASP A 1 338 ? 10.116 2.499 -22.805 1.00 80.56 338 ASP A CA 1
ATOM 2743 C C . ASP A 1 338 ? 8.865 3.371 -23.000 1.00 80.56 338 ASP A C 1
ATOM 2745 O O . ASP A 1 338 ? 8.932 4.555 -23.343 1.00 80.56 338 ASP A O 1
ATOM 2749 N N . THR A 1 339 ? 7.700 2.794 -22.696 1.00 82.62 339 THR A N 1
ATOM 2750 C CA . THR A 1 339 ? 6.397 3.478 -22.709 1.00 82.62 339 THR A CA 1
ATOM 2751 C C . THR A 1 339 ? 5.718 3.348 -21.350 1.00 82.62 339 THR A C 1
ATOM 2753 O O . THR A 1 339 ? 5.609 2.254 -20.798 1.00 82.62 339 THR A O 1
ATOM 2756 N N . ALA A 1 340 ? 5.222 4.463 -20.817 1.00 83.56 340 ALA A N 1
ATOM 2757 C CA . ALA A 1 340 ? 4.419 4.516 -19.602 1.00 83.56 340 ALA A CA 1
ATOM 2758 C C . ALA A 1 340 ? 3.030 5.079 -19.918 1.00 83.56 340 ALA A C 1
ATOM 2760 O O . ALA A 1 340 ? 2.930 6.122 -20.552 1.00 83.56 340 ALA A O 1
ATOM 2761 N N . LEU A 1 341 ? 1.978 4.419 -19.429 1.00 85.00 341 LEU A N 1
ATOM 2762 C CA . LEU A 1 341 ? 0.588 4.883 -19.488 1.00 85.00 341 LEU A CA 1
ATOM 2763 C C . LEU A 1 341 ? 0.048 5.006 -18.061 1.00 85.00 341 LEU A C 1
ATOM 2765 O O . LEU A 1 341 ? 0.265 4.110 -17.241 1.00 85.00 341 LEU A O 1
ATOM 2769 N N . TRP A 1 342 ? -0.661 6.088 -17.740 1.00 84.19 342 TRP A N 1
ATOM 2770 C CA . TRP A 1 342 ? -1.298 6.243 -16.431 1.00 84.19 342 TRP A CA 1
ATOM 2771 C C . TRP A 1 342 ? -2.628 6.987 -16.503 1.00 84.19 342 TRP A C 1
ATOM 2773 O O . TRP A 1 342 ? -2.844 7.885 -17.307 1.00 84.19 342 TRP A O 1
ATOM 2783 N N . THR A 1 343 ? -3.540 6.620 -15.607 1.00 81.69 343 THR A N 1
ATOM 2784 C CA . THR A 1 343 ? -4.854 7.254 -15.469 1.00 81.69 343 THR A CA 1
ATOM 2785 C C . THR A 1 343 ? -5.223 7.365 -13.992 1.00 81.69 343 THR A C 1
ATOM 2787 O O . THR A 1 343 ? -4.664 6.673 -13.137 1.00 81.69 343 THR A O 1
ATOM 2790 N N . SER A 1 344 ? -6.169 8.247 -13.675 1.00 78.06 344 SER A N 1
ATOM 2791 C CA . SER A 1 344 ? -6.724 8.391 -12.329 1.00 78.06 344 SER A CA 1
ATOM 2792 C C . SER A 1 344 ? -8.249 8.299 -12.361 1.00 78.06 344 SER A C 1
ATOM 2794 O O . SER A 1 344 ? -8.903 8.739 -13.308 1.00 78.06 344 SER A O 1
ATOM 2796 N N . SER A 1 345 ? -8.828 7.678 -11.333 1.00 73.44 345 SER A N 1
ATOM 2797 C CA . SER A 1 345 ? -10.276 7.519 -11.181 1.00 73.44 345 SER A CA 1
ATOM 2798 C C . SER A 1 345 ? -10.650 7.357 -9.706 1.00 73.44 345 SER A C 1
ATOM 2800 O O . SER A 1 345 ? -9.819 7.000 -8.871 1.00 73.44 345 SER A O 1
ATOM 2802 N N . ASN A 1 346 ? -11.923 7.599 -9.403 1.00 68.50 346 ASN A N 1
ATOM 2803 C CA . ASN A 1 346 ? -12.516 7.449 -8.074 1.00 68.50 346 ASN A CA 1
ATOM 2804 C C . ASN A 1 346 ? -12.954 6.001 -7.795 1.00 68.50 346 ASN A C 1
ATOM 2806 O O . ASN A 1 346 ? -13.244 5.657 -6.653 1.00 68.50 346 ASN A O 1
ATOM 2810 N N . THR A 1 347 ? -13.034 5.178 -8.842 1.00 67.81 347 THR A N 1
ATOM 2811 C CA . THR A 1 347 ? -13.477 3.782 -8.802 1.00 67.81 347 THR A CA 1
ATOM 2812 C C . THR A 1 347 ? -12.477 2.896 -9.535 1.00 67.81 347 THR A C 1
ATOM 2814 O O . THR A 1 347 ? -11.929 3.273 -10.578 1.00 67.81 347 THR A O 1
ATOM 2817 N N . THR A 1 348 ? -12.260 1.696 -9.002 1.00 72.06 348 THR A N 1
ATOM 2818 C CA . THR A 1 348 ? -11.338 0.697 -9.556 1.00 72.06 348 THR A CA 1
ATOM 2819 C C . THR A 1 348 ? -11.805 0.197 -10.919 1.00 72.06 348 THR A C 1
ATOM 2821 O O . THR A 1 348 ? -10.989 0.042 -11.821 1.00 72.06 348 THR A O 1
ATOM 2824 N N . THR A 1 349 ? -13.118 0.036 -11.107 1.00 74.06 349 THR A N 1
ATOM 2825 C CA . THR A 1 349 ? -13.725 -0.400 -12.372 1.00 74.06 349 THR A CA 1
ATOM 2826 C C . THR A 1 349 ? -13.442 0.580 -13.504 1.00 74.06 349 THR A C 1
ATOM 2828 O O . THR A 1 349 ? -12.967 0.180 -14.562 1.00 74.06 349 THR A O 1
ATOM 2831 N N . SER A 1 350 ? -13.660 1.881 -13.283 1.00 75.88 350 SER A N 1
ATOM 2832 C CA . SER A 1 350 ? -13.373 2.890 -14.306 1.00 75.88 350 SER A CA 1
ATOM 2833 C C . SER A 1 350 ? -11.868 3.066 -14.524 1.00 75.88 350 SER A C 1
ATOM 2835 O O . SER A 1 350 ? -11.457 3.348 -15.642 1.00 75.88 350 SER A O 1
ATOM 2837 N N . LEU A 1 351 ? -11.038 2.868 -13.491 1.00 81.12 351 LEU A N 1
ATOM 2838 C CA . LEU A 1 351 ? -9.578 2.891 -13.629 1.00 81.12 351 LEU A CA 1
ATOM 2839 C C . LEU A 1 351 ? -9.079 1.746 -14.521 1.00 81.12 351 LEU A C 1
ATOM 2841 O O . LEU A 1 351 ? -8.337 1.988 -15.467 1.00 81.12 351 LEU A O 1
ATOM 2845 N N . SER A 1 352 ? -9.521 0.519 -14.236 1.00 81.12 352 SER A N 1
ATOM 2846 C CA . SER A 1 352 ? -9.170 -0.675 -15.008 1.00 81.12 352 SER A CA 1
ATOM 2847 C C . SER A 1 352 ? -9.684 -0.575 -16.441 1.00 81.12 352 SER A C 1
ATOM 2849 O O . SER A 1 352 ? -8.905 -0.768 -17.367 1.00 81.12 352 SER A O 1
ATOM 2851 N N . SER A 1 353 ? -10.945 -0.178 -16.633 1.00 85.12 353 SER A N 1
ATOM 2852 C CA . SER A 1 353 ? -11.528 -0.002 -17.965 1.00 85.12 353 SER A CA 1
ATOM 2853 C C . SER A 1 353 ? -10.768 1.026 -18.805 1.00 85.12 353 SER A C 1
ATOM 2855 O O . SER A 1 353 ? -10.497 0.756 -19.971 1.00 85.12 353 SER A O 1
ATOM 2857 N N . ARG A 1 354 ? -10.402 2.182 -18.234 1.00 86.56 354 ARG A N 1
ATOM 2858 C CA . ARG A 1 354 ? -9.641 3.220 -18.952 1.00 86.56 354 ARG A CA 1
ATOM 2859 C C . ARG A 1 354 ? -8.249 2.737 -19.326 1.00 86.56 354 ARG A C 1
ATOM 2861 O O . ARG A 1 354 ? -7.829 2.917 -20.461 1.00 86.56 354 ARG A O 1
ATOM 2868 N N . LEU A 1 355 ? -7.539 2.125 -18.379 1.00 88.31 355 LEU A N 1
ATOM 2869 C CA . LEU A 1 355 ? -6.184 1.650 -18.627 1.00 88.31 355 LEU A CA 1
ATOM 2870 C C . LEU A 1 355 ? -6.171 0.515 -19.658 1.00 88.31 355 LEU A C 1
ATOM 2872 O O . LEU A 1 355 ? -5.309 0.510 -20.529 1.00 88.31 355 LEU A O 1
ATOM 2876 N N . GLN A 1 356 ? -7.147 -0.395 -19.596 1.00 90.88 356 GLN A N 1
ATOM 2877 C CA . GLN A 1 356 ? -7.279 -1.486 -20.558 1.00 90.88 356 GLN A CA 1
ATOM 2878 C C . GLN A 1 356 ? -7.538 -0.956 -21.970 1.00 90.88 356 GLN A C 1
ATOM 2880 O O . GLN A 1 356 ? -6.814 -1.325 -22.884 1.00 90.88 356 GLN A O 1
ATOM 2885 N N . GLN A 1 357 ? -8.474 -0.015 -22.136 1.00 90.81 357 GLN A N 1
ATOM 2886 C CA . GLN A 1 357 ? -8.730 0.624 -23.435 1.00 90.81 357 GLN A CA 1
ATOM 2887 C C . GLN A 1 357 ? -7.470 1.273 -24.022 1.00 90.81 357 GLN A C 1
ATOM 2889 O O . GLN A 1 357 ? -7.203 1.146 -25.215 1.00 90.81 357 GLN A O 1
ATOM 2894 N N . SER A 1 358 ? -6.670 1.937 -23.188 1.00 91.19 358 SER A N 1
ATOM 2895 C CA . SER A 1 358 ? -5.408 2.549 -23.613 1.00 91.19 358 SER A CA 1
ATOM 2896 C C . SER A 1 358 ? -4.358 1.521 -24.025 1.00 91.19 358 SER A C 1
ATOM 2898 O O . SER A 1 358 ? -3.660 1.721 -25.016 1.00 91.19 358 SER A O 1
ATOM 2900 N N . ILE A 1 359 ? -4.255 0.410 -23.292 1.00 91.12 359 ILE A N 1
ATOM 2901 C CA . ILE A 1 359 ? -3.362 -0.699 -23.641 1.00 91.12 359 ILE A CA 1
ATOM 2902 C C . ILE A 1 359 ? -3.800 -1.334 -24.964 1.00 91.12 359 ILE A C 1
ATOM 2904 O O . ILE A 1 359 ? -2.957 -1.558 -25.828 1.00 91.12 359 ILE A O 1
ATOM 2908 N N . ASP A 1 360 ? -5.098 -1.570 -25.154 1.00 91.88 360 ASP A N 1
ATOM 2909 C CA . ASP A 1 360 ? -5.645 -2.188 -26.366 1.00 91.88 360 ASP A CA 1
ATOM 2910 C C . ASP A 1 360 ? -5.418 -1.300 -27.601 1.00 91.88 360 ASP A C 1
ATOM 2912 O O . ASP A 1 360 ? -5.025 -1.788 -28.669 1.00 91.88 360 ASP A O 1
ATOM 2916 N N . ALA A 1 361 ? -5.605 0.016 -27.451 1.00 91.69 361 ALA A N 1
ATOM 2917 C CA . ALA A 1 361 ? -5.309 1.001 -28.488 1.00 91.69 361 ALA A CA 1
ATOM 2918 C C . ALA A 1 361 ? -3.813 1.008 -28.842 1.00 91.69 361 ALA A C 1
ATOM 2920 O O . ALA A 1 361 ? -3.453 0.886 -30.015 1.00 91.69 361 ALA A O 1
ATOM 2921 N N . PHE A 1 362 ? -2.937 1.056 -27.833 1.00 92.12 362 PHE A N 1
ATOM 2922 C CA . PHE A 1 362 ? -1.489 1.026 -28.041 1.00 92.12 362 PHE A CA 1
ATOM 2923 C C . PHE A 1 362 ? -1.024 -0.279 -28.697 1.00 92.12 362 PHE A C 1
ATOM 2925 O O . PHE A 1 362 ? -0.243 -0.268 -29.645 1.00 92.12 362 PHE A O 1
ATOM 2932 N N . GLN A 1 363 ? -1.552 -1.420 -28.253 1.00 91.50 363 GLN A N 1
ATOM 2933 C CA . GLN A 1 363 ? -1.254 -2.728 -28.830 1.00 91.50 363 GLN A CA 1
ATOM 2934 C C . GLN A 1 363 ? -1.695 -2.814 -30.298 1.00 91.50 363 GLN A C 1
ATOM 2936 O O . GLN A 1 363 ? -0.979 -3.382 -31.128 1.00 91.50 363 GLN A O 1
ATOM 2941 N N . SER A 1 364 ? -2.849 -2.236 -30.632 1.00 91.06 364 SER A N 1
ATOM 2942 C CA . SER A 1 364 ? -3.348 -2.157 -32.009 1.00 91.06 364 SER A CA 1
ATOM 2943 C C . SER A 1 364 ? -2.440 -1.298 -32.894 1.00 91.06 364 SER A C 1
ATOM 2945 O O . SER A 1 364 ? -2.124 -1.690 -34.024 1.00 91.06 364 SER A O 1
ATOM 2947 N N . TRP A 1 365 ? -1.949 -0.172 -32.368 1.00 93.62 365 TRP A N 1
ATOM 2948 C CA . TRP A 1 365 ? -0.951 0.653 -33.045 1.00 93.62 365 TRP A CA 1
ATOM 2949 C C . TRP A 1 365 ? 0.366 -0.112 -33.246 1.00 93.62 365 TRP A C 1
ATOM 2951 O O . TRP A 1 365 ? 0.832 -0.228 -34.380 1.00 93.62 365 TRP A O 1
ATOM 2961 N N . CYS A 1 366 ? 0.912 -0.751 -32.202 1.00 90.31 366 CYS A N 1
ATOM 2962 C CA . CYS A 1 366 ? 2.135 -1.555 -32.307 1.00 90.31 366 CYS A CA 1
ATOM 2963 C C . CYS A 1 366 ? 2.010 -2.646 -33.374 1.00 90.31 366 CYS A C 1
ATOM 2965 O O . CYS A 1 366 ? 2.925 -2.838 -34.170 1.00 90.31 366 CYS A O 1
ATOM 2967 N N . LYS A 1 367 ? 0.860 -3.328 -33.442 1.00 89.38 367 LYS A N 1
ATOM 2968 C CA . LYS A 1 367 ? 0.595 -4.349 -34.464 1.00 89.38 367 LYS A CA 1
ATOM 2969 C C . LYS A 1 367 ? 0.634 -3.765 -35.879 1.00 89.38 367 LYS A C 1
ATOM 2971 O O . LYS A 1 367 ? 1.216 -4.384 -36.768 1.00 89.38 367 LYS A O 1
ATOM 2976 N N . SER A 1 368 ? 0.055 -2.582 -36.075 1.00 90.62 368 SER A N 1
ATOM 2977 C CA . SER A 1 368 ? 0.039 -1.874 -37.365 1.00 90.62 368 SER A CA 1
ATOM 2978 C C . SER A 1 368 ? 1.448 -1.457 -37.798 1.00 90.62 368 SER A C 1
ATOM 2980 O O . SER A 1 368 ? 1.825 -1.635 -38.954 1.00 90.62 368 SER A O 1
ATOM 2982 N N . TRP A 1 369 ? 2.262 -1.017 -36.839 1.00 87.50 369 TRP A N 1
ATOM 2983 C CA . TRP A 1 369 ? 3.657 -0.622 -37.029 1.00 87.50 369 TRP A CA 1
ATOM 2984 C C . TRP A 1 369 ? 4.656 -1.768 -36.809 1.00 87.50 369 TRP A C 1
ATOM 2986 O O . TRP A 1 369 ? 5.843 -1.532 -36.608 1.00 87.50 369 TRP A O 1
ATOM 2996 N N . LYS A 1 370 ? 4.211 -3.033 -36.841 1.00 87.38 370 LYS A N 1
ATOM 2997 C CA . LYS A 1 370 ? 5.065 -4.234 -36.711 1.00 87.38 370 LYS A CA 1
ATOM 2998 C C . LYS A 1 370 ? 6.013 -4.218 -35.494 1.00 87.38 370 LYS A C 1
ATOM 3000 O O . LYS A 1 370 ? 7.066 -4.854 -35.513 1.00 87.38 370 LYS A O 1
ATOM 3005 N N . LEU A 1 371 ? 5.633 -3.520 -34.428 1.00 86.75 371 LEU A N 1
ATOM 3006 C CA . LEU A 1 371 ? 6.330 -3.498 -33.148 1.00 86.75 371 LEU A CA 1
ATOM 3007 C C . LEU A 1 371 ? 5.764 -4.582 -32.232 1.00 86.75 371 LEU A C 1
ATOM 3009 O O . LEU A 1 371 ? 4.556 -4.817 -32.170 1.00 86.75 371 LEU A O 1
ATOM 3013 N N . LYS A 1 372 ? 6.655 -5.248 -31.497 1.00 83.50 372 LYS A N 1
ATOM 3014 C CA . LYS A 1 372 ? 6.292 -6.317 -30.569 1.00 83.50 372 LYS A CA 1
ATOM 3015 C C . LYS A 1 372 ? 6.430 -5.825 -29.134 1.00 83.50 372 LYS A C 1
ATOM 3017 O O . LYS A 1 372 ? 7.539 -5.583 -28.667 1.00 83.50 372 LYS A O 1
ATOM 3022 N N . LEU A 1 373 ? 5.306 -5.738 -28.427 1.00 84.69 373 LEU A N 1
ATOM 3023 C CA . LEU A 1 373 ? 5.309 -5.528 -26.981 1.00 84.69 373 LEU A CA 1
ATOM 3024 C C . LEU A 1 373 ? 5.896 -6.751 -26.274 1.00 84.69 373 LEU A C 1
ATOM 3026 O O . LEU A 1 373 ? 5.737 -7.881 -26.742 1.00 84.69 373 LEU A O 1
ATOM 3030 N N . GLN A 1 374 ? 6.549 -6.523 -25.135 1.00 82.94 374 GLN A N 1
ATOM 3031 C CA . GLN A 1 374 ? 7.126 -7.574 -24.301 1.00 82.94 374 GLN A CA 1
ATOM 3032 C C . GLN A 1 374 ? 6.321 -7.706 -22.996 1.00 82.94 374 GLN A C 1
ATOM 3034 O O . GLN A 1 374 ? 6.690 -7.077 -22.002 1.00 82.94 374 GLN A O 1
ATOM 3039 N N . PRO A 1 375 ? 5.268 -8.551 -22.945 1.00 78.25 375 PRO A N 1
ATOM 3040 C CA . PRO A 1 375 ? 4.371 -8.628 -21.788 1.00 78.25 375 PRO A CA 1
ATOM 3041 C C . PRO A 1 375 ? 5.093 -8.976 -20.485 1.00 78.25 375 PRO A C 1
ATOM 3043 O O . PRO A 1 375 ? 4.734 -8.494 -19.419 1.00 78.25 375 PRO A O 1
ATOM 3046 N N . THR A 1 376 ? 6.163 -9.774 -20.563 1.00 70.75 376 THR A N 1
ATOM 3047 C CA . THR A 1 376 ? 6.950 -10.184 -19.389 1.00 70.75 376 THR A CA 1
ATOM 3048 C C . THR A 1 376 ? 7.746 -9.044 -18.753 1.00 70.75 376 THR A C 1
ATOM 3050 O O . THR A 1 376 ? 8.213 -9.196 -17.630 1.00 70.75 376 THR A O 1
ATOM 3053 N N . LYS A 1 377 ? 7.962 -7.936 -19.474 1.00 76.25 377 LYS A N 1
ATOM 3054 C CA . LYS A 1 377 ? 8.628 -6.727 -18.965 1.00 76.25 377 LYS A CA 1
ATOM 3055 C C . LYS A 1 377 ? 7.631 -5.627 -18.587 1.00 76.25 377 LYS A C 1
ATOM 3057 O O . LYS A 1 377 ? 8.044 -4.601 -18.058 1.00 76.25 377 LYS A O 1
ATOM 3062 N N . THR A 1 378 ? 6.340 -5.819 -18.856 1.00 79.69 378 THR A N 1
ATOM 3063 C CA . THR A 1 378 ? 5.299 -4.848 -18.519 1.00 79.69 378 THR A CA 1
ATOM 3064 C C . THR A 1 378 ? 5.011 -4.901 -17.020 1.00 79.69 378 THR A C 1
ATOM 3066 O O . THR A 1 378 ? 4.595 -5.931 -16.493 1.00 79.69 378 THR A O 1
ATOM 3069 N N . GLU A 1 379 ? 5.222 -3.784 -16.323 1.00 75.69 379 GLU A N 1
ATOM 3070 C CA . GLU A 1 379 ? 4.951 -3.655 -14.888 1.00 75.69 379 GLU A CA 1
ATOM 3071 C C . GLU A 1 379 ? 3.732 -2.737 -14.658 1.00 75.69 379 GLU A C 1
ATOM 3073 O O . GLU A 1 379 ? 3.663 -1.636 -15.203 1.00 75.69 379 GLU A O 1
ATOM 3078 N N . LEU A 1 380 ? 2.779 -3.163 -13.817 1.00 76.81 380 LEU A N 1
ATOM 3079 C CA . LEU A 1 380 ? 1.653 -2.331 -13.373 1.00 76.81 380 LEU A CA 1
ATOM 3080 C C . LEU A 1 380 ? 1.956 -1.718 -12.003 1.00 76.81 380 LEU A C 1
ATOM 3082 O O . LEU A 1 380 ? 2.225 -2.432 -11.036 1.00 76.81 380 LEU A O 1
ATOM 3086 N N . VAL A 1 381 ? 1.829 -0.395 -11.894 1.00 69.31 381 VAL A N 1
ATOM 3087 C CA . VAL A 1 381 ? 1.899 0.316 -10.612 1.00 69.31 381 VAL A CA 1
ATOM 3088 C C . VAL A 1 381 ? 0.518 0.810 -10.223 1.00 69.31 381 VAL A C 1
ATOM 3090 O O . VAL A 1 381 ? -0.003 1.763 -10.798 1.00 69.31 381 VAL A O 1
ATOM 3093 N N . TYR A 1 382 ? -0.051 0.198 -9.189 1.00 66.81 382 TYR A N 1
ATOM 3094 C CA . TYR A 1 382 ? -1.320 0.619 -8.613 1.00 66.81 382 TYR A CA 1
ATOM 3095 C C . TYR A 1 382 ? -1.101 1.356 -7.288 1.00 66.81 382 TYR A C 1
ATOM 3097 O O . TYR A 1 382 ? -0.412 0.871 -6.387 1.00 66.81 382 TYR A O 1
ATOM 3105 N N . LYS A 1 383 ? -1.695 2.546 -7.160 1.00 60.50 383 LYS A N 1
ATOM 3106 C CA . LYS A 1 383 ? -1.711 3.314 -5.912 1.00 60.50 383 LYS A CA 1
ATOM 3107 C C . LYS A 1 383 ? -3.129 3.682 -5.528 1.00 60.50 383 LYS A C 1
ATOM 3109 O O . LYS A 1 383 ? -3.689 4.652 -6.029 1.00 60.50 383 LYS A O 1
ATOM 3114 N N . GLU A 1 384 ? -3.659 2.953 -4.559 1.00 55.31 384 GLU A N 1
ATOM 3115 C CA . GLU A 1 384 ? -4.882 3.337 -3.876 1.00 55.31 384 GLU A CA 1
ATOM 3116 C C . GLU A 1 384 ? -4.583 4.278 -2.705 1.00 55.31 384 GLU A C 1
ATOM 3118 O O . GLU A 1 384 ? -3.544 4.211 -2.036 1.00 55.31 384 GLU A O 1
ATOM 3123 N N . LYS A 1 385 ? -5.542 5.151 -2.407 1.00 47.66 385 LYS A N 1
ATOM 3124 C CA . LYS A 1 385 ? -5.604 5.831 -1.120 1.00 47.66 385 LYS A CA 1
ATOM 3125 C C . LYS A 1 385 ? -5.688 4.751 -0.036 1.00 47.66 385 LYS A C 1
ATOM 3127 O O . LYS A 1 385 ? -6.713 4.094 0.073 1.00 47.66 385 LYS A O 1
ATOM 3132 N N . LYS A 1 386 ? -4.670 4.616 0.824 1.00 35.12 386 LYS A N 1
ATOM 3133 C CA . LYS A 1 386 ? -4.844 3.916 2.108 1.00 35.12 386 LYS A CA 1
ATOM 3134 C C . LYS A 1 386 ? -5.881 4.687 2.926 1.00 35.12 386 LYS A C 1
ATOM 3136 O O . LYS A 1 386 ? -5.550 5.623 3.656 1.00 35.12 386 LYS A O 1
ATOM 3141 N N . VAL A 1 387 ? -7.155 4.336 2.773 1.00 28.95 387 VAL A N 1
ATOM 3142 C CA . VAL A 1 387 ? -8.132 4.523 3.840 1.00 28.95 387 VAL A CA 1
ATOM 3143 C C . VAL A 1 387 ? -7.558 3.729 5.006 1.00 28.95 387 VAL A C 1
ATOM 3145 O O . VAL A 1 387 ? -7.126 2.594 4.818 1.00 28.95 387 VAL A O 1
ATOM 3148 N N . ALA A 1 388 ? -7.416 4.361 6.174 1.00 26.06 388 ALA A N 1
ATOM 3149 C CA . ALA A 1 388 ? -7.039 3.635 7.381 1.00 26.06 388 ALA A CA 1
ATOM 3150 C C . ALA A 1 388 ? -7.914 2.383 7.440 1.00 26.06 388 ALA A C 1
ATOM 3152 O O . ALA A 1 388 ? -9.131 2.536 7.349 1.00 26.06 388 ALA A O 1
ATOM 3153 N N . PHE A 1 389 ? -7.276 1.209 7.472 1.00 30.19 389 PHE A N 1
ATOM 3154 C CA . PHE A 1 389 ? -7.908 -0.104 7.458 1.00 30.19 389 PHE A CA 1
ATOM 3155 C C . PHE A 1 389 ? -9.249 -0.050 8.192 1.00 30.19 389 PHE A C 1
ATOM 3157 O O . PHE A 1 389 ? -9.293 0.013 9.419 1.00 30.19 389 PHE A O 1
ATOM 3164 N N . ALA A 1 390 ? -10.349 -0.050 7.440 1.00 29.44 390 ALA A N 1
ATOM 3165 C CA . ALA A 1 390 ? -11.537 -0.670 7.975 1.00 29.44 390 ALA A CA 1
ATOM 3166 C C . ALA A 1 390 ? -11.185 -2.153 7.948 1.00 29.44 390 ALA A C 1
ATOM 3168 O O . ALA A 1 390 ? -10.944 -2.701 6.875 1.00 29.44 390 ALA A O 1
ATOM 3169 N N . SER A 1 391 ? -11.065 -2.776 9.119 1.00 29.80 391 SER A N 1
ATOM 3170 C CA . SER A 1 391 ? -11.250 -4.219 9.209 1.00 29.80 391 SER A CA 1
ATOM 3171 C C . SER A 1 391 ? -12.525 -4.521 8.422 1.00 29.80 391 SER A C 1
ATOM 3173 O O . SER A 1 391 ? -13.607 -4.084 8.821 1.00 29.80 391 SER A O 1
ATOM 3175 N N . SER A 1 392 ? -12.402 -5.158 7.256 1.00 36.81 392 SER A N 1
ATOM 3176 C CA . SER A 1 392 ? -13.543 -5.731 6.552 1.00 36.81 392 SER A CA 1
ATOM 3177 C C . SER A 1 392 ? -13.979 -6.940 7.367 1.00 36.81 392 SER A C 1
ATOM 3179 O O . SER A 1 392 ? -13.664 -8.084 7.061 1.00 36.81 392 SER A O 1
ATOM 3181 N N . LYS A 1 393 ? -14.647 -6.658 8.487 1.00 42.25 393 LYS A N 1
ATOM 3182 C CA . LYS A 1 393 ? -15.453 -7.623 9.215 1.00 42.25 393 LYS A CA 1
ATOM 3183 C C . LYS A 1 393 ? -16.703 -7.819 8.363 1.00 42.25 393 LYS A C 1
ATOM 3185 O O . LYS A 1 393 ? -17.579 -6.956 8.371 1.00 42.25 393 LYS A O 1
ATOM 3190 N N . LEU A 1 394 ? -16.752 -8.885 7.568 1.00 43.62 394 LEU A N 1
ATOM 3191 C CA . LEU A 1 394 ? -17.945 -9.250 6.806 1.00 43.62 394 LEU A CA 1
ATOM 3192 C C . LEU A 1 394 ? -18.396 -10.672 7.166 1.00 43.62 394 LEU A C 1
ATOM 3194 O O . LEU A 1 394 ? -17.675 -11.638 6.954 1.00 43.62 394 LEU A O 1
ATOM 3198 N N . LEU A 1 395 ? -19.598 -10.665 7.755 1.00 45.44 395 LEU A N 1
ATOM 3199 C CA . LEU A 1 395 ? -20.635 -11.668 8.024 1.00 45.44 395 LEU A CA 1
ATOM 3200 C C . LEU A 1 395 ? -20.283 -13.041 8.637 1.00 45.44 395 LEU A C 1
ATOM 3202 O O . LEU A 1 395 ? -19.614 -13.896 8.072 1.00 45.44 395 LEU A O 1
ATOM 3206 N N . ASN A 1 396 ? -20.840 -13.186 9.843 1.00 50.03 396 ASN A N 1
ATOM 3207 C CA . ASN A 1 396 ? -20.748 -14.255 10.833 1.00 50.03 396 ASN A CA 1
ATOM 3208 C C . ASN A 1 396 ? -21.447 -15.544 10.403 1.00 50.03 396 ASN A C 1
ATOM 3210 O O . ASN A 1 396 ? -22.430 -15.511 9.665 1.00 50.03 396 ASN A O 1
ATOM 3214 N N . VAL A 1 397 ? -21.009 -16.660 10.984 1.00 47.81 397 VAL A N 1
ATOM 3215 C CA . VAL A 1 397 ? -21.592 -17.986 10.741 1.00 47.81 397 VAL A CA 1
ATOM 3216 C C . VAL A 1 397 ? -22.011 -18.640 12.061 1.00 47.81 397 VAL A C 1
ATOM 3218 O O . VAL A 1 397 ? -21.750 -19.799 12.254 1.00 47.81 397 VAL A O 1
ATOM 3221 N N . SER A 1 398 ? -22.601 -17.933 13.026 1.00 51.91 398 SER A N 1
ATOM 3222 C CA . SER A 1 398 ? -23.441 -18.548 14.080 1.00 51.91 398 SER A CA 1
ATOM 3223 C C . SER A 1 398 ? -24.255 -17.454 14.758 1.00 51.91 398 SER A C 1
ATOM 3225 O O . SER A 1 398 ? -23.808 -16.310 14.841 1.00 51.91 398 SER A O 1
ATOM 3227 N N . THR A 1 399 ? -25.499 -17.778 15.098 1.00 60.03 399 THR A N 1
ATOM 3228 C CA . THR A 1 399 ? -26.607 -16.828 15.049 1.00 60.03 399 THR A CA 1
ATOM 3229 C C . THR A 1 399 ? -27.677 -17.234 16.078 1.00 60.03 399 THR A C 1
ATOM 3231 O O . THR A 1 399 ? -28.858 -17.401 15.768 1.00 60.03 399 THR A O 1
ATOM 3234 N N . GLU A 1 400 ? -27.278 -17.401 17.335 1.00 65.62 400 GLU A N 1
ATOM 3235 C CA . GLU A 1 400 ? -28.214 -17.582 18.450 1.00 65.62 400 GLU A CA 1
ATOM 3236 C C . GLU A 1 400 ? -28.680 -16.240 19.026 1.00 65.62 400 GLU A C 1
ATOM 3238 O O . GLU A 1 400 ? -27.971 -15.232 18.957 1.00 65.62 400 GLU A O 1
ATOM 3243 N N . ILE A 1 401 ? -29.896 -16.228 19.574 1.00 76.81 401 ILE A N 1
ATOM 3244 C CA . ILE A 1 401 ? -30.488 -15.061 20.230 1.00 76.81 401 ILE A CA 1
ATOM 3245 C C . ILE A 1 401 ? -30.469 -15.310 21.729 1.00 76.81 401 ILE A C 1
ATOM 3247 O O . ILE A 1 401 ? -30.990 -16.316 22.211 1.00 76.81 401 ILE A O 1
ATOM 3251 N N . VAL A 1 402 ? -29.861 -14.382 22.457 1.00 82.06 402 VAL A N 1
ATOM 3252 C CA . VAL A 1 402 ? -29.674 -14.481 23.904 1.00 82.06 402 VAL A CA 1
ATOM 3253 C C . VAL A 1 402 ? -29.934 -13.142 24.572 1.00 82.06 402 VAL A C 1
ATOM 3255 O O . VAL A 1 402 ? -30.113 -12.119 23.913 1.00 82.06 402 VAL A O 1
ATOM 3258 N N . VAL A 1 403 ? -29.903 -13.143 25.894 1.00 83.50 403 VAL A N 1
ATOM 3259 C CA . VAL A 1 403 ? -29.940 -11.955 26.736 1.00 83.50 403 VAL A CA 1
ATOM 3260 C C . VAL A 1 403 ? -28.523 -11.657 27.238 1.00 83.50 403 VAL A C 1
ATOM 3262 O O . VAL A 1 403 ? -27.832 -12.546 27.734 1.00 83.50 403 VAL A O 1
ATOM 3265 N N . ALA A 1 404 ? -28.048 -10.423 27.049 1.00 80.62 404 ALA A N 1
ATOM 3266 C CA . ALA A 1 404 ? -26.720 -9.990 27.487 1.00 80.62 404 ALA A CA 1
ATOM 3267 C C . ALA A 1 404 ? -26.679 -8.495 27.842 1.00 80.62 404 ALA A C 1
ATOM 3269 O O . ALA A 1 404 ? -27.601 -7.733 27.560 1.00 80.62 404 ALA A O 1
ATOM 3270 N N . ASN A 1 405 ? -25.569 -8.037 28.422 1.00 81.31 405 ASN A N 1
ATOM 3271 C CA . ASN A 1 405 ? -25.384 -6.627 28.767 1.00 81.31 405 ASN A CA 1
ATOM 3272 C C . ASN A 1 405 ? -25.574 -5.689 27.561 1.00 81.31 405 ASN A C 1
ATOM 3274 O O . ASN A 1 405 ? -24.990 -5.883 26.497 1.00 81.31 405 ASN A O 1
ATOM 3278 N N . CYS A 1 406 ? -26.328 -4.610 27.774 1.00 76.94 406 CYS A N 1
ATOM 3279 C CA . CYS A 1 406 ? -26.641 -3.608 26.751 1.00 76.94 406 CYS A CA 1
ATOM 3280 C C . CYS A 1 406 ? -25.451 -2.722 26.327 1.00 76.94 406 CYS A C 1
ATOM 3282 O O . CYS A 1 406 ? -25.578 -1.920 25.404 1.00 76.94 406 CYS A O 1
ATOM 3284 N N . SER A 1 407 ? -24.309 -2.790 27.019 1.00 67.19 407 SER A N 1
ATOM 3285 C CA . SER A 1 407 ? -23.174 -1.886 26.817 1.00 67.19 407 SER A CA 1
ATOM 3286 C C . SER A 1 407 ? -22.239 -2.370 25.704 1.00 67.19 407 SER A C 1
ATOM 3288 O O . SER A 1 407 ? -21.620 -3.426 25.792 1.00 67.19 407 SER A O 1
ATOM 3290 N N . THR A 1 408 ? -22.104 -1.555 24.657 1.00 57.97 408 THR A N 1
ATOM 3291 C CA . THR A 1 408 ? -21.338 -1.883 23.444 1.00 57.97 408 THR A CA 1
ATOM 3292 C C . THR A 1 408 ? -20.218 -0.871 23.214 1.00 57.97 408 THR A C 1
ATOM 3294 O O . THR A 1 408 ? -20.459 0.335 23.261 1.00 57.97 408 THR A O 1
ATOM 3297 N N . SER A 1 409 ? -18.997 -1.341 22.948 1.00 44.62 409 SER A N 1
ATOM 3298 C CA . SER A 1 409 ? -17.794 -0.501 22.816 1.00 44.62 409 SER A CA 1
ATOM 3299 C C . SER A 1 409 ? -17.581 0.052 21.399 1.00 44.62 409 SER A C 1
ATOM 3301 O O . SER A 1 409 ? -16.837 1.014 21.202 1.00 44.62 409 SER A O 1
ATOM 3303 N N . SER A 1 410 ? -18.264 -0.520 20.400 1.00 48.94 410 SER A N 1
ATOM 3304 C CA . SER A 1 410 ? -18.149 -0.135 18.989 1.00 48.94 410 SER A CA 1
ATOM 3305 C C . SER A 1 410 ? -19.501 0.089 18.298 1.0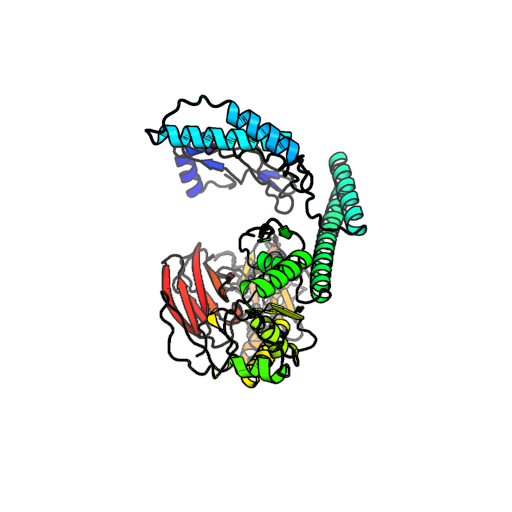0 48.94 410 SER A C 1
ATOM 3307 O O . SER A 1 410 ? -20.531 -0.437 18.711 1.00 48.94 410 SER A O 1
ATOM 3309 N N . LYS A 1 411 ? -19.501 0.834 17.178 1.00 49.59 411 LYS A N 1
ATOM 3310 C CA . LYS A 1 411 ? -20.708 1.074 16.356 1.00 49.59 411 LYS A CA 1
ATOM 3311 C C . LYS A 1 411 ? -21.319 -0.206 15.763 1.00 49.59 411 LYS A C 1
ATOM 3313 O O . LYS A 1 411 ? -22.520 -0.237 15.528 1.00 49.59 411 LYS A O 1
ATOM 3318 N N . ILE A 1 412 ? -20.505 -1.230 15.486 1.00 50.06 412 ILE A N 1
ATOM 3319 C CA . ILE A 1 412 ? -20.982 -2.536 14.994 1.00 50.06 412 ILE A CA 1
ATOM 3320 C C . ILE A 1 412 ? -21.598 -3.332 16.147 1.00 50.06 412 ILE A C 1
ATOM 3322 O O . ILE A 1 412 ? -22.626 -3.973 15.963 1.00 50.06 412 ILE A O 1
ATOM 3326 N N . GLU A 1 413 ? -21.017 -3.250 17.345 1.00 62.97 413 GLU A N 1
ATOM 3327 C CA . GLU A 1 413 ? -21.599 -3.860 18.541 1.00 62.97 413 GLU A CA 1
ATOM 3328 C C . GLU A 1 413 ? -22.918 -3.195 18.939 1.00 62.97 413 GLU A C 1
ATOM 3330 O O . GLU A 1 413 ? -23.844 -3.909 19.300 1.00 62.97 413 GLU A O 1
ATOM 3335 N N . ALA A 1 414 ? -23.049 -1.871 18.786 1.00 68.44 414 ALA A N 1
ATOM 3336 C CA . ALA A 1 414 ? -24.293 -1.151 19.068 1.00 68.44 414 ALA A CA 1
ATOM 3337 C C . ALA A 1 414 ? -25.480 -1.693 18.256 1.00 68.44 414 ALA A C 1
ATOM 3339 O O . ALA A 1 414 ? -26.577 -1.830 18.783 1.00 68.44 414 ALA A O 1
ATOM 3340 N N . LYS A 1 415 ? -25.248 -2.095 16.999 1.00 76.12 415 LYS A N 1
ATOM 3341 C CA . LYS A 1 415 ? -26.285 -2.706 16.156 1.00 76.12 415 LYS A CA 1
ATOM 3342 C C . LYS A 1 415 ? -26.711 -4.112 16.606 1.00 76.12 415 LYS A C 1
ATOM 3344 O O . LYS A 1 415 ? -27.762 -4.570 16.177 1.00 76.12 415 LYS A O 1
ATOM 3349 N N . ARG A 1 416 ? -25.932 -4.807 17.450 1.00 74.25 416 ARG A N 1
ATOM 3350 C CA . ARG A 1 416 ? -26.234 -6.187 17.899 1.00 74.25 416 ARG A CA 1
ATOM 3351 C C . ARG A 1 416 ? -27.412 -6.270 18.863 1.00 74.25 416 ARG A C 1
ATOM 3353 O O . ARG A 1 416 ? -28.093 -7.287 18.896 1.00 74.25 416 ARG A O 1
ATOM 3360 N N . VAL A 1 417 ? -27.616 -5.215 19.643 1.00 84.00 417 VAL A N 1
ATOM 3361 C CA . VAL A 1 417 ? -28.700 -5.105 20.632 1.00 84.00 417 VAL A CA 1
ATOM 3362 C C . VAL A 1 417 ? -29.907 -4.344 20.083 1.00 84.00 417 VAL A C 1
ATOM 3364 O O . VAL A 1 417 ? -30.883 -4.139 20.798 1.00 84.00 417 VAL A O 1
ATOM 3367 N N . GLN A 1 418 ? -29.829 -3.902 18.825 1.00 88.75 418 GLN A N 1
ATOM 3368 C CA . GLN A 1 418 ? -30.849 -3.099 18.171 1.00 88.75 418 GLN A CA 1
ATOM 3369 C C . GLN A 1 418 ? -31.770 -3.961 17.317 1.00 88.75 418 GLN A C 1
ATOM 3371 O O . GLN A 1 418 ? -31.317 -4.773 16.507 1.00 88.75 418 GLN A O 1
ATOM 3376 N N . TRP A 1 419 ? -33.064 -3.717 17.462 1.00 90.31 419 TRP A N 1
ATOM 3377 C CA . TRP A 1 419 ? -34.130 -4.421 16.776 1.00 90.31 419 TRP A CA 1
ATOM 3378 C C . TRP A 1 419 ? -35.140 -3.428 16.209 1.00 90.31 419 TRP A C 1
ATOM 3380 O O . TRP A 1 419 ? -35.352 -2.341 16.746 1.00 90.31 419 TRP A O 1
ATOM 3390 N N . THR A 1 420 ? -35.782 -3.811 15.114 1.00 89.19 420 THR A N 1
ATOM 3391 C CA . THR A 1 420 ? -36.880 -3.071 14.501 1.00 89.19 420 THR A CA 1
ATOM 3392 C C . THR A 1 420 ? -38.099 -3.974 14.410 1.00 89.19 420 THR A C 1
ATOM 3394 O O . THR A 1 420 ? -38.007 -5.118 13.971 1.00 89.19 420 THR A O 1
ATOM 3397 N N . HIS A 1 421 ? -39.254 -3.476 14.847 1.00 87.81 421 HIS A N 1
ATOM 3398 C CA . HIS A 1 421 ? -40.533 -4.147 14.631 1.00 87.81 421 HIS A CA 1
ATOM 3399 C C . HIS A 1 421 ? -41.160 -3.586 13.360 1.00 87.81 421 HIS A C 1
ATOM 3401 O O . HIS A 1 421 ? -41.337 -2.373 13.239 1.00 87.81 421 HIS A O 1
ATOM 3407 N N . ASN A 1 422 ? -41.450 -4.454 12.397 1.00 83.06 422 ASN A N 1
ATOM 3408 C CA . ASN A 1 422 ? -42.171 -4.079 11.195 1.00 83.06 422 ASN A CA 1
ATOM 3409 C C . ASN A 1 422 ? -43.663 -4.351 11.409 1.00 83.06 422 ASN A C 1
ATOM 3411 O O . ASN A 1 422 ? -44.100 -5.495 11.507 1.00 83.06 422 ASN A O 1
ATOM 3415 N N . SER A 1 423 ? -44.452 -3.283 11.478 1.00 73.75 423 SER A N 1
ATOM 3416 C CA . SER A 1 423 ? -45.892 -3.362 11.721 1.00 73.75 423 SER A CA 1
ATOM 3417 C C . SER A 1 423 ? -46.689 -3.917 10.537 1.00 73.75 423 SER A C 1
ATOM 3419 O O . SER A 1 423 ? -47.820 -4.345 10.740 1.00 73.75 423 SER A O 1
ATOM 3421 N N . GLN A 1 424 ? -46.127 -3.924 9.321 1.00 74.75 424 GLN A N 1
ATOM 3422 C CA . GLN A 1 424 ? -46.816 -4.422 8.124 1.00 74.75 424 GLN A CA 1
ATOM 3423 C C . GLN A 1 424 ? -46.797 -5.948 8.024 1.00 74.75 424 GLN A C 1
ATOM 3425 O O . GLN A 1 424 ? -47.790 -6.542 7.616 1.00 74.75 424 GLN A O 1
ATOM 3430 N N . ASP A 1 425 ? -45.678 -6.578 8.387 1.00 78.75 425 ASP A N 1
ATOM 3431 C CA . ASP A 1 425 ? -45.501 -8.032 8.294 1.00 78.75 425 ASP A CA 1
ATOM 3432 C C . ASP A 1 425 ? -45.410 -8.725 9.664 1.00 78.75 425 ASP A C 1
ATOM 3434 O O . ASP A 1 425 ? -45.349 -9.949 9.706 1.00 78.75 425 ASP A O 1
ATOM 3438 N N . GLY A 1 426 ? -45.413 -7.966 10.769 1.00 80.00 426 GLY A N 1
ATOM 3439 C CA . GLY A 1 426 ? -45.348 -8.460 12.146 1.00 80.00 426 GLY A CA 1
ATOM 3440 C C . GLY A 1 426 ? -43.966 -8.955 12.585 1.00 80.00 426 GLY A C 1
ATOM 3441 O O . GLY A 1 426 ? -43.843 -9.514 13.675 1.00 80.00 426 GLY A O 1
ATOM 3442 N N . THR A 1 427 ? -42.922 -8.785 11.773 1.00 86.56 427 THR A N 1
ATOM 3443 C CA . THR A 1 427 ? -41.587 -9.325 12.062 1.00 86.56 427 THR A CA 1
ATOM 3444 C C . THR A 1 427 ? -40.782 -8.427 13.004 1.00 86.56 427 THR A C 1
ATOM 3446 O O . THR A 1 427 ? -40.852 -7.199 12.952 1.00 86.56 427 THR A O 1
ATOM 3449 N N . ILE A 1 428 ? -39.967 -9.042 13.865 1.00 88.50 428 ILE A N 1
ATOM 3450 C CA . ILE A 1 428 ? -38.936 -8.353 14.656 1.00 88.50 428 ILE A CA 1
ATOM 3451 C C . ILE A 1 428 ? -37.581 -8.672 14.026 1.00 88.50 428 ILE A C 1
ATOM 3453 O O . ILE A 1 428 ? -37.200 -9.843 13.963 1.00 88.50 428 ILE A O 1
ATOM 3457 N N . ARG A 1 429 ? -36.870 -7.645 13.548 1.00 87.25 429 ARG A N 1
ATOM 3458 C CA . ARG A 1 429 ? -35.645 -7.781 12.751 1.00 87.25 429 ARG A CA 1
ATOM 3459 C C . ARG A 1 429 ? -34.433 -7.161 13.436 1.00 87.25 429 ARG A C 1
ATOM 3461 O O . ARG A 1 429 ? -34.533 -6.080 14.007 1.00 87.25 429 ARG A O 1
ATOM 3468 N N . SER A 1 430 ? -33.281 -7.822 13.373 1.00 83.12 430 SER A N 1
ATOM 3469 C CA . SER A 1 430 ? -32.031 -7.281 13.917 1.00 83.12 430 SER A CA 1
ATOM 3470 C C . SER A 1 430 ? -31.499 -6.143 13.042 1.00 83.12 430 SER A C 1
ATOM 3472 O O . SER A 1 430 ? -31.405 -6.278 11.822 1.00 83.12 430 SER A O 1
ATOM 3474 N N . ALA A 1 431 ? -31.072 -5.034 13.649 1.00 82.00 431 ALA A N 1
ATOM 3475 C CA . ALA A 1 431 ? -30.440 -3.921 12.935 1.00 82.00 431 ALA A CA 1
ATOM 3476 C C . ALA A 1 431 ? -28.996 -4.225 12.476 1.00 82.00 431 ALA A C 1
ATOM 3478 O O . ALA A 1 431 ? -28.395 -3.431 11.740 1.00 82.00 431 ALA A O 1
ATOM 3479 N N . LEU A 1 432 ? -28.420 -5.346 12.928 1.00 72.44 432 LEU A N 1
ATOM 3480 C CA . LEU A 1 432 ? -27.079 -5.797 12.564 1.00 72.44 432 LEU A CA 1
ATOM 3481 C C . LEU A 1 432 ? -27.036 -6.396 11.155 1.00 72.44 432 LEU A C 1
ATOM 3483 O O . LEU A 1 432 ? -26.220 -5.971 10.339 1.00 72.44 432 LEU A O 1
ATOM 3487 N N . ASP A 1 433 ? -27.881 -7.393 10.906 1.00 67.56 433 ASP A N 1
ATOM 3488 C CA . ASP A 1 433 ? -27.847 -8.264 9.726 1.00 67.56 433 ASP A CA 1
ATOM 3489 C C . ASP A 1 433 ? -29.230 -8.460 9.075 1.00 67.56 433 ASP A C 1
ATOM 3491 O O . ASP A 1 433 ? -29.339 -9.142 8.060 1.00 67.56 433 ASP A O 1
ATOM 3495 N N . GLY A 1 434 ? -30.284 -7.837 9.615 1.00 74.81 434 GLY A N 1
ATOM 3496 C CA . GLY A 1 434 ? -31.636 -7.877 9.058 1.00 74.81 434 GLY A CA 1
ATOM 3497 C C . GLY A 1 434 ? -32.413 -9.165 9.332 1.00 74.81 434 GLY A C 1
ATOM 3498 O O . GLY A 1 434 ? -33.533 -9.293 8.836 1.00 74.81 434 GLY A O 1
ATOM 3499 N N . ARG A 1 435 ? -31.866 -10.111 10.108 1.00 75.44 435 ARG A N 1
ATOM 3500 C CA . ARG A 1 435 ? -32.530 -11.393 10.394 1.00 75.44 435 ARG A CA 1
ATOM 3501 C C . ARG A 1 435 ? -33.764 -11.235 11.277 1.00 75.44 435 ARG A C 1
ATOM 3503 O O . ARG A 1 435 ? -33.819 -10.332 12.109 1.00 75.44 435 ARG A O 1
ATOM 3510 N N . CYS A 1 436 ? -34.687 -12.185 11.175 1.00 80.88 436 CYS A N 1
ATOM 3511 C CA . CYS A 1 436 ? -35.884 -12.254 12.003 1.00 80.88 436 CYS A CA 1
ATOM 3512 C C . CYS A 1 436 ? -35.590 -12.957 13.338 1.00 80.88 436 CYS A C 1
ATOM 3514 O O . CYS A 1 436 ? -34.759 -13.863 13.397 1.00 80.88 436 CYS A O 1
ATOM 3516 N N . LEU A 1 437 ? -36.307 -12.573 14.399 1.00 82.81 437 LEU A N 1
ATOM 3517 C CA . LEU A 1 437 ? -36.214 -13.176 15.738 1.00 82.81 437 LEU A CA 1
ATOM 3518 C C . LEU A 1 437 ? -36.418 -14.706 15.728 1.00 82.81 437 LEU A C 1
ATOM 3520 O O . LEU A 1 437 ? -35.806 -15.410 16.521 1.00 82.81 437 LEU A O 1
ATOM 3524 N N . SER A 1 438 ? -37.244 -15.240 14.823 1.00 71.50 438 SER A N 1
ATOM 3525 C CA . SER A 1 438 ? -37.577 -16.674 14.802 1.00 71.50 438 SER A CA 1
ATOM 3526 C C . SER A 1 438 ? -36.695 -17.532 13.885 1.00 71.50 438 SER A C 1
ATOM 3528 O O . SER A 1 438 ? -36.552 -18.724 14.137 1.00 71.50 438 SER A O 1
ATOM 3530 N N . ILE A 1 439 ? -36.179 -16.982 12.774 1.00 66.69 439 ILE A N 1
ATOM 3531 C CA . ILE A 1 439 ? -35.572 -17.754 11.670 1.00 66.69 439 ILE A CA 1
ATOM 3532 C C . ILE A 1 439 ? -34.397 -16.985 11.046 1.00 66.69 439 ILE A C 1
ATOM 3534 O O . ILE A 1 439 ? -34.434 -15.762 10.882 1.00 66.69 439 ILE A O 1
ATOM 3538 N N . ASN A 1 440 ? -33.360 -17.722 10.639 1.00 56.44 440 ASN A N 1
ATOM 3539 C CA . ASN A 1 440 ? -32.218 -17.183 9.899 1.00 56.44 440 ASN A CA 1
ATOM 3540 C C . ASN A 1 440 ? -32.662 -16.684 8.509 1.00 56.44 440 ASN A C 1
ATOM 3542 O O . ASN A 1 440 ? -33.295 -17.424 7.765 1.00 56.44 440 ASN A O 1
ATOM 3546 N N . ASN A 1 441 ? -32.300 -15.446 8.148 1.00 57.84 441 ASN A N 1
ATOM 3547 C CA . ASN A 1 441 ? -32.559 -14.797 6.848 1.00 57.84 441 ASN A CA 1
ATOM 3548 C C . ASN A 1 441 ? -34.004 -14.390 6.495 1.00 57.84 441 ASN A C 1
ATOM 3550 O O . ASN A 1 441 ? -34.193 -13.947 5.371 1.00 57.84 441 ASN A O 1
ATOM 3554 N N . CYS A 1 442 ? -34.978 -14.457 7.412 1.00 64.44 442 CYS A N 1
ATOM 3555 C CA . CYS A 1 442 ? -36.390 -14.101 7.158 1.00 64.44 442 CYS A CA 1
ATOM 3556 C C . CYS A 1 442 ? -36.981 -14.780 5.895 1.00 64.44 442 CYS A C 1
ATOM 3558 O O . CYS A 1 442 ? -36.868 -14.251 4.791 1.00 64.44 442 CYS A O 1
ATOM 3560 N N . SER A 1 443 ? -37.615 -15.954 6.027 1.00 63.81 443 SER A N 1
ATOM 3561 C CA . SER A 1 443 ? -38.193 -16.651 4.857 1.00 63.81 443 SER A CA 1
ATOM 3562 C C . SER A 1 443 ? -39.365 -15.871 4.242 1.00 63.81 443 SER A C 1
ATOM 3564 O O . SER A 1 443 ? -40.180 -15.293 4.963 1.00 63.81 443 SER A O 1
ATOM 3566 N N . THR A 1 444 ? -39.433 -15.898 2.909 1.00 61.25 444 THR A N 1
ATOM 3567 C CA . THR A 1 444 ? -40.501 -15.340 2.066 1.00 61.25 444 THR A CA 1
ATOM 3568 C C . THR A 1 444 ? -41.586 -16.361 1.702 1.00 61.25 444 THR A C 1
ATOM 3570 O O . THR A 1 444 ? -42.504 -16.020 0.964 1.00 61.25 444 THR A O 1
ATOM 3573 N N . ASP A 1 445 ? -41.481 -17.608 2.170 1.00 58.12 445 ASP A N 1
ATOM 3574 C CA . ASP A 1 445 ? -42.441 -18.672 1.858 1.00 58.12 445 ASP A CA 1
ATOM 3575 C C . ASP A 1 445 ? -43.741 -18.469 2.652 1.00 58.12 445 ASP A C 1
ATOM 3577 O O . ASP A 1 445 ? -43.692 -18.336 3.874 1.00 58.12 445 ASP A O 1
ATOM 3581 N N . GLU A 1 446 ? -44.909 -18.497 1.996 1.00 52.56 446 GLU A N 1
ATOM 3582 C CA . GLU A 1 446 ? -46.213 -18.168 2.613 1.00 52.56 446 GLU A CA 1
ATOM 3583 C C . GLU A 1 446 ? -46.524 -18.973 3.892 1.00 52.56 446 GLU A C 1
ATOM 3585 O O . GLU A 1 446 ? -47.073 -18.430 4.850 1.00 52.56 446 GLU A O 1
ATOM 3590 N N . GLY A 1 447 ? -46.098 -20.240 3.966 1.00 52.09 447 GLY A N 1
ATOM 3591 C CA . GLY A 1 447 ? -46.254 -21.085 5.161 1.00 52.09 447 GLY A CA 1
ATOM 3592 C C . GLY A 1 447 ? -45.296 -20.759 6.319 1.00 52.09 447 GLY A C 1
ATOM 3593 O O . GLY A 1 447 ? -45.556 -21.137 7.459 1.00 52.09 447 GLY A O 1
ATOM 3594 N N . ALA A 1 448 ? -44.199 -20.042 6.058 1.00 53.81 448 ALA A N 1
ATOM 3595 C CA . ALA A 1 448 ? -43.202 -19.638 7.051 1.00 53.81 448 ALA A CA 1
ATOM 3596 C C . ALA A 1 448 ? -43.439 -18.223 7.613 1.00 53.81 448 ALA A C 1
ATOM 3598 O O . ALA A 1 448 ? -42.768 -17.841 8.577 1.00 53.81 448 ALA A O 1
ATOM 3599 N N . ILE A 1 449 ? -44.380 -17.455 7.045 1.00 60.62 449 ILE A N 1
ATOM 3600 C CA . ILE A 1 449 ? -44.682 -16.068 7.442 1.00 60.62 449 ILE A CA 1
ATOM 3601 C C . ILE A 1 449 ? -45.267 -16.012 8.862 1.00 60.62 449 ILE A C 1
ATOM 3603 O O . ILE A 1 449 ? -44.789 -15.237 9.690 1.00 60.62 449 ILE A O 1
ATOM 3607 N N . ILE A 1 450 ? -46.222 -16.891 9.194 1.00 62.31 450 ILE A N 1
ATOM 3608 C CA . ILE A 1 450 ? -46.865 -16.922 10.525 1.00 62.31 450 ILE A CA 1
ATOM 3609 C C . ILE A 1 450 ? -45.847 -17.234 11.640 1.00 62.31 450 ILE A C 1
ATOM 3611 O O . ILE A 1 450 ? -45.911 -16.675 12.736 1.00 62.31 450 ILE A O 1
ATOM 3615 N N . ASN A 1 451 ? -44.841 -18.070 11.359 1.00 65.25 451 ASN A N 1
ATOM 3616 C CA . ASN A 1 451 ? -43.817 -18.481 12.334 1.00 65.25 451 ASN A CA 1
ATOM 3617 C C . ASN A 1 451 ? -42.833 -17.355 12.701 1.00 65.25 451 ASN A C 1
ATOM 3619 O O . ASN A 1 451 ? -42.043 -17.481 13.641 1.00 65.25 451 ASN A O 1
ATOM 3623 N N . GLN A 1 452 ? -42.864 -16.249 11.961 1.00 74.31 452 GLN A N 1
ATOM 3624 C CA . GLN A 1 452 ? -41.969 -15.105 12.126 1.00 74.31 452 GLN A CA 1
ATOM 3625 C C . GLN A 1 452 ? -42.695 -13.861 12.651 1.00 74.31 452 GLN A C 1
ATOM 3627 O O . GLN A 1 452 ? -42.054 -12.833 12.881 1.00 74.31 452 GLN A O 1
ATOM 3632 N N . GLN A 1 453 ? -44.009 -13.965 12.864 1.00 84.88 453 GLN A N 1
ATOM 3633 C CA . GLN A 1 453 ? -44.870 -12.884 13.315 1.00 84.88 453 GLN A CA 1
ATOM 3634 C C . GLN A 1 453 ? -44.958 -12.810 14.837 1.00 84.88 453 GLN A C 1
ATOM 3636 O O . GLN A 1 453 ? -45.244 -13.792 15.530 1.00 84.88 453 GLN A O 1
ATOM 3641 N N . TRP A 1 454 ? -44.749 -11.601 15.347 1.00 88.69 454 TRP A N 1
ATOM 3642 C CA . TRP A 1 454 ? -44.748 -11.287 16.763 1.00 88.69 454 TRP A CA 1
ATOM 3643 C C . TRP A 1 454 ? -45.651 -10.094 17.049 1.00 88.69 454 TRP A C 1
ATOM 3645 O O . TRP A 1 454 ? -45.573 -9.045 16.403 1.00 88.69 454 TRP A O 1
ATOM 3655 N N . THR A 1 455 ? -46.480 -10.247 18.075 1.00 88.12 455 THR A N 1
ATOM 3656 C CA . THR A 1 455 ? -47.298 -9.161 18.613 1.00 88.12 455 THR A CA 1
ATOM 3657 C C . THR A 1 455 ? -46.606 -8.604 19.846 1.00 88.12 455 THR A C 1
ATOM 3659 O O . THR A 1 455 ? -46.369 -9.339 20.805 1.00 88.12 455 THR A O 1
ATOM 3662 N N . VAL A 1 456 ? -46.275 -7.314 19.826 1.00 87.12 456 VAL A N 1
ATOM 3663 C CA . VAL A 1 456 ? -45.695 -6.613 20.977 1.00 87.12 456 VAL A CA 1
ATOM 3664 C C . VAL A 1 456 ? -46.830 -5.943 21.747 1.00 87.12 456 VAL A C 1
ATOM 3666 O O . VAL A 1 456 ? -47.441 -4.994 21.259 1.00 87.12 456 VAL A O 1
ATOM 3669 N N . SER A 1 457 ? -47.146 -6.454 22.937 1.00 84.88 457 SER A N 1
ATOM 3670 C CA . SER A 1 457 ? -48.182 -5.888 23.803 1.00 84.88 457 SER A CA 1
ATOM 3671 C C . SER A 1 457 ? -47.584 -4.807 24.695 1.00 84.88 457 SER A C 1
ATOM 3673 O O . SER A 1 457 ? -46.772 -5.097 25.570 1.00 84.88 457 SER A O 1
ATOM 3675 N N . SER A 1 458 ? -48.007 -3.555 24.516 1.00 78.19 458 SER A N 1
ATOM 3676 C CA . 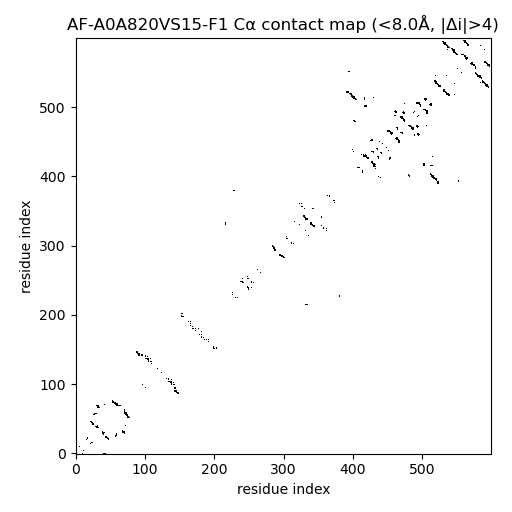SER A 1 458 ? -47.589 -2.442 25.380 1.00 78.19 458 SER A CA 1
ATOM 3677 C C . SER A 1 458 ? -48.241 -2.475 26.767 1.00 78.19 458 SER A C 1
ATOM 3679 O O . SER A 1 458 ? -47.666 -1.936 27.709 1.00 78.19 458 SER A O 1
ATOM 3681 N N . ALA A 1 459 ? -49.405 -3.122 26.909 1.00 80.44 459 ALA A N 1
ATOM 3682 C CA . ALA A 1 459 ? -50.145 -3.205 28.170 1.00 80.44 459 ALA A CA 1
ATOM 3683 C C . ALA A 1 459 ? -49.464 -4.136 29.185 1.00 80.44 459 ALA A C 1
ATOM 3685 O O . ALA A 1 459 ? -49.302 -3.777 30.347 1.00 80.44 459 ALA A O 1
ATOM 3686 N N . ASP A 1 460 ? -49.025 -5.310 28.725 1.00 86.69 460 ASP A N 1
ATOM 3687 C CA . ASP A 1 460 ? -48.411 -6.335 29.579 1.00 86.69 460 ASP A CA 1
ATOM 3688 C C . ASP A 1 460 ? -46.903 -6.496 29.337 1.00 86.69 460 ASP A C 1
ATOM 3690 O O . ASP A 1 460 ? -46.258 -7.311 29.998 1.00 86.69 460 ASP A O 1
ATOM 3694 N N . GLN A 1 461 ? -46.339 -5.731 28.396 1.00 90.69 461 GLN A N 1
ATOM 3695 C CA . GLN A 1 461 ? -44.931 -5.779 27.981 1.00 90.69 461 GLN A CA 1
ATOM 3696 C C . GLN A 1 461 ? -44.497 -7.153 27.448 1.00 90.69 461 GLN A C 1
ATOM 3698 O O . GLN A 1 461 ? -43.331 -7.513 27.532 1.00 90.69 461 GLN A O 1
ATOM 3703 N N . THR A 1 462 ? -45.413 -7.950 26.900 1.00 91.38 462 THR A N 1
ATOM 3704 C CA . THR A 1 462 ? -45.104 -9.282 26.364 1.00 91.38 462 THR A CA 1
ATOM 3705 C C . THR A 1 462 ? -44.856 -9.248 24.856 1.00 91.38 462 THR A C 1
ATOM 3707 O O . THR A 1 462 ? -45.453 -8.458 24.122 1.00 91.38 462 THR A O 1
ATOM 3710 N N . ILE A 1 463 ? -43.985 -10.140 24.378 1.00 91.81 463 ILE A N 1
ATOM 3711 C CA . ILE A 1 463 ? -43.761 -10.399 22.949 1.00 91.81 463 ILE A CA 1
ATOM 3712 C C . ILE A 1 463 ? -44.344 -11.782 22.646 1.00 91.81 463 ILE A C 1
ATOM 3714 O O . ILE A 1 463 ? -43.831 -12.787 23.135 1.00 91.81 463 ILE A O 1
ATOM 3718 N N . VAL A 1 464 ? -45.443 -11.838 21.892 1.00 90.75 464 VAL A N 1
ATOM 3719 C CA . VAL A 1 464 ? -46.250 -13.055 21.690 1.00 90.75 464 VAL A CA 1
ATOM 3720 C C . VAL A 1 464 ? -46.099 -13.569 20.265 1.00 90.75 464 VAL A C 1
ATOM 3722 O O . VAL A 1 464 ? -46.317 -12.819 19.313 1.00 90.75 464 VAL A O 1
ATOM 3725 N N . SER A 1 465 ? -45.751 -14.846 20.110 1.00 87.25 465 SER A N 1
ATOM 3726 C CA . SER A 1 465 ? -45.678 -15.500 18.802 1.00 87.25 465 SER A CA 1
ATOM 3727 C C . SER A 1 465 ? -47.082 -15.709 18.237 1.00 87.25 465 SER A C 1
ATOM 3729 O O . SER A 1 465 ? -47.924 -16.333 18.885 1.00 87.25 465 SER A O 1
ATOM 3731 N N . GLN A 1 466 ? -47.340 -15.227 17.020 1.00 84.88 466 GLN A N 1
ATOM 3732 C CA . GLN A 1 466 ? -48.642 -15.411 16.365 1.00 84.88 466 GLN A CA 1
ATOM 3733 C C . GLN A 1 466 ? -48.885 -16.859 15.910 1.00 84.88 466 GLN A C 1
ATOM 3735 O O . GLN A 1 466 ? -50.031 -17.261 15.743 1.00 84.88 466 GLN A O 1
ATOM 3740 N N . MET A 1 467 ? -47.830 -17.668 15.792 1.00 80.94 467 MET A N 1
ATOM 3741 C CA . MET A 1 467 ? -47.916 -19.085 15.425 1.00 80.94 467 MET A CA 1
ATOM 3742 C C . MET A 1 467 ? -48.602 -19.949 16.486 1.00 80.94 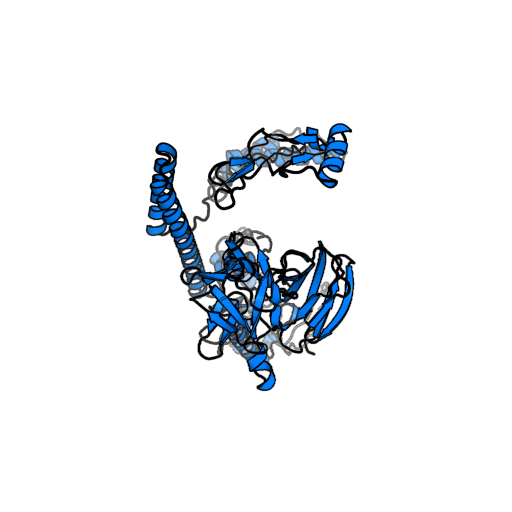467 MET A C 1
ATOM 3744 O O . MET A 1 467 ? -49.356 -20.857 16.152 1.00 80.94 467 MET A O 1
ATOM 3748 N N . ASN A 1 468 ? -48.291 -19.731 17.763 1.00 82.50 468 ASN A N 1
ATOM 3749 C CA . ASN A 1 468 ? -48.713 -20.631 18.841 1.00 82.50 468 ASN A CA 1
ATOM 3750 C C . ASN A 1 468 ? -49.245 -19.907 20.087 1.00 82.50 468 ASN A C 1
ATOM 3752 O O . ASN A 1 468 ? -49.531 -20.561 21.089 1.00 82.50 468 ASN A O 1
ATOM 3756 N N . GLY A 1 469 ? -49.345 -18.573 20.054 1.00 86.38 469 GLY A N 1
ATOM 3757 C CA . GLY A 1 469 ? -49.838 -17.753 21.162 1.00 86.38 469 GLY A CA 1
ATOM 3758 C C . GLY A 1 469 ? -48.935 -17.736 22.400 1.00 86.38 469 GLY A C 1
ATOM 3759 O O . GLY A 1 469 ? -49.359 -17.265 23.454 1.00 86.38 469 GLY A O 1
ATOM 3760 N N . LYS A 1 470 ? -47.707 -18.264 22.316 1.00 89.94 470 LYS A N 1
ATOM 3761 C CA . LYS A 1 470 ? -46.762 -18.314 23.439 1.00 89.94 470 LYS A CA 1
ATOM 3762 C C . LYS A 1 470 ? -45.931 -17.036 23.530 1.00 89.94 470 LYS A C 1
ATOM 3764 O O . LYS A 1 470 ? -45.614 -16.406 22.522 1.00 89.94 470 LYS A O 1
ATOM 3769 N N . CYS A 1 471 ? -45.545 -16.683 24.750 1.00 91.69 471 CYS A N 1
ATOM 3770 C CA . CYS A 1 471 ? -44.721 -15.521 25.049 1.00 91.69 471 CYS A CA 1
ATOM 3771 C C . CYS A 1 471 ? -43.234 -15.858 24.920 1.00 91.69 471 CYS A C 1
ATOM 3773 O O . CYS A 1 471 ? -42.796 -16.937 25.332 1.00 91.69 471 CYS A O 1
ATOM 3775 N N . LEU A 1 472 ? -42.456 -14.915 24.387 1.00 91.44 472 LEU A N 1
ATOM 3776 C CA . LEU A 1 472 ? -41.000 -14.940 24.450 1.00 91.44 472 LEU A CA 1
ATOM 3777 C C . LEU A 1 472 ? -40.569 -14.902 25.918 1.00 91.44 472 LEU A C 1
ATOM 3779 O O . LEU A 1 472 ? -40.958 -14.005 26.666 1.00 91.44 472 LEU A O 1
ATOM 3783 N N . ASN A 1 473 ? -39.771 -15.878 26.320 1.00 89.94 473 ASN A N 1
ATOM 3784 C CA . ASN A 1 473 ? -39.372 -16.102 27.695 1.00 89.94 473 ASN A CA 1
ATOM 3785 C C . ASN A 1 473 ? -37.846 -16.199 27.798 1.00 89.94 473 ASN A C 1
ATOM 3787 O O . ASN A 1 473 ? -37.204 -16.866 26.987 1.00 89.94 473 ASN A O 1
ATOM 3791 N N . PHE A 1 474 ? -37.276 -15.569 28.820 1.00 88.75 474 PHE A N 1
ATOM 3792 C CA . PHE A 1 474 ? -35.880 -15.749 29.202 1.00 88.75 474 PHE A CA 1
ATOM 3793 C C . PHE A 1 474 ? -35.710 -17.034 30.030 1.00 88.75 474 PHE A C 1
ATOM 3795 O O . PHE A 1 474 ? -36.361 -17.212 31.063 1.00 88.75 474 PHE A O 1
ATOM 3802 N N . ASN A 1 475 ? -34.865 -17.964 29.571 1.00 80.00 475 ASN A N 1
ATOM 3803 C CA . ASN A 1 475 ? -34.693 -19.262 30.220 1.00 80.00 475 ASN A CA 1
ATOM 3804 C C . ASN A 1 475 ? -33.608 -19.217 31.307 1.00 80.00 475 ASN A C 1
ATOM 3806 O O . ASN A 1 475 ? -32.430 -19.383 31.023 1.00 80.00 475 ASN A O 1
ATOM 3810 N N . GLN A 1 476 ? -34.004 -19.098 32.574 1.00 70.38 476 GLN A N 1
ATOM 3811 C CA . GLN A 1 476 ? -33.062 -19.048 33.700 1.00 70.38 476 GLN A CA 1
ATOM 3812 C C . GLN A 1 476 ? -32.233 -20.337 33.887 1.00 70.38 476 GLN A C 1
ATOM 3814 O O . GLN A 1 476 ? -31.144 -20.294 34.456 1.00 70.38 476 GLN A O 1
ATOM 3819 N N . GLN A 1 477 ? -32.734 -21.496 33.445 1.00 59.53 477 GLN A N 1
ATOM 3820 C CA . GLN A 1 477 ? -32.141 -22.787 33.800 1.00 59.53 477 GLN A CA 1
ATOM 3821 C C . GLN A 1 477 ? -31.080 -23.286 32.818 1.00 59.53 477 GLN A C 1
ATOM 3823 O O . GLN A 1 477 ? -30.323 -24.184 33.179 1.00 59.53 477 GLN A O 1
ATOM 3828 N N . HIS A 1 478 ? -31.049 -22.805 31.572 1.00 58.09 478 HIS A N 1
ATOM 3829 C CA . HIS A 1 478 ? -30.209 -23.394 30.511 1.00 58.09 478 HIS A CA 1
ATOM 3830 C C . HIS A 1 478 ? -29.255 -22.383 29.858 1.00 58.09 478 HIS A C 1
ATOM 3832 O O . HIS A 1 478 ? -28.775 -22.622 28.758 1.00 58.09 478 HIS A O 1
ATOM 3838 N N . GLY A 1 479 ? -28.951 -21.271 30.533 1.00 62.22 479 GLY A N 1
ATOM 3839 C CA . GLY A 1 479 ? -28.038 -20.238 30.030 1.00 62.22 479 GLY A CA 1
ATOM 3840 C C . GLY A 1 479 ? -28.775 -19.005 29.502 1.00 62.22 479 GLY A C 1
ATOM 3841 O O . GLY A 1 479 ? -29.970 -18.866 29.731 1.00 62.22 479 GLY A O 1
ATOM 3842 N N . PRO A 1 480 ? -28.104 -18.078 28.802 1.00 74.25 480 PRO A N 1
ATOM 3843 C CA . PRO A 1 480 ? -28.665 -16.769 28.465 1.00 74.25 480 PRO A CA 1
ATOM 3844 C C . PRO A 1 480 ? -29.742 -16.810 27.357 1.00 74.25 480 PRO A C 1
ATOM 3846 O O . PRO A 1 480 ? -30.069 -15.782 26.772 1.00 74.25 480 PRO A O 1
ATOM 3849 N N . HIS A 1 481 ? -30.283 -17.979 27.023 1.00 80.50 481 HIS A N 1
ATOM 3850 C CA . HIS A 1 481 ? -31.106 -18.192 25.836 1.00 80.50 481 HIS A CA 1
ATOM 3851 C C . HIS A 1 481 ? -32.568 -17.793 26.053 1.00 80.50 481 HIS A C 1
ATOM 3853 O O . HIS A 1 481 ? -33.094 -17.781 27.171 1.00 80.50 481 HIS A O 1
ATOM 3859 N N . VAL A 1 482 ? -33.244 -17.512 24.940 1.00 84.88 482 VAL A N 1
ATOM 3860 C CA . VAL A 1 482 ? -34.687 -17.268 24.909 1.00 84.88 482 VAL A CA 1
ATOM 3861 C C . VAL A 1 482 ? -35.433 -18.455 24.312 1.00 84.88 482 VAL A C 1
ATOM 3863 O O . VAL A 1 482 ? -34.944 -19.138 23.415 1.00 84.88 482 VAL A O 1
ATOM 3866 N N . ASN A 1 483 ? -36.636 -18.708 24.809 1.00 84.88 483 ASN A N 1
ATOM 3867 C CA . ASN A 1 483 ? -37.555 -19.719 24.295 1.00 84.88 483 ASN A CA 1
ATOM 3868 C C . ASN A 1 483 ? -38.990 -19.168 24.255 1.00 84.88 483 ASN A C 1
ATOM 3870 O O . ASN A 1 483 ? -39.225 -18.006 24.579 1.00 84.88 483 ASN A O 1
ATOM 3874 N N . THR A 1 484 ? -39.963 -19.980 23.830 1.00 87.50 484 THR A N 1
ATOM 3875 C CA . THR A 1 484 ? -41.388 -19.613 23.895 1.00 87.50 484 THR A CA 1
ATOM 3876 C C . THR A 1 484 ? -42.126 -20.492 24.900 1.00 87.50 484 THR A C 1
ATOM 3878 O O . THR A 1 484 ? -42.070 -21.720 24.827 1.00 87.50 484 THR A O 1
ATOM 3881 N N . LEU A 1 485 ? -42.833 -19.872 25.847 1.00 87.62 485 LEU A N 1
ATOM 3882 C CA . LEU A 1 485 ? -43.607 -20.550 26.893 1.00 87.62 485 LEU A CA 1
ATOM 3883 C C . LEU A 1 485 ? -45.010 -19.954 27.017 1.00 87.62 485 LEU A C 1
ATOM 3885 O O . LEU A 1 485 ? -45.291 -18.865 26.520 1.00 87.62 485 LEU A O 1
ATOM 3889 N N . THR A 1 486 ? -45.910 -20.676 27.683 1.00 91.31 486 THR A N 1
ATOM 3890 C CA . THR A 1 486 ? -47.251 -20.167 27.994 1.00 91.31 486 THR A CA 1
ATOM 3891 C C . THR A 1 486 ? -47.145 -18.829 28.725 1.00 91.31 486 THR A C 1
ATOM 3893 O O . THR A 1 486 ? -46.351 -18.683 29.658 1.00 91.31 486 THR A O 1
ATOM 3896 N N . CYS A 1 487 ? -47.926 -17.849 28.276 1.00 90.31 487 CYS A N 1
ATOM 3897 C CA . CYS A 1 487 ? -47.893 -16.498 28.814 1.00 90.31 487 CYS A CA 1
ATOM 3898 C C . CYS A 1 487 ? -48.369 -16.470 30.273 1.00 90.31 487 CYS A C 1
ATOM 3900 O O . CYS A 1 487 ? -49.536 -16.734 30.550 1.00 90.31 487 CYS A O 1
ATOM 3902 N N . ASN A 1 488 ? -47.478 -16.121 31.197 1.00 90.06 488 ASN A N 1
ATOM 3903 C CA . ASN A 1 488 ? -47.767 -15.921 32.619 1.00 90.06 488 ASN A CA 1
ATOM 3904 C C . ASN A 1 488 ? -47.474 -14.483 33.091 1.00 90.06 488 ASN A C 1
ATOM 3906 O O . ASN A 1 488 ? -47.744 -14.160 34.245 1.00 90.06 488 ASN A O 1
ATOM 3910 N N . LYS A 1 489 ? -46.945 -13.629 32.197 1.00 87.31 489 LYS A N 1
ATOM 3911 C CA . LYS A 1 489 ? -46.656 -12.198 32.418 1.00 87.31 489 LYS A CA 1
ATOM 3912 C C . LYS A 1 489 ? -45.689 -11.913 33.576 1.00 87.31 489 LYS A C 1
ATOM 3914 O O . LYS A 1 489 ? -45.666 -10.800 34.094 1.00 87.31 489 LYS A O 1
ATOM 3919 N N . GLN A 1 490 ? -44.894 -12.898 33.989 1.00 87.38 490 GLN A N 1
ATOM 3920 C CA . GLN A 1 490 ? -43.836 -12.690 34.978 1.00 87.38 490 GLN A CA 1
ATOM 3921 C C . GLN A 1 490 ? -42.653 -11.928 34.370 1.00 87.38 490 GLN A C 1
ATOM 3923 O O . GLN A 1 490 ? -42.527 -11.837 33.150 1.00 87.38 490 GLN A O 1
ATOM 3928 N N . ASP A 1 491 ? -41.750 -11.425 35.215 1.00 86.75 491 ASP A N 1
ATOM 3929 C CA . ASP A 1 491 ? -40.634 -10.558 34.803 1.00 86.75 491 ASP A CA 1
ATOM 3930 C C . ASP A 1 491 ? -39.730 -11.165 33.706 1.00 86.75 491 ASP A C 1
ATOM 3932 O O . ASP A 1 491 ? -39.134 -10.426 32.926 1.00 86.75 491 ASP A O 1
ATOM 3936 N N . TYR A 1 492 ? -39.670 -12.497 33.591 1.00 89.00 492 TYR A N 1
ATOM 3937 C CA . TYR A 1 492 ? -38.924 -13.227 32.552 1.00 89.00 492 TYR A CA 1
ATOM 3938 C C . TYR A 1 492 ? -39.617 -13.289 31.179 1.00 89.00 492 TYR A C 1
ATOM 3940 O O . TYR A 1 492 ? -39.019 -13.748 30.206 1.00 89.00 492 TYR A O 1
ATOM 3948 N N . GLN A 1 493 ? -40.866 -12.835 31.088 1.00 92.19 493 GLN A N 1
ATOM 3949 C CA . GLN A 1 493 ? -41.644 -12.722 29.849 1.00 92.19 493 GLN A CA 1
ATOM 3950 C C . GLN A 1 493 ? -41.966 -11.268 29.484 1.00 92.19 493 GLN A C 1
ATOM 3952 O O . GLN A 1 493 ? -42.637 -11.022 28.477 1.00 92.19 493 GLN A O 1
ATOM 3957 N N . GLN A 1 494 ? -41.512 -10.312 30.299 1.00 92.19 494 GLN A N 1
ATOM 3958 C CA . GLN A 1 494 ? -41.745 -8.889 30.091 1.00 92.19 494 GLN A CA 1
ATOM 3959 C C . GLN A 1 494 ? -40.510 -8.224 29.481 1.00 92.19 494 GLN A C 1
ATOM 3961 O O . GLN A 1 494 ? -39.416 -8.267 30.041 1.00 92.19 494 GLN A O 1
ATOM 3966 N N . TRP A 1 495 ? -40.705 -7.590 28.329 1.00 92.94 495 TRP A N 1
ATOM 3967 C CA . TRP A 1 495 ? -39.680 -7.003 27.482 1.00 92.94 495 TRP A CA 1
ATOM 3968 C C . TRP A 1 495 ? -39.996 -5.528 27.225 1.00 92.94 495 TRP A C 1
ATOM 3970 O O . TRP A 1 495 ? -41.020 -5.171 26.644 1.00 92.94 495 TRP A O 1
ATOM 3980 N N . LEU A 1 496 ? -39.091 -4.657 27.653 1.00 91.00 496 LEU A N 1
ATOM 3981 C CA . LEU A 1 496 ? -39.170 -3.214 27.491 1.00 91.00 496 LEU A CA 1
ATOM 3982 C C . LEU A 1 496 ? -38.543 -2.813 26.157 1.00 91.00 496 LEU A C 1
ATOM 3984 O O . LEU A 1 496 ? -37.334 -2.948 25.960 1.00 91.00 496 LEU A O 1
ATOM 3988 N N . TRP A 1 497 ? -39.367 -2.294 25.249 1.00 88.50 497 TRP A N 1
ATOM 3989 C CA . TRP A 1 497 ? -38.901 -1.740 23.983 1.00 88.50 497 TRP A CA 1
ATOM 3990 C C . TRP A 1 497 ? -38.496 -0.277 24.156 1.00 88.50 497 TRP A C 1
ATOM 3992 O O . TRP A 1 497 ? -39.323 0.564 24.511 1.00 88.50 497 TRP A O 1
ATOM 4002 N N . ASN A 1 498 ? -37.244 0.056 23.857 1.00 85.38 498 ASN A N 1
ATOM 4003 C CA . ASN A 1 498 ? -36.786 1.438 23.825 1.00 85.38 498 ASN A CA 1
ATOM 4004 C C . ASN A 1 498 ? -36.723 1.938 22.377 1.00 85.38 498 ASN A C 1
ATOM 4006 O O . ASN A 1 498 ? -35.827 1.595 21.610 1.00 85.38 498 ASN A O 1
ATOM 4010 N N . ALA A 1 499 ? -37.684 2.782 22.002 1.00 77.94 499 ALA A N 1
ATOM 4011 C CA . ALA A 1 499 ? -37.786 3.320 20.647 1.00 77.94 499 ALA A CA 1
ATOM 4012 C C . ALA A 1 499 ? -36.653 4.300 20.276 1.00 77.94 499 ALA A C 1
ATOM 4014 O O . ALA A 1 499 ? -36.422 4.529 19.093 1.00 77.94 499 ALA A O 1
ATOM 4015 N N . ILE A 1 500 ? -35.947 4.877 21.260 1.00 77.19 500 ILE A N 1
ATOM 4016 C CA . ILE A 1 500 ? -34.882 5.866 21.023 1.00 77.19 500 ILE A CA 1
ATOM 4017 C C . ILE A 1 500 ? -33.581 5.175 20.606 1.00 77.19 500 ILE A C 1
ATOM 4019 O O . ILE A 1 500 ? -32.922 5.614 19.666 1.00 77.19 500 ILE A O 1
ATOM 4023 N N . ASP A 1 501 ? -33.197 4.111 21.316 1.00 84.06 501 ASP A N 1
ATOM 4024 C CA . ASP A 1 501 ? -31.950 3.386 21.054 1.00 84.06 501 ASP A CA 1
ATOM 4025 C C . ASP A 1 501 ? -32.153 2.069 20.292 1.00 84.06 501 ASP A C 1
ATOM 4027 O O . ASP A 1 501 ? -31.163 1.481 19.868 1.00 84.06 501 ASP A O 1
ATOM 4031 N N . GLY A 1 502 ? -33.401 1.637 20.078 1.00 86.69 502 GLY A N 1
ATOM 4032 C CA . GLY A 1 502 ? -33.768 0.419 19.356 1.00 86.69 502 GLY A CA 1
ATOM 4033 C C . GLY A 1 502 ? -33.589 -0.872 20.158 1.00 86.69 502 GLY A C 1
ATOM 4034 O O . GLY A 1 502 ? -33.627 -1.945 19.564 1.00 86.69 502 GLY A O 1
ATOM 4035 N N . THR A 1 503 ? -33.346 -0.807 21.470 1.00 90.94 503 THR A N 1
ATOM 4036 C CA . THR A 1 503 ? -33.084 -1.999 22.293 1.00 90.94 503 THR A CA 1
ATOM 4037 C C . THR A 1 503 ? -34.359 -2.656 22.821 1.00 90.94 503 THR A C 1
ATOM 4039 O O . THR A 1 503 ? -35.333 -1.982 23.155 1.00 90.94 503 THR A O 1
ATOM 4042 N N . ILE A 1 504 ? -34.333 -3.987 22.941 1.00 92.75 504 ILE A N 1
ATOM 4043 C CA . ILE A 1 504 ? -35.353 -4.781 23.643 1.00 92.75 504 ILE A CA 1
ATOM 4044 C C . ILE A 1 504 ? -34.713 -5.294 24.929 1.00 92.75 504 ILE A C 1
ATOM 4046 O O . ILE A 1 504 ? -33.725 -6.025 24.855 1.00 92.75 504 ILE A O 1
ATOM 4050 N N . ARG A 1 505 ? -35.239 -4.910 26.094 1.00 92.38 505 ARG A N 1
ATOM 4051 C CA . ARG A 1 505 ? -34.626 -5.214 27.397 1.00 92.38 505 ARG A CA 1
ATOM 4052 C C . ARG A 1 505 ? -35.524 -6.095 28.249 1.00 92.38 505 ARG A C 1
ATOM 4054 O O . ARG A 1 505 ? -36.698 -5.777 28.398 1.00 92.38 505 ARG A O 1
ATOM 4061 N N . ILE A 1 506 ? -34.999 -7.170 28.828 1.00 91.75 506 ILE A N 1
ATOM 4062 C CA . ILE A 1 506 ? -35.779 -7.988 29.761 1.00 91.75 506 ILE A CA 1
ATOM 4063 C C . ILE A 1 506 ? -36.028 -7.200 31.053 1.00 91.75 506 ILE A C 1
ATOM 4065 O O . ILE A 1 506 ? -35.138 -6.514 31.557 1.00 91.75 506 ILE A O 1
ATOM 4069 N N . LYS A 1 507 ? -37.241 -7.284 31.604 1.00 89.38 507 LYS A N 1
ATOM 4070 C CA . LYS A 1 507 ? -37.615 -6.567 32.829 1.00 89.38 507 LYS A CA 1
ATOM 4071 C C . LYS A 1 507 ? -36.869 -7.075 34.066 1.00 89.38 507 LYS A C 1
ATOM 4073 O O . LYS A 1 507 ? -36.590 -6.284 34.959 1.00 89.38 507 LYS A O 1
ATOM 4078 N N . HIS A 1 508 ? -36.535 -8.366 34.101 1.00 86.81 508 HIS A N 1
ATOM 4079 C CA . HIS A 1 508 ? -35.882 -9.012 35.240 1.00 86.81 508 HIS A CA 1
ATOM 4080 C C . HIS A 1 508 ? -34.586 -8.319 35.698 1.00 86.81 508 HIS A C 1
ATOM 4082 O O . HIS A 1 508 ? -34.442 -8.016 36.879 1.00 86.81 508 HIS A O 1
ATOM 4088 N N . ASP A 1 509 ? -33.651 -8.066 34.779 1.00 84.81 509 ASP A N 1
ATOM 4089 C CA . ASP A 1 509 ? -32.327 -7.508 35.095 1.00 84.81 509 ASP A CA 1
ATOM 4090 C C . ASP A 1 509 ? -31.885 -6.377 34.144 1.00 84.81 509 ASP A C 1
ATOM 4092 O O . ASP A 1 509 ? -30.773 -5.856 34.253 1.00 84.81 509 ASP A O 1
ATOM 4096 N N . GLY A 1 510 ? -32.756 -5.964 33.216 1.00 86.19 510 GLY A N 1
ATOM 4097 C CA . GLY A 1 510 ? -32.504 -4.867 32.285 1.00 86.19 510 GLY A CA 1
ATOM 4098 C C . GLY A 1 510 ? -31.527 -5.196 31.154 1.00 86.19 510 GLY A C 1
ATOM 4099 O O . GLY A 1 510 ? -31.127 -4.281 30.426 1.00 86.19 510 GLY A O 1
ATOM 4100 N N . GLN A 1 511 ? -31.130 -6.460 30.991 1.00 88.62 511 GLN A N 1
ATOM 4101 C CA . GLN A 1 511 ? -30.254 -6.895 29.906 1.00 88.62 511 GLN A CA 1
ATOM 4102 C C . GLN A 1 511 ? -30.960 -6.871 28.545 1.00 88.62 511 GLN A C 1
ATOM 4104 O O . GLN A 1 511 ? -32.180 -6.970 28.443 1.00 88.62 511 GLN A O 1
ATOM 4109 N N . CYS A 1 512 ? -30.179 -6.734 27.477 1.00 90.25 512 CYS A N 1
ATOM 4110 C CA . CYS A 1 512 ? -30.665 -6.592 26.114 1.00 90.25 512 CYS A CA 1
ATOM 4111 C C . CYS A 1 512 ? -30.753 -7.941 25.399 1.00 90.25 512 CYS A C 1
ATOM 4113 O O . CYS A 1 512 ? -29.827 -8.752 25.459 1.00 90.25 512 CYS A O 1
ATOM 4115 N N . LEU A 1 513 ? -31.823 -8.123 24.630 1.00 89.06 513 LEU A N 1
ATOM 4116 C CA . LEU A 1 513 ? -31.904 -9.158 23.610 1.00 89.06 513 LEU A CA 1
ATOM 4117 C C . LEU A 1 513 ? -30.835 -8.885 22.543 1.00 89.06 513 LEU A C 1
ATOM 4119 O O . LEU A 1 513 ? -30.784 -7.795 21.966 1.00 89.06 513 LEU A O 1
ATOM 4123 N N . THR A 1 514 ? -29.967 -9.853 22.283 1.00 83.06 514 THR A N 1
ATOM 4124 C CA . THR A 1 514 ? -28.802 -9.692 21.412 1.00 83.06 514 THR A CA 1
ATOM 4125 C C . THR A 1 514 ? -28.584 -10.913 20.530 1.00 83.06 514 THR A C 1
ATOM 4127 O O . THR A 1 514 ? -28.994 -12.025 20.861 1.00 83.06 514 THR A O 1
ATOM 4130 N N . VAL A 1 515 ? -27.895 -10.702 19.410 1.00 75.38 515 VAL A N 1
ATOM 4131 C CA . VAL A 1 515 ? -27.398 -11.778 18.546 1.00 75.38 515 VAL A CA 1
ATOM 4132 C C . VAL A 1 515 ? -25.966 -12.129 18.963 1.00 75.38 515 VAL A C 1
ATOM 4134 O O . VAL A 1 515 ? -25.065 -11.288 18.849 1.00 75.38 515 VAL A O 1
ATOM 4137 N N . LEU A 1 516 ? -25.732 -13.362 19.435 1.00 65.50 516 LEU A N 1
ATOM 4138 C CA . LEU A 1 516 ? -24.376 -13.849 19.718 1.00 65.50 516 LEU A CA 1
ATOM 4139 C C . LEU A 1 516 ? -23.613 -14.082 18.415 1.00 65.50 516 LEU A C 1
ATOM 4141 O O . LEU A 1 516 ? -24.105 -14.739 17.503 1.00 65.50 516 LEU A O 1
ATOM 4145 N N . GLN A 1 517 ? -22.386 -13.562 18.349 1.00 60.44 517 GLN A N 1
ATOM 4146 C CA . GLN A 1 517 ? -21.421 -13.916 17.307 1.00 60.44 517 GLN A CA 1
ATOM 4147 C C . GLN A 1 517 ? -20.454 -14.939 17.876 1.00 60.44 517 GLN A C 1
ATOM 4149 O O . GLN A 1 517 ? -19.420 -14.574 18.439 1.00 60.44 517 GLN A O 1
ATOM 4154 N N . GLU A 1 518 ? -20.801 -16.211 17.747 1.00 65.75 518 GLU A N 1
ATOM 4155 C CA . GLU A 1 518 ? -19.910 -17.270 18.203 1.00 65.75 518 GLU A CA 1
ATOM 4156 C C . GLU A 1 518 ? -18.932 -17.705 17.113 1.00 65.75 518 GLU A C 1
ATOM 4158 O O . GLU A 1 518 ? -17.833 -18.121 17.439 1.00 65.75 518 GLU A O 1
ATOM 4163 N N . LEU A 1 519 ? -19.247 -17.525 15.827 1.00 70.25 519 LEU A N 1
ATOM 4164 C CA . LEU A 1 519 ? -18.353 -17.875 14.717 1.00 70.25 519 LEU A CA 1
ATOM 4165 C C . LEU A 1 519 ? -18.084 -16.643 13.843 1.00 70.25 519 LEU A C 1
ATOM 4167 O O . LEU A 1 519 ? -19.013 -16.031 13.308 1.00 70.25 519 LEU A O 1
ATOM 4171 N N . GLU A 1 520 ? -16.810 -16.271 13.696 1.00 72.56 520 GLU A N 1
ATOM 4172 C CA . GLU A 1 520 ? -16.382 -15.076 12.961 1.00 72.56 520 GLU A CA 1
ATOM 4173 C C . GLU A 1 520 ? -15.513 -15.438 11.746 1.00 72.56 520 GLU A C 1
ATOM 4175 O O . GLU A 1 520 ? -14.628 -16.291 11.824 1.00 72.56 520 GLU A O 1
ATOM 4180 N N . VAL A 1 521 ? -15.722 -14.725 10.635 1.00 74.88 521 VAL A N 1
ATOM 4181 C CA . VAL A 1 521 ? -14.854 -14.754 9.450 1.00 74.88 521 VAL A CA 1
ATOM 4182 C C . VAL A 1 521 ? -14.236 -13.370 9.278 1.00 74.88 521 VAL A C 1
ATOM 4184 O O . VAL A 1 521 ? -14.939 -12.360 9.231 1.00 74.88 521 VAL A O 1
ATOM 4187 N N . TRP A 1 522 ? -12.910 -13.304 9.210 1.00 75.06 522 TRP A N 1
ATOM 4188 C CA . TRP A 1 522 ? -12.172 -12.063 8.978 1.00 75.06 522 TRP A CA 1
ATOM 4189 C C . TRP A 1 522 ? -11.375 -12.173 7.699 1.00 75.06 522 TRP A C 1
ATOM 4191 O O . TRP A 1 522 ? -10.824 -13.231 7.406 1.00 75.06 522 TRP A O 1
ATOM 4201 N N . THR A 1 523 ? -11.275 -11.077 6.957 1.00 74.19 523 THR A N 1
ATOM 4202 C CA . THR A 1 523 ? -10.619 -11.086 5.652 1.00 74.19 523 THR A CA 1
ATOM 4203 C C . THR A 1 523 ? -9.717 -9.875 5.482 1.00 74.19 523 THR A C 1
ATOM 4205 O O . THR A 1 523 ? -9.962 -8.807 6.048 1.00 74.19 523 THR A O 1
ATOM 4208 N N . SER A 1 524 ? -8.645 -10.047 4.715 1.00 71.12 524 SER A N 1
ATOM 4209 C CA . SER A 1 524 ? -7.791 -8.954 4.271 1.00 71.12 524 SER A CA 1
ATOM 4210 C C . SER A 1 524 ? -7.189 -9.280 2.906 1.00 71.12 524 SER A C 1
ATOM 4212 O O . SER A 1 524 ? -6.578 -10.342 2.761 1.00 71.12 524 SER A O 1
ATOM 4214 N N . PRO A 1 525 ? -7.254 -8.357 1.932 1.00 72.50 525 PRO A N 1
ATOM 4215 C CA . PRO A 1 525 ? -6.620 -8.563 0.640 1.00 72.50 525 PRO A CA 1
ATOM 4216 C C . PRO A 1 525 ? -5.094 -8.574 0.776 1.00 72.50 525 PRO A C 1
ATOM 4218 O O . PRO A 1 525 ? -4.518 -7.862 1.606 1.00 72.50 525 PRO A O 1
ATOM 4221 N N . LEU A 1 526 ? -4.442 -9.378 -0.058 1.00 67.62 526 LEU A N 1
ATOM 4222 C CA . LEU A 1 526 ? -2.991 -9.481 -0.182 1.00 67.62 526 LEU A CA 1
ATOM 4223 C C . LEU A 1 526 ? -2.514 -8.842 -1.495 1.00 67.62 526 LEU A C 1
ATOM 4225 O O . LEU A 1 526 ? -3.279 -8.645 -2.438 1.00 67.62 526 LEU A O 1
ATOM 4229 N N . SER A 1 527 ? -1.223 -8.506 -1.562 1.00 65.69 527 SER A N 1
ATOM 4230 C CA . SER A 1 527 ? -0.620 -7.806 -2.710 1.00 65.69 527 SER A CA 1
ATOM 4231 C C . SER A 1 527 ? -0.654 -8.596 -4.020 1.00 65.69 527 SER A C 1
ATOM 4233 O O . SER A 1 527 ? -0.467 -8.021 -5.085 1.00 65.69 527 SER A O 1
ATOM 4235 N N . ASP A 1 528 ? -0.851 -9.908 -3.942 1.00 70.94 528 ASP A N 1
ATOM 4236 C CA . ASP A 1 528 ? -0.932 -10.831 -5.073 1.00 70.94 528 ASP A CA 1
ATOM 4237 C C . ASP A 1 528 ? -2.382 -11.120 -5.506 1.00 70.94 528 ASP A C 1
ATOM 4239 O O . ASP A 1 528 ? -2.610 -12.077 -6.239 1.00 70.94 528 ASP A O 1
ATOM 4243 N N . HIS A 1 529 ? -3.353 -10.303 -5.078 1.00 74.25 529 HIS A N 1
ATOM 4244 C CA . HIS A 1 529 ? -4.796 -10.465 -5.334 1.00 74.25 529 HIS A CA 1
ATOM 4245 C C . HIS A 1 529 ? -5.440 -11.680 -4.645 1.00 74.25 529 HIS A C 1
ATOM 4247 O O . HIS A 1 529 ? -6.617 -11.965 -4.862 1.00 74.25 529 HIS A O 1
ATOM 4253 N N . SER A 1 530 ? -4.699 -12.387 -3.788 1.00 83.12 530 SER A N 1
ATOM 4254 C CA . SER A 1 530 ? -5.276 -13.384 -2.890 1.00 83.12 530 SER A CA 1
ATOM 4255 C C . SER A 1 530 ? -5.898 -12.729 -1.651 1.00 83.12 530 SER A C 1
ATOM 4257 O O . SER A 1 530 ? -5.692 -11.546 -1.375 1.00 83.12 530 SER A O 1
ATOM 4259 N N . GLN A 1 531 ? -6.672 -13.500 -0.895 1.00 83.12 531 GLN A N 1
ATOM 4260 C CA . GLN A 1 531 ? -7.284 -13.076 0.362 1.00 83.12 531 GLN A CA 1
ATOM 4261 C C . GLN A 1 531 ? -6.658 -13.839 1.531 1.00 83.12 531 GLN A C 1
ATOM 4263 O O . GLN A 1 531 ? -6.588 -15.069 1.516 1.00 83.12 531 GLN A O 1
ATOM 4268 N N . ALA A 1 532 ? -6.222 -13.118 2.561 1.00 86.25 532 ALA A N 1
ATOM 4269 C CA . ALA A 1 532 ? -5.979 -13.692 3.878 1.00 86.25 532 ALA A CA 1
ATOM 4270 C C . ALA A 1 532 ? -7.322 -13.817 4.599 1.00 86.25 532 ALA A C 1
ATOM 4272 O O . ALA A 1 532 ? -8.051 -12.834 4.701 1.00 86.25 532 ALA A O 1
ATOM 4273 N N . VAL A 1 533 ? -7.647 -15.009 5.094 1.00 87.81 533 VAL A N 1
ATOM 4274 C CA . VAL A 1 533 ? -8.919 -15.298 5.764 1.00 87.81 533 VAL A CA 1
ATOM 4275 C C . VAL A 1 533 ? -8.655 -15.923 7.129 1.00 87.81 533 VAL A C 1
ATOM 4277 O O . VAL A 1 533 ? -7.818 -16.811 7.253 1.00 87.81 533 VAL A O 1
ATOM 4280 N N . VAL A 1 534 ? -9.366 -15.475 8.159 1.00 85.31 534 VAL A N 1
ATOM 4281 C CA . VAL A 1 534 ? -9.332 -16.047 9.508 1.00 85.31 534 VAL A CA 1
ATOM 4282 C C . VAL A 1 534 ? -10.722 -16.555 9.857 1.00 85.31 534 VAL A C 1
ATOM 4284 O O . VAL A 1 534 ? -11.685 -15.797 9.796 1.00 85.31 534 VAL A O 1
ATOM 4287 N N . LEU A 1 535 ? -10.814 -17.827 10.232 1.00 86.25 535 LEU A N 1
ATOM 4288 C CA . LEU A 1 535 ? -12.023 -18.466 10.739 1.00 86.25 535 LEU A CA 1
ATOM 4289 C C . LEU A 1 535 ? -11.851 -18.636 12.246 1.00 86.25 535 LEU A C 1
ATOM 4291 O O . LEU A 1 535 ? -10.954 -19.359 12.681 1.00 86.25 535 LEU A O 1
ATOM 4295 N N . LEU A 1 536 ? -12.659 -17.941 13.037 1.00 81.50 536 LEU A N 1
ATOM 4296 C CA . LEU A 1 536 ? -12.541 -17.908 14.490 1.00 81.50 536 LEU A CA 1
ATOM 4297 C C . LEU A 1 536 ? -13.778 -18.532 15.124 1.00 81.50 536 LEU A C 1
ATOM 4299 O O . LEU A 1 536 ? -14.886 -18.025 14.947 1.00 81.50 536 LEU A O 1
ATOM 4303 N N . ASN A 1 537 ? -13.564 -19.589 15.902 1.00 80.12 537 ASN A N 1
ATOM 4304 C CA . ASN A 1 537 ? -14.594 -20.178 16.735 1.00 80.12 537 ASN A CA 1
ATOM 4305 C C . ASN A 1 537 ? -14.512 -19.596 18.156 1.00 80.12 537 ASN A C 1
ATOM 4307 O O . ASN A 1 537 ? -13.514 -19.764 18.848 1.00 80.12 537 ASN A O 1
ATOM 4311 N N . ARG A 1 538 ? -15.557 -18.898 18.592 1.00 68.75 538 ARG A N 1
ATOM 4312 C CA . ARG A 1 538 ? -15.716 -18.277 19.914 1.00 68.75 538 ARG A CA 1
ATOM 4313 C C . ARG A 1 538 ? -16.791 -18.950 20.771 1.00 68.75 538 ARG A C 1
ATOM 4315 O O . ARG A 1 538 ? -17.048 -18.428 21.854 1.00 68.75 538 ARG A O 1
ATOM 4322 N N . VAL A 1 539 ? -17.392 -20.057 20.321 1.00 62.97 539 VAL A N 1
ATOM 4323 C CA . VAL A 1 539 ? -18.320 -20.844 21.152 1.00 62.97 539 VAL A CA 1
ATOM 4324 C C . VAL A 1 539 ? -17.624 -21.260 22.449 1.00 62.97 539 VAL A C 1
ATOM 4326 O O . VAL A 1 539 ? -16.399 -21.403 22.486 1.00 62.97 539 VAL A O 1
ATOM 4329 N N . ASN A 1 540 ? -18.397 -21.466 23.514 1.00 57.31 540 ASN A N 1
ATOM 4330 C CA . ASN A 1 540 ? -17.861 -21.905 24.808 1.00 57.31 540 ASN A CA 1
ATOM 4331 C C . ASN A 1 540 ? -17.725 -23.437 24.919 1.00 57.31 540 ASN A C 1
ATOM 4333 O O . ASN A 1 540 ? -17.099 -23.932 25.855 1.00 57.31 540 ASN A O 1
ATOM 4337 N N . SER A 1 541 ? -18.299 -24.194 23.978 1.00 62.69 541 SER A N 1
ATOM 4338 C CA . SER A 1 541 ? -18.226 -25.659 23.925 1.00 62.69 541 SER A CA 1
ATOM 4339 C C . SER A 1 541 ? -18.572 -26.183 22.532 1.00 62.69 541 SER A C 1
ATOM 4341 O O . SER A 1 541 ? -19.426 -25.606 21.869 1.00 62.69 541 SER A O 1
ATOM 4343 N N . GLY A 1 542 ? -17.979 -27.310 22.131 1.00 70.50 542 GLY A N 1
ATOM 4344 C CA . GLY A 1 542 ? -18.264 -27.957 20.846 1.00 70.50 542 GLY A CA 1
ATOM 4345 C C . GLY A 1 542 ? -17.294 -27.568 19.727 1.00 70.50 542 GLY A C 1
ATOM 4346 O O . GLY A 1 542 ? -16.588 -26.561 19.796 1.00 70.50 542 GLY A O 1
ATOM 4347 N N . ASN A 1 543 ? -17.227 -28.421 18.707 1.00 79.25 543 ASN A N 1
ATOM 4348 C CA . ASN A 1 543 ? -16.438 -28.180 17.504 1.00 79.25 543 ASN A CA 1
ATOM 4349 C C . ASN A 1 543 ? -17.375 -27.720 16.399 1.00 79.25 543 ASN A C 1
ATOM 4351 O O . ASN A 1 543 ? -18.376 -28.378 16.138 1.00 79.25 543 ASN A O 1
ATOM 4355 N N . GLU A 1 544 ? -17.009 -26.641 15.720 1.00 80.56 544 GLU A N 1
ATOM 4356 C CA . GLU A 1 544 ? -17.875 -26.014 14.730 1.00 80.56 544 GLU A CA 1
ATOM 4357 C C . GLU A 1 544 ? -17.255 -26.007 13.342 1.00 80.56 544 GLU A C 1
ATOM 4359 O O . GLU A 1 544 ? -16.034 -25.999 13.174 1.00 80.56 544 GLU A O 1
ATOM 4364 N N . SER A 1 545 ? -18.110 -25.983 12.324 1.00 80.69 545 SER A N 1
ATOM 4365 C CA . SER A 1 545 ? -17.680 -25.787 10.942 1.00 80.69 545 SER A CA 1
ATOM 4366 C C . SER A 1 545 ? -17.937 -24.347 10.514 1.00 80.69 545 SER A C 1
ATOM 4368 O O . SER A 1 545 ? -19.052 -23.848 10.641 1.00 80.69 545 SER A O 1
ATOM 4370 N N . ILE A 1 546 ? -16.912 -23.668 9.996 1.00 82.25 546 ILE A N 1
ATOM 4371 C CA . ILE A 1 546 ? -17.040 -22.286 9.510 1.00 82.25 546 ILE A CA 1
ATOM 4372 C C . ILE A 1 546 ? -16.845 -22.276 7.997 1.00 82.25 546 ILE A C 1
ATOM 4374 O O . ILE A 1 546 ? -15.857 -22.807 7.482 1.00 82.25 546 ILE A O 1
ATOM 4378 N N . THR A 1 547 ? -17.792 -21.656 7.292 1.00 84.56 547 THR A N 1
ATOM 4379 C CA . THR A 1 547 ? -17.782 -21.525 5.831 1.00 84.56 547 THR A CA 1
ATOM 4380 C C . THR A 1 547 ? -17.465 -20.094 5.422 1.00 84.56 547 THR A C 1
ATOM 4382 O O . THR A 1 547 ? -18.101 -19.162 5.899 1.00 84.56 547 THR A O 1
ATOM 4385 N N . VAL A 1 548 ? -16.522 -19.924 4.498 1.00 84.25 548 VAL A N 1
ATOM 4386 C CA . VAL A 1 548 ? -16.258 -18.658 3.804 1.00 84.25 548 VAL A CA 1
ATOM 4387 C C . VAL A 1 548 ? -16.761 -18.761 2.367 1.00 84.25 548 VAL A C 1
ATOM 4389 O O . VAL A 1 548 ? -16.385 -19.690 1.651 1.00 84.25 548 VAL A O 1
ATOM 4392 N N . LYS A 1 549 ? -17.609 -17.827 1.922 1.00 80.69 549 LYS A N 1
ATOM 4393 C CA . LYS A 1 549 ? -18.056 -17.760 0.522 1.00 80.69 549 LYS A CA 1
ATOM 4394 C C . LYS A 1 549 ? -17.211 -16.760 -0.260 1.00 80.69 549 LYS A C 1
ATOM 4396 O O . LYS A 1 549 ? -16.761 -15.747 0.267 1.00 80.69 549 LYS A O 1
ATOM 4401 N N . TRP A 1 550 ? -17.020 -17.020 -1.548 1.00 84.00 550 TRP A N 1
ATOM 4402 C CA . TRP A 1 550 ? -16.272 -16.147 -2.460 1.00 84.00 550 TRP A CA 1
ATOM 4403 C C . TRP A 1 550 ? -16.887 -14.762 -2.591 1.00 84.00 550 TRP A C 1
ATOM 4405 O O . TRP A 1 550 ? -16.164 -13.767 -2.536 1.00 84.00 550 TRP A O 1
ATOM 4415 N N . THR A 1 551 ? -18.215 -14.693 -2.637 1.00 73.56 551 THR A N 1
ATOM 4416 C CA . THR A 1 551 ? -18.959 -13.429 -2.640 1.00 73.56 551 THR A CA 1
ATOM 4417 C C . THR A 1 551 ? -18.653 -12.564 -1.419 1.00 73.56 551 THR A C 1
ATOM 4419 O O . THR A 1 551 ? -18.599 -11.343 -1.539 1.00 73.56 551 THR A O 1
ATOM 4422 N N . ASP A 1 552 ? -18.384 -13.182 -0.267 1.00 64.69 552 ASP A N 1
ATOM 4423 C CA . ASP A 1 552 ? -18.150 -12.476 1.000 1.00 64.69 552 ASP A CA 1
ATOM 4424 C C . ASP A 1 552 ? -16.742 -11.861 1.057 1.00 64.69 552 ASP A C 1
ATOM 4426 O O . ASP A 1 552 ? -16.498 -10.904 1.792 1.00 64.69 552 ASP A O 1
ATOM 4430 N N . ILE A 1 553 ? -15.812 -12.388 0.252 1.00 72.62 553 ILE A N 1
ATOM 4431 C CA . ILE A 1 553 ? -14.410 -11.948 0.189 1.00 72.62 553 ILE A CA 1
ATOM 4432 C C . ILE A 1 553 ? -14.088 -11.180 -1.102 1.00 72.62 553 ILE A C 1
ATOM 4434 O O . ILE A 1 553 ? -12.922 -10.929 -1.410 1.00 72.62 553 ILE A O 1
ATOM 4438 N N . GLY A 1 554 ? -15.120 -10.783 -1.852 1.00 68.06 554 GLY A N 1
ATOM 4439 C CA . GLY A 1 554 ? -14.992 -9.965 -3.059 1.00 68.06 554 GLY A CA 1
ATOM 4440 C C . GLY A 1 554 ? -14.579 -10.731 -4.318 1.00 68.06 554 GLY A C 1
ATOM 4441 O O . GLY A 1 554 ? -14.146 -10.108 -5.285 1.00 68.06 554 GLY A O 1
ATOM 4442 N N . PHE A 1 555 ? -14.700 -12.060 -4.327 1.00 79.69 555 PHE A N 1
ATOM 4443 C CA . PHE A 1 555 ? -14.500 -12.886 -5.519 1.00 79.69 555 PHE A CA 1
ATOM 4444 C C . PHE A 1 555 ? -15.832 -13.139 -6.252 1.00 79.69 555 PHE A C 1
ATOM 4446 O O . PHE A 1 555 ? -16.883 -13.205 -5.607 1.00 79.69 555 PHE A O 1
ATOM 4453 N N . PRO A 1 556 ? -15.821 -13.302 -7.591 1.00 76.00 556 PRO A N 1
ATOM 4454 C CA . PRO A 1 556 ? -17.022 -13.638 -8.353 1.00 76.00 556 PRO A CA 1
ATOM 4455 C C . PRO A 1 556 ? -17.658 -14.956 -7.894 1.00 76.00 556 PRO A C 1
ATOM 4457 O O . PRO A 1 556 ? -16.963 -15.910 -7.530 1.00 76.00 556 PRO A O 1
ATOM 4460 N N . ASN A 1 557 ? -18.989 -15.034 -7.967 1.00 72.38 557 ASN A N 1
ATOM 4461 C CA . ASN A 1 557 ? -19.698 -16.290 -7.744 1.00 72.38 557 ASN A CA 1
ATOM 4462 C C . ASN A 1 557 ? -19.266 -17.318 -8.810 1.00 72.38 557 ASN A C 1
ATOM 4464 O O . ASN A 1 557 ? -19.227 -16.992 -9.994 1.00 72.38 557 ASN A O 1
ATOM 4468 N N . GLY A 1 558 ? -18.899 -18.534 -8.396 1.00 76.38 558 GLY A N 1
ATOM 4469 C CA . GLY A 1 558 ? -18.363 -19.567 -9.295 1.00 76.38 558 GLY A CA 1
ATOM 4470 C C . GLY A 1 558 ? -16.860 -19.479 -9.611 1.00 76.38 558 GLY A C 1
ATOM 4471 O O . GLY A 1 558 ? -16.355 -20.328 -10.339 1.00 76.38 558 GLY A O 1
ATOM 4472 N N . GLN A 1 559 ? -16.114 -18.518 -9.050 1.00 86.00 559 GLN A N 1
ATOM 4473 C CA . GLN A 1 559 ? -14.651 -18.479 -9.175 1.00 86.00 559 GLN A CA 1
ATOM 4474 C C . GLN A 1 559 ? -14.012 -19.726 -8.534 1.00 86.00 559 GLN A C 1
ATOM 4476 O O . GLN A 1 559 ? -14.329 -20.076 -7.396 1.00 86.00 559 GLN A O 1
ATOM 4481 N N . ALA A 1 560 ? -13.076 -20.379 -9.227 1.00 91.31 560 ALA A N 1
ATOM 4482 C CA . ALA A 1 560 ? -12.235 -21.412 -8.626 1.00 91.31 560 ALA A CA 1
ATOM 4483 C C . ALA A 1 560 ? -11.050 -20.759 -7.897 1.00 91.31 560 ALA A C 1
ATOM 4485 O O . ALA A 1 560 ? -10.381 -19.883 -8.459 1.00 91.31 560 ALA A O 1
ATOM 4486 N N . ALA A 1 561 ? -10.768 -21.166 -6.660 1.00 92.62 561 ALA A N 1
ATOM 4487 C CA . ALA A 1 561 ? -9.662 -20.638 -5.867 1.00 92.62 561 ALA A CA 1
ATOM 4488 C C . ALA A 1 561 ? -8.933 -21.744 -5.094 1.00 92.62 561 ALA A C 1
ATOM 4490 O O . ALA A 1 561 ? -9.548 -22.680 -4.586 1.00 92.62 561 ALA A O 1
ATOM 4491 N N . ILE A 1 562 ? -7.611 -21.620 -4.999 1.00 95.50 562 ILE A N 1
ATOM 4492 C CA . ILE A 1 562 ? -6.756 -22.487 -4.187 1.00 95.50 562 ILE A CA 1
ATOM 4493 C C . ILE A 1 562 ? -6.860 -22.031 -2.734 1.00 95.50 562 ILE A C 1
ATOM 4495 O O . ILE A 1 562 ? -6.639 -20.855 -2.438 1.00 95.50 562 ILE A O 1
ATOM 4499 N N . VAL A 1 563 ? -7.149 -22.962 -1.826 1.00 96.38 563 VAL A N 1
ATOM 4500 C CA . VAL A 1 563 ? -7.201 -22.707 -0.383 1.00 96.38 563 VAL A CA 1
ATOM 4501 C C . VAL A 1 563 ? -5.987 -23.336 0.286 1.00 96.38 563 VAL A C 1
ATOM 4503 O O . VAL A 1 563 ? -5.767 -24.542 0.197 1.00 96.38 563 VAL A O 1
ATOM 4506 N N . ARG A 1 564 ? -5.211 -22.522 1.002 1.00 94.94 564 ARG A N 1
ATOM 4507 C CA . ARG A 1 564 ? -4.032 -22.949 1.761 1.00 94.94 564 ARG A CA 1
ATOM 4508 C C . ARG A 1 564 ? -4.219 -22.677 3.244 1.00 94.94 564 ARG A C 1
ATOM 4510 O O . ARG A 1 564 ? -4.462 -21.536 3.623 1.00 94.94 564 ARG A O 1
ATOM 4517 N N . ASN A 1 565 ? -4.031 -23.689 4.088 1.00 93.00 565 ASN A N 1
ATOM 4518 C CA . ASN A 1 565 ? -3.954 -23.509 5.536 1.00 93.00 565 ASN A CA 1
ATOM 4519 C C . ASN A 1 565 ? -2.549 -23.023 5.919 1.00 93.00 565 ASN A C 1
ATOM 4521 O O . ASN A 1 565 ? -1.547 -23.687 5.636 1.00 93.00 565 ASN A O 1
ATOM 4525 N N . LEU A 1 566 ? -2.470 -21.850 6.548 1.00 88.88 566 LEU A N 1
ATOM 4526 C CA . LEU A 1 566 ? -1.200 -21.215 6.898 1.00 88.88 566 LEU A CA 1
ATOM 4527 C C . LEU A 1 566 ? -0.562 -21.807 8.157 1.00 88.88 566 LEU A C 1
ATOM 4529 O O . LEU A 1 566 ? 0.666 -21.842 8.239 1.00 88.88 566 LEU A O 1
ATOM 4533 N N . TRP A 1 567 ? -1.356 -22.338 9.089 1.00 83.25 567 TRP A N 1
ATOM 4534 C CA . TRP A 1 567 ? -0.841 -22.994 10.294 1.00 83.25 567 TRP A CA 1
ATOM 4535 C C . TRP A 1 567 ? -0.192 -24.334 9.978 1.00 83.25 567 TRP A C 1
ATOM 4537 O O . TRP A 1 567 ? 0.929 -24.593 10.406 1.00 83.25 567 TRP A O 1
ATOM 4547 N N . THR A 1 568 ? -0.844 -25.156 9.156 1.00 87.44 568 THR A N 1
ATOM 4548 C CA . THR A 1 568 ? -0.295 -26.459 8.745 1.00 87.44 568 THR A CA 1
ATOM 4549 C C . THR A 1 568 ? 0.615 -26.368 7.520 1.00 87.44 568 THR A C 1
ATOM 4551 O O . THR A 1 568 ? 1.167 -27.380 7.096 1.00 87.44 568 THR A O 1
ATOM 4554 N N . ARG A 1 569 ? 0.752 -25.176 6.919 1.00 87.00 569 ARG A N 1
ATOM 4555 C CA . ARG A 1 569 ? 1.509 -24.918 5.679 1.00 87.00 569 ARG A CA 1
ATOM 4556 C C . ARG A 1 569 ? 1.131 -25.864 4.527 1.00 87.00 569 ARG A C 1
ATOM 4558 O O . ARG A 1 569 ? 1.981 -26.196 3.699 1.00 87.00 569 ARG A O 1
ATOM 4565 N N . LYS A 1 570 ? -0.137 -26.281 4.462 1.00 90.38 570 LYS A N 1
ATOM 4566 C CA . LYS A 1 570 ? -0.639 -27.280 3.508 1.00 90.38 570 LYS A CA 1
ATOM 4567 C C . LYS A 1 570 ? -1.707 -26.679 2.599 1.00 90.38 570 LYS A C 1
ATOM 4569 O O . LYS A 1 570 ? -2.602 -25.981 3.078 1.00 90.38 570 LYS A O 1
ATOM 4574 N N . ASP A 1 571 ? -1.630 -26.992 1.309 1.00 92.00 571 ASP A N 1
ATOM 4575 C CA . ASP A 1 571 ? -2.706 -26.695 0.363 1.00 92.00 571 ASP A CA 1
ATOM 4576 C C . ASP A 1 571 ? -3.839 -27.704 0.556 1.00 92.00 571 ASP A C 1
ATOM 4578 O O . ASP A 1 571 ? -3.621 -28.916 0.579 1.00 92.00 571 ASP A O 1
ATOM 4582 N N . LEU A 1 572 ? -5.047 -27.188 0.762 1.00 92.75 572 LEU A N 1
ATOM 4583 C CA . LEU A 1 572 ? -6.247 -27.974 1.044 1.00 92.75 572 LEU A CA 1
ATOM 4584 C C . LEU A 1 572 ? -6.979 -28.380 -0.239 1.00 92.75 572 LEU A C 1
ATOM 4586 O O . LEU A 1 572 ? -7.810 -29.280 -0.199 1.00 92.75 572 LEU A O 1
ATOM 4590 N N . GLY A 1 573 ? -6.664 -27.732 -1.363 1.00 92.94 573 GLY A N 1
ATOM 4591 C CA . GLY A 1 573 ? -7.233 -28.019 -2.678 1.00 92.94 573 GLY A CA 1
ATOM 4592 C C . GLY A 1 573 ? -7.746 -26.772 -3.392 1.00 92.94 573 GLY A C 1
ATOM 4593 O O . GLY A 1 573 ? -7.513 -25.640 -2.958 1.00 92.94 573 GLY A O 1
ATOM 4594 N N . ILE A 1 574 ? -8.439 -27.003 -4.507 1.00 94.31 574 ILE A N 1
ATOM 4595 C CA . ILE A 1 574 ? -9.136 -25.981 -5.292 1.00 94.31 574 ILE A CA 1
ATOM 4596 C C . ILE A 1 574 ? -10.629 -26.100 -4.996 1.00 94.31 574 ILE A C 1
ATOM 4598 O O . ILE A 1 574 ? -11.193 -27.185 -5.109 1.00 94.31 574 ILE A O 1
ATOM 4602 N N . PHE A 1 575 ? -11.258 -24.983 -4.646 1.00 94.56 575 PHE A N 1
ATOM 4603 C CA . PHE A 1 575 ? -12.674 -24.914 -4.302 1.00 94.56 575 PHE A CA 1
ATOM 4604 C C . PHE A 1 575 ? -13.395 -23.860 -5.145 1.00 94.56 575 PHE A C 1
ATOM 4606 O O . PHE A 1 575 ? -12.802 -22.856 -5.550 1.00 94.56 575 PHE A O 1
ATOM 4613 N N . ILE A 1 576 ? -14.682 -24.089 -5.407 1.00 92.88 576 ILE A N 1
ATOM 4614 C CA . ILE A 1 576 ? -15.522 -23.238 -6.255 1.00 92.88 576 ILE A CA 1
ATOM 4615 C C . ILE A 1 576 ? -16.651 -22.651 -5.409 1.00 92.88 576 ILE A C 1
ATOM 4617 O O . ILE A 1 576 ? -17.382 -23.375 -4.741 1.00 92.88 576 ILE A O 1
ATOM 4621 N N . GLY A 1 577 ? -16.800 -21.328 -5.440 1.00 79.31 577 GLY A N 1
ATOM 4622 C CA . GLY A 1 577 ? -17.864 -20.589 -4.749 1.00 79.31 577 GLY A CA 1
ATOM 4623 C C . GLY A 1 577 ? -17.713 -20.438 -3.227 1.00 79.31 577 GLY A C 1
ATOM 4624 O O . GLY A 1 577 ? -18.105 -19.400 -2.692 1.00 79.31 577 GLY A O 1
ATOM 4625 N N . ASN A 1 578 ? -17.158 -21.419 -2.513 1.00 89.56 578 ASN A N 1
ATOM 4626 C CA . ASN A 1 578 ? -16.946 -21.359 -1.062 1.00 89.56 578 ASN A CA 1
ATOM 4627 C C . ASN A 1 578 ? -15.893 -22.372 -0.577 1.00 89.56 578 ASN A C 1
ATOM 4629 O O . ASN A 1 578 ? -15.446 -23.230 -1.332 1.00 89.56 578 ASN A O 1
ATOM 4633 N N . TYR A 1 579 ? -15.521 -22.272 0.699 1.00 92.12 579 TYR A N 1
ATOM 4634 C CA . TYR A 1 579 ? -14.765 -23.289 1.427 1.00 92.12 579 TYR A CA 1
ATOM 4635 C C . TYR A 1 579 ? -15.289 -23.416 2.862 1.00 92.12 579 TYR A C 1
ATOM 4637 O O . TYR A 1 579 ? -15.455 -22.408 3.552 1.00 92.12 579 TYR A O 1
ATOM 4645 N N . THR A 1 580 ? -15.492 -24.649 3.327 1.00 91.38 580 THR A N 1
ATOM 4646 C CA . THR A 1 580 ? -15.885 -24.959 4.709 1.00 91.38 580 THR A CA 1
ATOM 4647 C C . THR A 1 580 ? -14.740 -25.655 5.423 1.00 91.38 580 THR A C 1
ATOM 4649 O O . THR A 1 580 ? -14.304 -26.725 5.003 1.00 91.38 580 THR A O 1
ATOM 4652 N N . SER A 1 581 ? -14.268 -25.073 6.527 1.00 89.81 581 SER A N 1
ATOM 4653 C CA . SER A 1 581 ? -13.314 -25.757 7.395 1.00 89.81 581 SER A CA 1
ATOM 4654 C C . SER A 1 581 ? -14.065 -26.589 8.434 1.00 89.81 581 SER A C 1
ATOM 4656 O O . SER A 1 581 ? -14.793 -26.005 9.242 1.00 89.81 581 SER A O 1
ATOM 4658 N N . PRO A 1 582 ? -13.901 -27.922 8.448 1.00 86.00 582 PRO A N 1
ATOM 4659 C CA . PRO A 1 582 ? -14.560 -28.775 9.426 1.00 86.00 582 PRO A CA 1
ATOM 4660 C C . PRO A 1 582 ? -13.844 -28.724 10.782 1.00 86.00 582 PRO A C 1
ATOM 4662 O O . PRO A 1 582 ? -12.628 -28.528 10.839 1.00 86.00 582 PRO A O 1
ATOM 4665 N N . ASN A 1 583 ? -14.593 -28.976 11.858 1.00 84.12 583 ASN A N 1
ATOM 4666 C CA . ASN A 1 583 ? -14.078 -29.265 13.201 1.00 84.12 583 ASN A CA 1
ATOM 4667 C C . ASN A 1 583 ? -13.105 -28.216 13.771 1.00 84.12 583 ASN A C 1
ATOM 4669 O O . ASN A 1 583 ? -12.035 -28.553 14.279 1.00 84.12 583 ASN A O 1
ATOM 4673 N N . ILE A 1 584 ? -13.467 -26.936 13.707 1.00 85.94 584 ILE A N 1
ATOM 4674 C CA . ILE A 1 584 ? -12.746 -25.884 14.423 1.00 85.94 584 ILE A CA 1
ATOM 4675 C C . ILE A 1 584 ? -13.116 -25.988 15.902 1.00 85.94 584 ILE A C 1
ATOM 4677 O O . ILE A 1 584 ? -14.262 -25.737 16.271 1.00 85.94 584 ILE A O 1
ATOM 4681 N N . ASN A 1 585 ? -12.157 -26.358 16.751 1.00 82.75 585 ASN A N 1
ATOM 4682 C CA . ASN A 1 585 ? -12.381 -26.451 18.196 1.00 82.75 585 ASN A CA 1
ATOM 4683 C C . ASN A 1 585 ? -12.867 -25.111 18.780 1.00 82.75 585 ASN A C 1
ATOM 4685 O O . ASN A 1 585 ? -12.509 -24.043 18.274 1.00 82.75 585 ASN A O 1
ATOM 4689 N N . TYR A 1 586 ? -13.641 -25.156 19.864 1.00 78.75 586 TYR A N 1
AT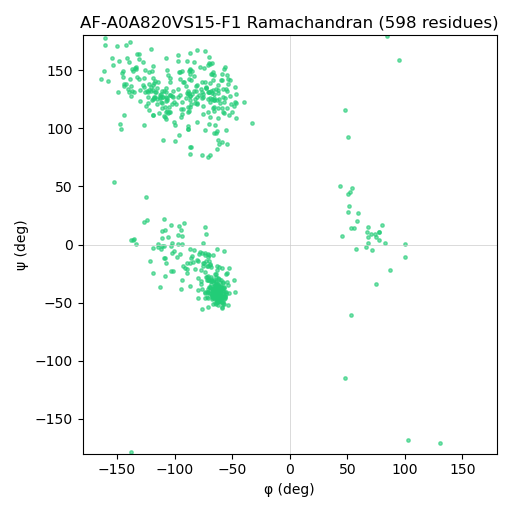OM 4690 C CA . TYR A 1 586 ? -14.028 -23.964 20.624 1.00 78.75 586 TYR A CA 1
ATOM 4691 C C . TYR A 1 586 ? -12.803 -23.113 21.015 1.00 78.75 586 TYR A C 1
ATOM 4693 O O . TYR A 1 586 ? -11.725 -23.637 21.305 1.00 78.75 586 TYR A O 1
ATOM 4701 N N . HIS A 1 587 ? -12.945 -21.785 20.962 1.00 73.12 587 HIS A N 1
ATOM 4702 C CA . HIS A 1 587 ? -11.857 -20.801 21.123 1.00 73.12 587 HIS A CA 1
ATOM 4703 C C . HIS A 1 587 ? -10.655 -20.963 20.171 1.00 73.12 587 HIS A C 1
ATOM 4705 O O . HIS A 1 587 ? -9.603 -20.358 20.395 1.00 73.12 587 HIS A O 1
ATOM 4711 N N . SER A 1 588 ? -10.783 -21.762 19.108 1.00 80.81 588 SER A N 1
ATOM 4712 C CA . SER A 1 588 ? -9.717 -21.985 18.134 1.00 80.81 588 SER A CA 1
ATOM 4713 C C . SER A 1 588 ? -9.860 -21.101 16.901 1.00 80.81 588 SER A C 1
ATOM 4715 O O . SER A 1 588 ? -10.908 -20.519 16.615 1.00 80.81 588 SER A O 1
ATOM 4717 N N . VAL A 1 589 ? -8.764 -21.003 16.155 1.00 87.62 589 VAL A N 1
ATOM 4718 C CA . VAL A 1 589 ? -8.641 -20.139 14.989 1.00 87.62 589 VAL A CA 1
ATOM 4719 C C . VAL A 1 589 ? -7.917 -20.856 13.860 1.00 87.62 589 VAL A C 1
ATOM 4721 O O . VAL A 1 589 ? -6.873 -21.478 14.056 1.00 87.62 589 VAL A O 1
ATOM 4724 N N . ILE A 1 590 ? -8.436 -20.718 12.645 1.00 87.94 590 ILE A N 1
ATOM 4725 C CA . ILE A 1 590 ? -7.787 -21.184 11.421 1.00 87.94 590 ILE A CA 1
ATOM 4726 C C . ILE A 1 590 ? -7.457 -19.981 10.556 1.00 87.94 590 ILE A C 1
ATOM 4728 O O . ILE A 1 590 ? -8.292 -19.104 10.355 1.00 87.94 590 ILE A O 1
ATOM 4732 N N . MET A 1 591 ? -6.237 -19.953 10.024 1.00 90.69 591 MET A N 1
ATOM 4733 C CA . MET A 1 591 ? -5.796 -18.928 9.088 1.00 90.69 591 MET A CA 1
ATOM 4734 C C . MET A 1 591 ? -5.558 -19.547 7.712 1.00 90.69 591 MET A C 1
ATOM 4736 O O . MET A 1 591 ? -4.807 -20.515 7.566 1.00 90.69 591 MET A O 1
ATOM 4740 N N . LEU A 1 592 ? -6.201 -18.973 6.703 1.00 93.69 592 LEU A N 1
ATOM 4741 C CA . LEU A 1 592 ? -6.178 -19.419 5.321 1.00 93.69 592 LEU A CA 1
ATOM 4742 C C . LEU A 1 592 ? -5.606 -18.327 4.414 1.00 93.69 592 LEU A C 1
ATOM 4744 O O . LEU A 1 592 ? -5.797 -17.133 4.646 1.00 93.69 592 LEU A O 1
ATOM 4748 N N . LYS A 1 593 ? -4.951 -18.750 3.336 1.00 94.19 593 LYS A N 1
ATOM 4749 C CA . LYS A 1 593 ? -4.707 -17.930 2.149 1.00 94.19 593 LYS A CA 1
ATOM 4750 C C . LYS A 1 593 ? -5.543 -18.494 1.007 1.00 94.19 593 LYS A C 1
ATOM 4752 O O . LYS A 1 593 ? -5.456 -19.688 0.727 1.00 94.19 593 LYS A O 1
ATOM 4757 N N . ILE A 1 594 ? -6.340 -17.645 0.369 1.00 93.50 594 ILE A N 1
ATOM 4758 C CA . ILE A 1 594 ? -7.261 -18.029 -0.701 1.00 93.50 594 ILE A CA 1
ATOM 4759 C C . ILE A 1 594 ? -6.868 -17.293 -1.975 1.00 93.50 594 ILE A C 1
ATOM 4761 O O . ILE A 1 594 ? -7.003 -16.073 -2.060 1.00 93.50 594 ILE A O 1
ATOM 4765 N N . THR A 1 595 ? -6.366 -18.029 -2.961 1.00 93.25 595 THR A N 1
ATOM 4766 C CA . THR A 1 595 ? -5.826 -17.470 -4.204 1.00 93.25 595 THR A CA 1
ATOM 4767 C C . THR A 1 595 ? -6.747 -17.813 -5.373 1.00 93.25 595 THR A C 1
ATOM 4769 O O . THR A 1 595 ? -6.904 -18.999 -5.668 1.00 93.25 595 THR A O 1
ATOM 4772 N N . PRO A 1 596 ? -7.350 -16.826 -6.061 1.00 89.94 596 PRO A N 1
ATOM 4773 C CA . PRO A 1 596 ? -8.181 -17.100 -7.226 1.00 89.94 596 PRO A CA 1
ATOM 4774 C C . PRO A 1 596 ? -7.319 -17.710 -8.337 1.00 89.94 596 PRO A C 1
ATOM 4776 O O . PRO A 1 596 ? -6.210 -17.251 -8.611 1.00 89.94 596 PRO A O 1
ATOM 4779 N N . THR A 1 597 ? -7.813 -18.775 -8.960 1.00 86.12 597 THR A N 1
ATOM 4780 C CA . THR A 1 597 ? -7.171 -19.359 -10.142 1.00 86.12 597 THR A CA 1
ATOM 4781 C C . THR A 1 597 ? -7.469 -18.486 -11.360 1.00 86.12 597 THR A C 1
ATOM 4783 O O . THR A 1 597 ? -8.572 -17.958 -11.494 1.00 86.12 597 THR A O 1
ATOM 4786 N N . GLN A 1 598 ? -6.487 -18.281 -12.239 1.00 71.88 598 GLN A N 1
ATOM 4787 C CA . GLN A 1 598 ? -6.745 -17.583 -13.499 1.00 71.88 598 GLN A CA 1
ATOM 4788 C C . GLN A 1 598 ? -7.682 -18.452 -14.343 1.00 71.88 598 GLN A C 1
ATOM 4790 O O . GLN A 1 598 ? -7.368 -19.619 -14.586 1.00 71.88 598 GLN A O 1
ATOM 4795 N N . ASN A 1 599 ? -8.824 -17.899 -14.767 1.00 46.31 599 ASN A N 1
ATOM 4796 C CA . ASN A 1 599 ? -9.636 -18.535 -15.801 1.00 46.31 599 ASN A CA 1
ATOM 4797 C C . ASN A 1 599 ? -8.746 -18.668 -17.042 1.00 46.31 599 ASN A C 1
ATOM 4799 O O . ASN A 1 599 ? -8.235 -17.660 -17.533 1.00 46.31 599 ASN A O 1
ATOM 4803 N N . LYS A 1 600 ? -8.492 -19.907 -17.468 1.00 33.50 600 LYS A N 1
ATOM 4804 C CA . LYS A 1 600 ? -7.869 -20.179 -18.765 1.00 33.50 600 LYS A CA 1
ATOM 4805 C C . LYS A 1 600 ? -8.809 -19.802 -19.895 1.00 33.50 600 LYS A C 1
ATOM 4807 O O . LYS A 1 600 ? -10.030 -20.011 -19.715 1.00 33.50 600 LYS A O 1
#

Mean predicted aligned error: 23.11 Å

Nearest PDB structures (foldseek):
  6f4c-assembly1_B  TM=8.152E-01  e=1.217E-07  Nicotiana benthamiana
  1ktb-assembly1_A  TM=8.583E-01  e=4.375E-07  Gallus gallus
  3igu-assembly1_B  TM=6.076E-01  e=1.538E-05  Homo sapiens
  1wdu-assembly1_A  TM=7.564E-01  e=5.174E-02  Bombyx mori

Secondary structure (DSSP, 8-state):
---SS--HHHHHHHHHHHTTSSEEE--S--SEEETTEEE----EEE-TTHHHHEEEEEE-TTT-TTTSB--EEEEE--SS--------EEE-GGG--HHHHHHHHHHHHHTS-TT----SHHHHHHHHHHHHHHHHHHHHHHS-EEE---------HHHHHHHHHHHHHHHHHHHH--HHHHHHHHHHHHHHHHHHHHHHHHHHHHHHHHHHTS-TT-HHHHHHHHHHTT----------EEETTEEE-SHHHHHHHHHHHIIIII-------S-HHHHHHGGGEE--EETTEEPPPEE--SS--TT-TTHHHHHHHHTTTTTTT--TT-EEEEETTEEEEE---SSHHHHHHHHHHHHHHHHHHHHHTT----GGG--------------EE---S--EEEEE-S--SSHHHHGGGBEEE-TTT-BEEETTT--BSSSTT----HHHHGGGBEEE-TTT-BEEETTT-PEEEE-TTSSSBEEEE-----GGGBEEE-TTT-BEEETTT-PEEEEE--EEEEEEE-TTS-EEEEEEE--SSSEEEEEEEGGGGTPPTT-EEEEEETTTTEEEEEEESEEEEEEEETT-EEEEEEEEPPP-

Sequence (600 aa):
MGSRKTNARGRQLQDLINEGYINCIDDDSTTFEKNDYEEKIDWILASQPLHSLISNVETHPTIGTLSGHKPLTFDISIGTEPKPASPRLSLNFKAANWPKFRSKLNEQLMLRNKHCHITSSLDIEEYTSFITNSIRIATQEAIPTSKQLNTNIRLSEATKHLIQHKHETYRRWKKTGKDSEKQQYYKYKVLLTNSLRNDRKLNFNNLMSSLCQKKMYSDSVWLTIRKFHNKRIKQSHFNNIKNNNVTATTDKEKADLFAEYFQNEVYVKAPDTLPFHQQVTRQTTAAIEIENILSRPFNLNSGTPQGSPLSPLLYIIYTADSMNGIPEHTEHGLFADDTALWTSSNTTTSLSSRLQQSIDAFQSWCKSWKLKLQPTKTELVYKEKKVAFASSKLLNVSTEIVVANCSTSSKIEAKRVQWTHNSQDGTIRSALDGRCLSINNCSTDEGAIINQQWTVSSADQTIVSQMNGKCLNFNQQHGPHVNTLTCNKQDYQQWLWNAIDGTIRIKHDGQCLTVLQELEVWTSPLSDHSQAVVLLNRVNSGNESITVKWTDIGFPNGQAAIVRNLWTRKDLGIFIGNYTSPNINYHSVIMLKITPTQNK

Foldseek 3Di:
DPDPDDDPVNVVVVVCCVVQQKDWDAPPDFFFDDDPDTHNDDTDIDGPPQVVQKADWDFAQPPPVLQRGTDIDIGGNPPDDPPPPDQCQDFPPVQFQVVQLVVQLVVQVVPDDPPDDPDDPVSVVVVVVSNVVSNVVSSVRGTGTDRPPDPDLPADPVLVVLVVQLVVLVVVCVVPVDVVSVVSNVVSVVVNVVSVVVSVVVVVVVLVVVLLPDDQPDPSVVVVVCVLVVPPPPPPPQPQDDDPNDTHRDPVSVVVVVVVCCVPPVDDDDPPPDPPVVVQVVQQWDWDDDPNDIHDIDGDPDAGPPVPPCRQVVQCVLCVCLQPQQDPQWGWHDDRPDIDIAGDDPDPVVRCVNVVSRVVSSVVSCVVSVHDDDPVPDDDRDDDPPPPDPQLFFDFDAWAKFWAACDDSDPLRLQFQAWDQDPVLQFIAGSNPGQTPQDGPDDPDPVCSQQRHWDQDPVLQWTARSNPRFTWFQDPPPPRHIDTHHDPSPQRRHWDADPVSRFTARSPPRTTTGIDRQWTWTWDADPQRKIKIKIFGADPFDFDKDKDFCVRHPHDQQFWKWKAWPVVRDTPGIDTGMDIDGGQGHRGMTIIIIGTDDDD

Radius of gyration: 37.01 Å; Cα contacts (8 Å, |Δi|>4): 812; chains: 1; bounding box: 108×58×96 Å